Protein 3DUR (pdb70)

Nearest PDB structures (foldseek):
  3dur-assembly2_B  TM=1.008E+00  e=5.390E-24  Mus musculus
  3dv6-assembly1_B  TM=9.947E-01  e=8.669E-22  Mus musculus
  2uud-assembly2_J  TM=9.629E-01  e=4.405E-20  Mus musculus
  6flc-assembly2_H  TM=9.841E-01  e=4.902E-19  Mus musculus
  4hgw-assembly1_B  TM=9.466E-01  e=1.020E-18  Mus musculus

InterPro domains:
  IPR003599 Immunoglobulin domain subtype [SM00409] (8-113)
  IPR007110 Immunoglobulin-like domain [PS50835] (1-95)
  IPR013106 Immunoglobulin V-set domain [PF07686] (6-112)
  IPR013106 Immunoglobulin V-set domain [SM00406] (18-96)
  IPR013783 Immunoglobulin-like fold [G3DSA:2.60.40.10] (1-114)
  IPR036179 Immunoglobulin-like domain superfamily [SSF48726] (1-112)
  IPR050150 Immunoglobulin Variable Light Chain [PTHR23267] (2-96)

Sequence (466 aa):
DIVMTQSPSSLAVSAGEKVTMSCKSSQSLFKSRNQKNYLAWYQQKPGQSPKLLIYWASTRESGVPDRFTGSGSGTDFTLTINGVQAEDLAVYYCKQSYNLRTFGGGTKLELKEVQLVESGGGLVQPGGSLRLSCATSGFTFTDYYMSWVRQPPGKALEWLGFIRNKAKGYTTEYSASVKGRFSISRDNSQSILYLQMNTLRAEDSATYYCARDGYYADAMDYWGQGTSVTVSSDIVMTQSPSSLAVSAGEKVTMSCKSSQSLFKSRNQKNYLAWYQQKPGQSPKLLIYWASTRESGVPDRFTGSGSGTDFTLTINGVQAEDLAVYYCKQSYNLRTFGGGTKLELKEVQLVESGGGLVQPGGSLRLSCATSGFTFTDYYMSWVRQPPGKALEWLGFIRNKAKGYTTEYSASVKGRFSISRDNSQSILYLQMNTLRAEDSATYYCARDGYYADAMDYWGQGTSVTVSS

Foldseek 3Di:
DKAKAKPDQEDEEAFFAKDKIKIFIRWWQADPVVRFRQKWKWWAAPPGDIDTQAGSQAHGDPPHDPLWGKDDGTGMIMIMGRGHDPVRQTWMWMWGPSPPIDIYSTYGYHYD/DWAWAKDWADEAAAFDWTKMKIAIDDDQLQQWKKWKWWAAVPGDIGTAKIFGHVVVPRHIDGDPVPPPQWDWDADNVRSMIMIIRNGGHQVVFTWMKMFTAHPPVNDGDGIHPTDTHGHHD/DKAKAKPDQEDEEAAFAKDKIKIFIPWFQADPVVGFRQKFKWWAAPPDDIGTAGGSQAHGDPPHDPLWGKDDGTGIIMIMRRGDHPVRQTWMWMWGPSDPIDIYSTYGYHYD/DKAWAKDFADEAEAQAKTKIKIAIDDDQLQQWKKWKWWDAVPGDIGTAKIFGHVVVPRHIDGDPVCVVAWDKDADNVRSMIMIIGGNHDQVPFTWMKMFTAYDPPNDGDDIHPTHTHGHHD

Solvent-accessible surface area: 19954 Å² total; per-residue (Å²): 162,5,91,16,69,24,65,53,92,53,28,37,24,50,66,55,88,142,16,61,2,51,2,88,0,59,88,56,0,86,50,95,186,38,132,25,16,14,1,0,0,0,11,15,66,93,93,95,21,5,99,1,3,0,11,20,2,67,22,93,32,80,77,15,48,116,47,6,55,3,50,39,66,18,38,78,3,42,0,20,0,70,21,2,83,66,106,1,70,3,40,0,7,0,0,1,5,78,79,52,18,47,17,2,56,5,0,96,0,70,55,179,176,34,86,12,81,13,59,37,29,31,135,27,109,52,52,20,64,34,120,0,29,0,47,14,52,50,39,82,8,32,51,23,12,0,0,0,0,8,29,21,106,89,137,30,6,55,7,1,0,6,9,45,2,120,52,111,52,59,70,47,54,40,20,96,53,1,149,74,43,5,47,8,45,27,43,50,104,119,30,34,0,41,1,40,0,76,66,2,123,58,104,0,24,3,42,0,13,0,0,17,2,3,66,18,13,12,4,0,28,95,24,1,142,20,23,72,3,58,6,59,117,170,19,84,13,73,26,65,52,91,50,35,32,28,46,28,57,76,131,8,68,5,32,0,109,9,79,71,51,0,65,73,88,220,60,118,63,13,23,1,0,0,0,5,6,27,82,78,27,34,5,81,3,1,1,39,68,2,73,53,90,31,103,83,14,45,113,55,4,55,3,47,39,61,16,60,66,0,41,0,19,0,75,22,2,63,5,26,1,44,1,38,0,8,0,0,2,5,79,86,50,18,48,17,3,58,7,0,83,0,60,4,150,164,31,86,11,72,5,57,42,27,32,132,14,116,62,52,25,57,38,131,0,20,0,48,14,47,49,39,84,7,30,66,46,14,0,0,0,0,12,34,14,105,92,142,36,4,52,6,0,0,7,7,50,3,141,84,109,47,67,68,49,55,35,22,91,48,0,144,78,29,5,56,7,56,28,43,48,108,102,35,31,0,34,1,67,0,47,71,3,104,71,114,0,22,4,37,0,4,0,0,21,2,3,90,103,21,15,4,0,35,89,28,1,86,11,24,68,2,68,7,53,109

Structure (mmCIF, N/CA/C/O backbone):
data_3DUR
#
_entry.id   3DUR
#
_cell.length_a   70.760
_cell.length_b   72.190
_cell.length_c   85.130
_cell.angle_alpha   90.000
_cell.angle_beta   90.000
_cell.angle_gamma   90.000
#
_symmetry.space_group_name_H-M   'P 21 21 21'
#
loop_
_entity.id
_entity.type
_entity.pdbx_description
1 polymer 'antibody Fv fragment SAG173-04'
2 polymer 'Ig-like protein'
3 non-polymer '3-deoxy-alpha-D-manno-oct-2-ulopyranosonic acid'
4 non-polymer 'MAGNESIUM ION'
5 non-polymer 'TETRAETHYLENE GLYCOL'
6 water water
#
loop_
_atom_site.group_PDB
_atom_site.id
_atom_site.type_symbol
_atom_site.label_atom_id
_atom_site.label_alt_id
_atom_site.label_comp_id
_atom_site.label_asym_id
_atom_site.label_entity_id
_atom_site.label_seq_id
_atom_site.pdbx_PDB_ins_code
_atom_site.Cartn_x
_atom_site.Cartn_y
_atom_site.Cartn_z
_atom_site.occupancy
_atom_site.B_iso_or_equiv
_atom_site.auth_seq_id
_atom_site.auth_comp_id
_atom_site.auth_asym_id
_atom_site.auth_atom_id
_atom_site.pdbx_PDB_model_num
ATOM 1 N N . ASP A 1 1 ? 9.974 -22.495 7.106 1.00 32.87 1 ASP A N 1
ATOM 2 C CA . ASP A 1 1 ? 9.188 -23.459 7.877 1.00 32.82 1 ASP A CA 1
ATOM 3 C C . ASP A 1 1 ? 9.331 -23.216 9.393 1.00 33.05 1 ASP A C 1
ATOM 4 O O . ASP A 1 1 ? 10.168 -23.826 10.064 1.00 31.36 1 ASP A O 1
ATOM 9 N N . ILE A 1 2 ? 8.471 -22.327 9.891 1.00 23.45 2 ILE A N 1
ATOM 10 C CA . ILE A 1 2 ? 8.477 -21.792 11.253 1.00 20.74 2 ILE A CA 1
ATOM 11 C C . ILE A 1 2 ? 7.479 -22.591 12.087 1.00 23.15 2 ILE A C 1
ATOM 12 O O . ILE A 1 2 ? 6.301 -22.667 11.704 1.00 20.00 2 ILE A O 1
ATOM 17 N N . VAL A 1 3 ? 7.955 -23.224 13.171 1.00 21.56 3 VAL A N 1
ATOM 18 C CA . VAL A 1 3 ? 7.107 -23.960 14.131 1.00 19.03 3 VAL A CA 1
ATOM 19 C C . VAL A 1 3 ? 6.495 -23.011 15.141 1.00 20.11 3 VAL A C 1
ATOM 20 O O . VAL A 1 3 ? 7.215 -22.181 15.746 1.00 15.18 3 VAL A O 1
ATOM 24 N N . MET A 1 4 ? 5.178 -23.125 15.316 1.00 16.29 4 MET A N 1
ATOM 25 C CA . MET A 1 4 ? 4.431 -22.282 16.245 1.00 14.50 4 MET A CA 1
ATOM 26 C C . MET A 1 4 ? 3.892 -23.147 17.365 1.00 19.76 4 MET A C 1
ATOM 27 O O . MET A 1 4 ? 3.202 -24.143 17.091 1.00 21.53 4 MET A O 1
ATOM 32 N N . THR A 1 5 ? 4.214 -22.766 18.604 1.00 17.57 5 THR A N 1
ATOM 33 C CA . THR A 1 5 ? 3.777 -23.485 19.790 1.00 16.30 5 THR A CA 1
ATOM 34 C C . THR A 1 5 ? 2.989 -22.533 20.663 1.00 18.43 5 THR A C 1
ATOM 35 O O . THR A 1 5 ? 3.363 -21.350 20.819 1.00 19.77 5 THR A O 1
ATOM 39 N N . GLN A 1 6 ? 1.908 -23.055 21.221 1.00 14.53 6 GLN A N 1
ATOM 40 C CA . GLN A 1 6 ? 1.096 -22.295 22.168 1.00 12.85 6 GLN A CA 1
ATOM 41 C C . GLN A 1 6 ? 1.004 -23.007 23.535 1.00 17.86 6 GLN A C 1
ATOM 42 O O . GLN A 1 6 ? 0.982 -24.236 23.640 1.00 15.86 6 GLN A O 1
ATOM 48 N N . SER A 1 7 ? 0.912 -22.203 24.578 1.00 14.03 7 SER A N 1
ATOM 49 C CA . SER A 1 7 ? 0.747 -22.722 25.936 1.00 17.63 7 SER A CA 1
ATOM 50 C C . SER A 1 7 ? -0.190 -21.833 26.771 1.00 16.60 7 SER A C 1
ATOM 51 O O . SER A 1 7 ? -0.105 -20.597 26.699 1.00 16.58 7 SER A O 1
ATOM 54 N N . PRO A 1 8 ? -1.098 -22.439 27.567 1.00 16.10 8 PRO A N 1
ATOM 55 C CA . PRO A 1 8 ? -1.387 -23.885 27.649 1.00 18.15 8 PRO A CA 1
ATOM 56 C C . PRO A 1 8 ? -2.276 -24.338 26.509 1.00 16.05 8 PRO A C 1
ATOM 57 O O . PRO A 1 8 ? -2.762 -23.498 25.709 1.00 14.16 8 PRO A O 1
ATOM 61 N N . SER A 1 9 ? -2.474 -25.646 26.383 1.00 15.95 9 SER A N 1
ATOM 62 C CA . SER A 1 9 ? -3.326 -26.150 25.312 1.00 18.92 9 SER A CA 1
ATOM 63 C C . SER A 1 9 ? -4.787 -25.840 25.609 1.00 18.10 9 SER A C 1
ATOM 64 O O . SER A 1 9 ? -5.576 -25.621 24.692 1.00 14.51 9 SER A O 1
ATOM 67 N N . SER A 1 10 ? -5.127 -25.823 26.904 1.00 18.24 10 SER A N 1
ATOM 68 C CA . SER A 1 10 ? -6.464 -25.435 27.363 1.00 17.53 10 SER A CA 1
ATOM 69 C C . SER A 1 10 ? -6.386 -24.752 28.718 1.00 17.87 10 SER A C 1
ATOM 70 O O . SER A 1 10 ? -5.473 -25.014 29.500 1.00 17.32 10 SER A O 1
ATOM 73 N N . LEU A 1 11 ? -7.365 -23.924 29.051 1.00 16.25 11 LEU A N 1
ATOM 74 C CA . LEU A 1 11 ? -7.431 -23.377 30.429 1.00 17.56 11 LEU A CA 1
ATOM 75 C C . LEU A 1 11 ? -8.852 -22.999 30.722 1.00 18.35 11 LEU A C 1
ATOM 76 O O . LEU A 1 11 ? -9.643 -22.799 29.778 1.00 16.85 11 LEU A O 1
ATOM 81 N N . ALA A 1 12 ? -9.205 -22.922 31.999 1.00 14.27 12 ALA A N 1
ATOM 82 C CA . ALA A 1 12 ? -10.565 -22.539 32.362 1.00 17.57 12 ALA A CA 1
ATOM 83 C C . ALA A 1 12 ? -10.455 -21.423 33.369 1.00 20.25 12 ALA A C 1
ATOM 84 O O . ALA A 1 12 ? -9.576 -21.465 34.212 1.00 17.04 12 ALA A O 1
ATOM 86 N N . VAL A 1 13 ? -11.287 -20.391 33.247 1.00 17.40 13 VAL A N 1
ATOM 87 C CA . VAL A 1 13 ? -11.385 -19.338 34.275 1.00 22.73 13 VAL A CA 1
ATOM 88 C C . VAL A 1 13 ? -12.857 -19.031 34.501 1.00 22.05 13 VAL A C 1
ATOM 89 O O . VAL A 1 13 ? -13.676 -19.397 33.675 1.00 20.04 13 VAL A O 1
ATOM 93 N N . SER A 1 14 ? -13.172 -18.318 35.586 1.00 20.72 14 SER A N 1
ATOM 94 C CA . SER A 1 14 ? -14.483 -17.699 35.727 1.00 21.57 14 SER A CA 1
ATOM 95 C C . SER A 1 14 ? -14.543 -16.393 34.917 1.00 23.74 14 SER A C 1
ATOM 96 O O . SER A 1 14 ? -13.511 -15.764 34.636 1.00 22.04 14 SER A O 1
ATOM 99 N N . ALA A 1 15 ? -15.761 -15.986 34.566 1.00 18.88 15 ALA A N 1
ATOM 100 C CA . ALA A 1 15 ? -15.988 -14.677 34.011 1.00 15.26 15 ALA A CA 1
ATOM 101 C C . ALA A 1 15 ? -15.407 -13.628 34.924 1.00 18.78 15 ALA A C 1
ATOM 102 O O . ALA A 1 15 ? -15.494 -13.736 36.169 1.00 20.12 15 ALA A O 1
ATOM 104 N N . GLY A 1 16 ? -14.830 -12.603 34.315 1.00 16.20 16 GLY A N 1
ATOM 105 C CA . GLY A 1 16 ? -14.280 -11.471 35.062 1.00 21.40 16 GLY A CA 1
ATOM 106 C C . GLY A 1 16 ? -12.820 -11.582 35.476 1.00 17.93 16 GLY A C 1
ATOM 107 O O . GLY A 1 16 ? -12.204 -10.595 35.875 1.00 21.17 16 GLY A O 1
ATOM 108 N N . GLU A 1 17 ? -12.271 -12.783 35.413 1.00 19.91 17 GLU A N 1
ATOM 109 C CA . GLU A 1 17 ? -10.868 -12.969 35.776 1.00 15.22 17 GLU A CA 1
ATOM 110 C C . GLU A 1 17 ? -9.990 -12.463 34.619 1.00 21.20 17 GLU A C 1
ATOM 111 O O . GLU A 1 17 ? -10.457 -12.352 33.482 1.00 15.04 17 GLU A O 1
ATOM 117 N N . LYS A 1 18 ? -8.744 -12.130 34.939 1.00 12.26 18 LYS A N 1
ATOM 118 C CA . LYS A 1 18 ? -7.705 -11.883 33.961 1.00 16.73 18 LYS A CA 1
ATOM 119 C C . LYS A 1 18 ? -7.011 -13.207 33.637 1.00 20.69 18 LYS A C 1
ATOM 120 O O . LYS A 1 18 ? -6.681 -14.027 34.552 1.00 18.78 18 LYS A O 1
ATOM 126 N N . VAL A 1 19 ? -6.793 -13.438 32.351 1.00 15.58 19 VAL A N 1
ATOM 127 C CA . VAL A 1 19 ? -6.015 -14.609 31.931 1.00 16.22 19 VAL A CA 1
ATOM 128 C C . VAL A 1 19 ? -4.990 -14.273 30.855 1.00 15.81 19 VAL A C 1
ATOM 129 O O . VAL A 1 19 ? -5.178 -13.340 30.101 1.00 14.99 19 VAL A O 1
ATOM 133 N N . THR A 1 20 ? -3.893 -15.034 30.787 1.00 16.40 20 THR A N 1
ATOM 134 C CA . THR A 1 20 ? -2.916 -14.825 29.729 1.00 13.53 20 THR A CA 1
ATOM 135 C C . THR A 1 20 ? -2.620 -16.161 29.085 1.00 17.31 20 THR A C 1
ATOM 136 O O . THR A 1 20 ? -2.915 -17.190 29.703 1.00 12.68 20 THR A O 1
ATOM 140 N N . MET A 1 21 ? -2.143 -16.134 27.826 1.00 12.55 21 MET A N 1
ATOM 141 C CA . MET A 1 21 ? -1.763 -17.364 27.124 1.00 16.73 21 MET A CA 1
ATOM 142 C C . MET A 1 21 ? -0.548 -17.035 26.254 1.00 13.81 21 MET A C 1
ATOM 143 O O . MET A 1 21 ? -0.312 -15.859 25.948 1.00 13.80 21 MET A O 1
ATOM 148 N N . SER A 1 22 ? 0.250 -18.052 25.917 1.00 13.13 22 SER A N 1
ATOM 149 C CA . SER A 1 22 ? 1.591 -17.847 25.388 1.00 14.28 22 SER A CA 1
ATOM 150 C C . SER A 1 22 ? 1.692 -18.371 23.953 1.00 12.73 22 SER A C 1
ATOM 151 O O . SER A 1 22 ? 0.995 -19.333 23.594 1.00 14.14 22 SER A O 1
ATOM 154 N N . CYS A 1 23 ? 2.541 -17.733 23.142 1.00 12.45 23 CYS A N 1
ATOM 155 C CA . CYS A 1 23 ? 2.781 -18.178 21.764 1.00 11.97 23 CYS A CA 1
ATOM 156 C C . CYS A 1 23 ? 4.274 -18.108 21.453 1.00 14.75 23 CYS A C 1
ATOM 157 O O . CYS A 1 23 ? 4.876 -17.072 21.636 1.00 14.61 23 CYS A O 1
ATOM 160 N N . LYS A 1 24 ? 4.880 -19.199 20.993 1.00 15.48 24 LYS A N 1
ATOM 161 C CA . LYS A 1 24 ? 6.309 -19.181 20.666 1.00 16.81 24 LYS A CA 1
ATOM 162 C C . LYS A 1 24 ? 6.552 -19.505 19.202 1.00 16.81 24 LYS A C 1
ATOM 163 O O . LYS A 1 24 ? 5.894 -20.403 18.635 1.00 15.07 24 LYS A O 1
ATOM 169 N N . SER A 1 25 ? 7.442 -18.752 18.546 1.00 15.66 25 SER A N 1
ATOM 170 C CA . SER A 1 25 ? 7.808 -19.103 17.155 1.00 18.53 25 SER A CA 1
ATOM 171 C C . SER A 1 25 ? 9.241 -19.626 17.082 1.00 16.79 25 SER A C 1
ATOM 172 O O . SER A 1 25 ? 10.082 -19.199 17.865 1.00 13.68 25 SER A O 1
ATOM 175 N N . SER A 1 26 ? 9.515 -20.518 16.116 1.00 13.40 26 SER A N 1
ATOM 176 C CA . SER A 1 26 ? 10.830 -21.167 15.992 1.00 17.23 26 SER A CA 1
ATOM 177 C C . SER A 1 26 ? 11.897 -20.197 15.522 1.00 20.62 26 SER A C 1
ATOM 178 O O . SER A 1 26 ? 13.108 -20.452 15.663 1.00 19.43 26 SER A O 1
ATOM 181 N N . GLN A 1 27 ? 11.426 -19.106 14.925 1.00 16.72 27 GLN A N 1
ATOM 182 C CA . GLN A 1 27 ? 12.272 -18.107 14.278 1.00 18.45 27 GLN A CA 1
ATOM 183 C C . GLN A 1 27 ? 11.708 -16.740 14.614 1.00 12.68 27 GLN A C 1
ATOM 184 O O . GLN A 1 27 ? 10.509 -16.611 14.822 1.00 16.09 27 GLN A O 1
ATOM 190 N N . SER A 1 28 ? 12.538 -15.715 14.675 1.00 12.30 28 SER A N 1
ATOM 191 C CA . SER A 1 28 ? 12.007 -14.397 14.969 1.00 12.94 28 SER A CA 1
ATOM 192 C C . SER A 1 28 ? 11.032 -13.924 13.900 1.00 12.32 28 SER A C 1
ATOM 193 O O . SER A 1 28 ? 11.275 -14.098 12.711 1.00 11.82 28 SER A O 1
ATOM 196 N N . LEU A 1 29 ? 9.962 -13.262 14.321 1.00 13.65 29 LEU A N 1
ATOM 197 C CA . LEU A 1 29 ? 8.987 -12.715 13.372 1.00 12.03 29 LEU A CA 1
ATOM 198 C C . LEU A 1 29 ? 9.088 -11.206 13.183 1.00 12.79 29 LEU A C 1
ATOM 199 O O . LEU A 1 29 ? 8.185 -10.599 12.616 1.00 14.97 29 LEU A O 1
ATOM 204 N N . PHE A 1 30 ? 10.177 -10.611 13.669 1.00 13.57 30 PHE A N 1
ATOM 205 C CA . PHE A 1 30 ? 10.382 -9.166 13.567 1.00 15.08 30 PHE A CA 1
ATOM 206 C C . PHE A 1 30 ? 10.930 -8.794 12.191 1.00 17.68 30 PHE A C 1
ATOM 207 O O . PHE A 1 30 ? 11.966 -9.303 11.765 1.00 17.35 30 PHE A O 1
ATOM 215 N N . LYS A 1 31 A 10.280 -7.839 11.534 1.00 15.04 30 LYS A N 1
ATOM 216 C CA . LYS A 1 31 A 10.673 -7.452 10.193 1.00 17.46 30 LYS A CA 1
ATOM 217 C C . LYS A 1 31 A 11.396 -6.123 10.343 1.00 19.97 30 LYS A C 1
ATOM 218 O O . LYS A 1 31 A 10.779 -5.137 10.732 1.00 19.48 30 LYS A O 1
ATOM 224 N N . SER A 1 32 B 12.696 -6.101 10.054 1.00 24.37 30 SER A N 1
ATOM 225 C CA . SER A 1 32 B 13.522 -4.931 10.341 1.00 23.54 30 SER A CA 1
ATOM 226 C C . SER A 1 32 B 13.100 -3.763 9.449 1.00 19.02 30 SER A C 1
ATOM 227 O O . SER A 1 32 B 13.043 -2.597 9.858 1.00 22.94 30 SER A O 1
ATOM 230 N N . ARG A 1 33 C 12.792 -4.094 8.209 1.00 23.73 30 ARG A N 1
ATOM 231 C CA . ARG A 1 33 C 12.366 -3.108 7.214 1.00 22.18 30 ARG A CA 1
ATOM 232 C C . ARG A 1 33 C 11.324 -2.128 7.800 1.00 20.17 30 ARG A C 1
ATOM 233 O O . ARG A 1 33 C 11.511 -0.902 7.769 1.00 22.41 30 ARG A O 1
ATOM 241 N N . ASN A 1 34 D 10.280 -2.654 8.443 1.00 20.92 30 ASN A N 1
ATOM 242 C CA . ASN A 1 34 D 9.228 -1.806 8.980 1.00 20.25 30 ASN A CA 1
ATOM 243 C C . ASN A 1 34 D 8.984 -1.933 10.495 1.00 20.56 30 ASN A C 1
ATOM 244 O O . ASN A 1 34 D 7.986 -1.422 11.015 1.00 17.09 30 ASN A O 1
ATOM 249 N N . GLN A 1 35 E 9.901 -2.608 11.186 1.00 19.91 30 GLN A N 1
ATOM 250 C CA . GLN A 1 35 E 9.871 -2.723 12.642 1.00 16.78 30 GLN A CA 1
ATOM 251 C C . GLN A 1 35 E 8.550 -3.277 13.163 1.00 16.80 30 GLN A C 1
ATOM 252 O O . GLN A 1 35 E 8.100 -2.855 14.233 1.00 19.33 30 GLN A O 1
ATOM 258 N N . LYS A 1 36 F 7.938 -4.221 12.449 1.00 15.07 30 LYS A N 1
ATOM 259 C CA . LYS A 1 36 F 6.756 -4.923 12.940 1.00 14.92 30 LYS A CA 1
ATOM 260 C C . LYS A 1 36 F 7.043 -6.416 13.213 1.00 16.27 30 LYS A C 1
ATOM 261 O O . LYS A 1 36 F 7.871 -7.033 12.523 1.00 15.35 30 LYS A O 1
ATOM 267 N N . ASN A 1 37 ? 6.344 -6.979 14.203 1.00 15.51 31 ASN A N 1
ATOM 268 C CA . ASN A 1 37 ? 6.294 -8.440 14.409 1.00 13.91 31 ASN A CA 1
ATOM 269 C C . ASN A 1 37 ? 5.162 -9.040 13.586 1.00 14.78 31 ASN A C 1
ATOM 270 O O . ASN A 1 37 ? 4.047 -8.589 13.743 1.00 17.89 31 ASN A O 1
ATOM 275 N N . TYR A 1 38 ? 5.458 -9.987 12.676 1.00 12.28 32 TYR A N 1
ATOM 276 C CA . TYR A 1 38 ? 4.441 -10.535 11.795 1.00 13.22 32 TYR A CA 1
ATOM 277 C C . TYR A 1 38 ? 3.687 -11.672 12.522 1.00 12.22 32 TYR A C 1
ATOM 278 O O . TYR A 1 38 ? 3.845 -12.856 12.218 1.00 11.52 32 TYR A O 1
ATOM 287 N N . LEU A 1 39 ? 2.912 -11.276 13.515 1.00 14.62 33 LEU A N 1
ATOM 288 C CA . LEU A 1 39 ? 2.242 -12.243 14.397 1.00 12.55 33 LEU A CA 1
ATOM 289 C C . LEU A 1 39 ? 0.797 -11.763 14.592 1.00 13.34 33 LEU A C 1
ATOM 290 O O . LEU A 1 39 ? 0.567 -10.564 14.800 1.00 16.81 33 LEU A O 1
ATOM 295 N N . ALA A 1 40 ? -0.176 -12.666 14.474 1.00 11.41 34 ALA A N 1
ATOM 296 C CA . ALA A 1 40 ? -1.575 -12.309 14.639 1.00 10.99 34 ALA A CA 1
ATOM 297 C C . ALA A 1 40 ? -2.261 -13.310 15.569 1.00 12.98 34 ALA A C 1
ATOM 298 O O . ALA A 1 40 ? -1.759 -14.425 15.761 1.00 11.20 34 ALA A O 1
ATOM 300 N N . TRP A 1 41 ? -3.328 -12.854 16.221 1.00 12.08 35 TRP A N 1
ATOM 301 C CA . TRP A 1 41 ? -4.152 -13.734 17.048 1.00 12.71 35 TRP A CA 1
ATOM 302 C C . TRP A 1 41 ? -5.552 -13.795 16.463 1.00 13.38 35 TRP A C 1
ATOM 303 O O . TRP A 1 41 ? -6.117 -12.765 16.033 1.00 14.00 35 TRP A O 1
ATOM 314 N N . TYR A 1 42 ? -6.129 -14.992 16.499 1.00 14.05 36 TYR A N 1
ATOM 315 C CA . TYR A 1 42 ? -7.458 -15.246 15.945 1.00 12.41 36 TYR A CA 1
ATOM 316 C C . TYR A 1 42 ? -8.270 -15.925 17.022 1.00 13.49 36 TYR A C 1
ATOM 317 O O . TYR A 1 42 ? -7.705 -16.658 17.814 1.00 11.52 36 TYR A O 1
ATOM 326 N N . GLN A 1 43 ? -9.571 -15.626 17.050 1.00 14.56 37 GLN A N 1
ATOM 327 C CA . GLN A 1 43 ? -10.531 -16.229 18.004 1.00 15.03 37 GLN A CA 1
ATOM 328 C C . GLN A 1 43 ? -11.485 -17.133 17.228 1.00 13.06 37 GLN A C 1
ATOM 329 O O . GLN A 1 43 ? -12.044 -16.714 16.220 1.00 15.65 37 GLN A O 1
ATOM 335 N N . GLN A 1 44 ? -11.750 -18.341 17.709 1.00 12.42 38 GLN A N 1
ATOM 336 C CA . GLN A 1 44 ? -12.770 -19.123 16.999 1.00 13.04 38 GLN A CA 1
ATOM 337 C C . GLN A 1 44 ? -13.723 -19.712 17.982 1.00 13.84 38 GLN A C 1
ATOM 338 O O . GLN A 1 44 ? -13.365 -20.648 18.672 1.00 13.81 38 GLN A O 1
ATOM 344 N N . LYS A 1 45 ? -14.920 -19.140 18.058 1.00 14.08 39 LYS A N 1
ATOM 345 C CA . LYS A 1 45 ? -15.953 -19.640 18.966 1.00 19.72 39 LYS A CA 1
ATOM 346 C C . LYS A 1 45 ? -16.453 -20.975 18.425 1.00 19.90 39 LYS A C 1
ATOM 347 O O . LYS A 1 45 ? -16.306 -21.254 17.234 1.00 17.63 39 LYS A O 1
ATOM 353 N N . PRO A 1 46 ? -16.985 -21.829 19.312 1.00 20.49 40 PRO A N 1
ATOM 354 C CA . PRO A 1 46 ? -17.426 -23.154 18.871 1.00 24.44 40 PRO A CA 1
ATOM 355 C C . PRO A 1 46 ? -18.462 -23.074 17.741 1.00 21.15 40 PRO A C 1
ATOM 356 O O . PRO A 1 46 ? -19.400 -22.286 17.819 1.00 25.06 40 PRO A O 1
ATOM 360 N N . GLY A 1 47 ? -18.290 -23.861 16.693 1.00 22.07 41 GLY A N 1
ATOM 361 C CA . GLY A 1 47 ? -19.266 -23.872 15.608 1.00 18.17 41 GLY A CA 1
ATOM 362 C C . GLY A 1 47 ? -19.299 -22.614 14.746 1.00 22.05 41 GLY A C 1
ATOM 363 O O . GLY A 1 47 ? -20.246 -22.428 13.974 1.00 18.82 41 GLY A O 1
ATOM 364 N N . GLN A 1 48 ? -18.266 -21.767 14.861 1.00 17.36 42 GLN A N 1
ATOM 365 C CA . GLN A 1 48 ? -18.217 -20.475 14.167 1.00 16.55 42 GLN A CA 1
ATOM 366 C C . GLN A 1 48 ? -16.910 -20.362 13.389 1.00 21.24 42 GLN A C 1
ATOM 367 O O . GLN A 1 48 ? -15.949 -21.119 13.633 1.00 16.52 42 GLN A O 1
ATOM 373 N N . SER A 1 49 ? -16.875 -19.465 12.410 1.00 17.28 43 SER A N 1
ATOM 374 C CA . SER A 1 49 ? -15.635 -19.293 11.692 1.00 18.11 43 SER A CA 1
ATOM 375 C C . SER A 1 49 ? -14.629 -18.429 12.513 1.00 15.80 43 SER A C 1
ATOM 376 O O . SER A 1 49 ? -15.019 -17.721 13.430 1.00 14.99 43 SER A O 1
ATOM 379 N N . PRO A 1 50 ? -13.322 -18.584 12.264 1.00 16.20 44 PRO A N 1
ATOM 380 C CA . PRO A 1 50 ? -12.396 -17.678 12.955 1.00 12.09 44 PRO A CA 1
ATOM 381 C C . PRO A 1 50 ? -12.616 -16.161 12.686 1.00 15.79 44 PRO A C 1
ATOM 382 O O . PRO A 1 50 ? -13.217 -15.741 11.682 1.00 18.95 44 PRO A O 1
ATOM 386 N N . LYS A 1 51 ? -12.104 -15.350 13.608 1.00 15.98 45 LYS A N 1
ATOM 387 C CA . LYS A 1 51 ? -12.163 -13.908 13.512 1.00 15.39 45 LYS A CA 1
ATOM 388 C C . LYS A 1 51 ? -10.768 -13.359 13.894 1.00 15.05 45 LYS A C 1
ATOM 389 O O . LYS A 1 51 ? -10.161 -13.774 14.899 1.00 13.36 45 LYS A O 1
ATOM 395 N N . LEU A 1 52 ? -10.240 -12.450 13.088 1.00 10.93 46 LEU A N 1
ATOM 396 C CA . LEU A 1 52 ? -9.041 -11.738 13.485 1.00 9.00 46 LEU A CA 1
ATOM 397 C C . LEU A 1 52 ? -9.225 -10.827 14.743 1.00 13.00 46 LEU A C 1
ATOM 398 O O . LEU A 1 52 ? -10.095 -9.938 14.731 1.00 13.06 46 LEU A O 1
ATOM 403 N N . LEU A 1 53 ? -8.397 -11.004 15.796 1.00 9.25 47 LEU A N 1
ATOM 404 C CA . LEU A 1 53 ? -8.406 -10.116 16.991 1.00 11.98 47 LEU A CA 1
ATOM 405 C C . LEU A 1 53 ? -7.324 -9.036 16.879 1.00 11.93 47 LEU A C 1
ATOM 406 O O . LEU A 1 53 ? -7.595 -7.878 17.122 1.00 15.45 47 LEU A O 1
ATOM 411 N N . ILE A 1 54 ? -6.104 -9.459 16.583 1.00 10.21 48 ILE A N 1
ATOM 412 C CA . ILE A 1 54 ? -4.926 -8.601 16.718 1.00 12.42 48 ILE A CA 1
ATOM 413 C C . ILE A 1 54 ? -3.949 -8.935 15.624 1.00 12.63 48 ILE A C 1
ATOM 414 O O . ILE A 1 54 ? -3.830 -10.103 15.245 1.00 11.04 48 ILE A O 1
ATOM 419 N N . TYR A 1 55 ? -3.255 -7.923 15.096 1.00 11.70 49 TYR A N 1
ATOM 420 C CA . TYR A 1 55 ? -2.259 -8.153 14.051 1.00 13.42 49 TYR A CA 1
ATOM 421 C C . TYR A 1 55 ? -1.041 -7.298 14.417 1.00 13.74 49 TYR A C 1
ATOM 422 O O . TYR A 1 55 ? -1.135 -6.420 15.318 1.00 13.04 49 TYR A O 1
ATOM 431 N N . TRP A 1 56 ? 0.106 -7.639 13.830 1.00 12.19 50 TRP A N 1
ATOM 432 C CA . TRP A 1 56 ? 1.380 -6.971 14.153 1.00 15.03 50 TRP A CA 1
ATOM 433 C C . TRP A 1 56 ? 1.632 -7.012 15.680 1.00 14.85 50 TRP A C 1
ATOM 434 O O . TRP A 1 56 ? 2.099 -6.041 16.303 1.00 11.49 50 TRP A O 1
ATOM 445 N N . ALA A 1 57 ? 1.281 -8.147 16.272 1.00 11.27 51 ALA A N 1
ATOM 446 C CA . ALA A 1 57 ? 1.515 -8.430 17.697 1.00 13.37 51 ALA A CA 1
ATOM 447 C C . ALA A 1 57 ? 0.646 -7.692 18.699 1.00 13.40 51 ALA A C 1
ATOM 448 O O . ALA A 1 57 ? 0.221 -8.287 19.725 1.00 12.30 51 ALA A O 1
ATOM 450 N N . SER A 1 58 ? 0.348 -6.433 18.413 1.00 15.61 52 SER A N 1
ATOM 451 C CA . SER A 1 58 ? -0.353 -5.625 19.403 1.00 14.78 52 SER A CA 1
ATOM 452 C C . SER A 1 58 ? -1.418 -4.680 18.874 1.00 14.41 52 SER A C 1
ATOM 453 O O . SER A 1 58 ? -2.049 -3.954 19.648 1.00 19.09 52 SER A O 1
ATOM 456 N N . THR A 1 59 ? -1.633 -4.651 17.571 1.00 13.80 53 THR A N 1
ATOM 457 C CA . THR A 1 59 ? -2.662 -3.763 17.039 1.00 14.56 53 THR A CA 1
ATOM 458 C C . THR A 1 59 ? -3.991 -4.519 17.034 1.00 15.37 53 THR A C 1
ATOM 459 O O . THR A 1 59 ? -4.148 -5.555 16.359 1.00 13.91 53 THR A O 1
ATOM 463 N N . ARG A 1 60 ? -4.955 -4.005 17.789 1.00 14.33 54 ARG A N 1
ATOM 464 C CA . ARG A 1 60 ? -6.310 -4.564 17.777 1.00 17.31 54 ARG A CA 1
ATOM 465 C C . ARG A 1 60 ? -6.990 -4.281 16.448 1.00 14.00 54 ARG A C 1
ATOM 466 O O . ARG A 1 60 ? -7.000 -3.167 15.968 1.00 14.40 54 ARG A O 1
ATOM 474 N N . GLU A 1 61 ? -7.591 -5.312 15.876 1.00 13.95 55 GLU A N 1
ATOM 475 C CA . GLU A 1 61 ? -8.387 -5.176 14.666 1.00 14.57 55 GLU A CA 1
ATOM 476 C C . GLU A 1 61 ? -9.600 -4.265 14.918 1.00 16.36 55 GLU A C 1
ATOM 477 O O . GLU A 1 61 ? -10.085 -4.142 16.061 1.00 14.01 55 GLU A O 1
ATOM 483 N N . SER A 1 62 ? -10.053 -3.559 13.876 1.00 15.63 56 SER A N 1
ATOM 484 C CA . SER A 1 62 ? -11.214 -2.687 14.016 1.00 15.67 56 SER A CA 1
ATOM 485 C C . SER A 1 62 ? -12.402 -3.433 14.667 1.00 19.17 56 SER A C 1
ATOM 486 O O . SER A 1 62 ? -12.739 -4.558 14.274 1.00 21.15 56 SER A O 1
ATOM 489 N N . GLY A 1 63 ? -13.010 -2.830 15.678 1.00 19.93 57 GLY A N 1
ATOM 490 C CA . GLY A 1 63 ? -14.131 -3.461 16.357 1.00 23.91 57 GLY A CA 1
ATOM 491 C C . GLY A 1 63 ? -13.806 -4.372 17.541 1.00 22.63 57 GLY A C 1
ATOM 492 O O . GLY A 1 63 ? -14.700 -4.809 18.281 1.00 23.03 57 GLY A O 1
ATOM 493 N N . VAL A 1 64 ? -12.534 -4.672 17.746 1.00 17.38 58 VAL A N 1
ATOM 494 C CA . VAL A 1 64 ? -12.179 -5.634 18.785 1.00 18.14 58 VAL A CA 1
ATOM 495 C C . VAL A 1 64 ? -12.146 -4.928 20.145 1.00 15.83 58 VAL A C 1
ATOM 496 O O . VAL A 1 64 ? -11.507 -3.880 20.310 1.00 17.68 58 VAL A O 1
ATOM 500 N N . PRO A 1 65 ? -12.868 -5.482 21.122 1.00 19.02 59 PRO A N 1
ATOM 501 C CA . PRO A 1 65 ? -12.962 -4.892 22.469 1.00 18.92 59 PRO A CA 1
ATOM 502 C C . PRO A 1 65 ? -11.580 -4.630 23.104 1.00 21.29 59 PRO A C 1
ATOM 503 O O . PRO A 1 65 ? -10.676 -5.443 22.961 1.00 19.26 59 PRO A O 1
ATOM 507 N N . ASP A 1 66 ? -11.410 -3.550 23.852 1.00 18.18 60 ASP A N 1
ATOM 508 C CA . ASP A 1 66 ? -10.108 -3.344 24.472 1.00 23.46 60 ASP A CA 1
ATOM 509 C C . ASP A 1 66 ? -9.667 -4.341 25.572 1.00 21.80 60 ASP A C 1
ATOM 510 O O . ASP A 1 66 ? -8.519 -4.243 26.006 1.00 15.34 60 ASP A O 1
ATOM 515 N N . ARG A 1 67 ? -10.538 -5.292 25.969 1.00 18.03 61 ARG A N 1
ATOM 516 C CA . ARG A 1 67 ? -10.161 -6.369 26.908 1.00 21.74 61 ARG A CA 1
ATOM 517 C C . ARG A 1 67 ? -8.999 -7.145 26.340 1.00 18.27 61 ARG A C 1
ATOM 518 O O . ARG A 1 67 ? -8.241 -7.780 27.077 1.00 17.28 61 ARG A O 1
ATOM 526 N N . PHE A 1 68 ? -8.959 -7.220 25.020 1.00 17.51 62 PHE A N 1
ATOM 527 C CA . PHE A 1 68 ? -7.951 -8.045 24.357 1.00 16.64 62 PHE A CA 1
ATOM 528 C C . PHE A 1 68 ? -6.661 -7.250 24.136 1.00 16.96 62 PHE A C 1
ATOM 529 O O . PHE A 1 68 ? -6.684 -6.164 23.574 1.00 16.59 62 PHE A O 1
ATOM 537 N N . THR A 1 69 ? -5.534 -7.773 24.589 1.00 16.21 63 THR A N 1
ATOM 538 C CA . THR A 1 69 ? -4.279 -7.040 24.425 1.00 15.96 63 THR A CA 1
ATOM 539 C C . THR A 1 69 ? -3.206 -8.022 24.038 1.00 14.91 63 THR A C 1
ATOM 540 O O . THR A 1 69 ? -2.966 -8.999 24.752 1.00 15.78 63 THR A O 1
ATOM 544 N N . GLY A 1 70 ? -2.540 -7.757 22.913 1.00 17.62 64 GLY A N 1
ATOM 545 C CA . GLY A 1 70 ? -1.453 -8.625 22.461 1.00 13.38 64 GLY A CA 1
ATOM 546 C C . GLY A 1 70 ? -0.148 -7.938 22.823 1.00 14.29 64 GLY A C 1
ATOM 547 O O . GLY A 1 70 ? -0.065 -6.718 22.802 1.00 14.21 64 GLY A O 1
ATOM 548 N N . SER A 1 71 ? 0.845 -8.718 23.234 1.00 12.28 65 SER A N 1
ATOM 549 C CA . SER A 1 71 ? 2.153 -8.189 23.572 1.00 15.19 65 SER A CA 1
ATOM 550 C C . SER A 1 71 ? 3.198 -9.243 23.258 1.00 14.33 65 SER A C 1
ATOM 551 O O . SER A 1 71 ? 2.879 -10.360 22.852 1.00 15.04 65 SER A O 1
ATOM 554 N N . GLY A 1 72 ? 4.450 -8.849 23.374 1.00 15.50 66 GLY A N 1
ATOM 555 C CA . GLY A 1 72 ? 5.570 -9.703 23.029 1.00 14.47 66 GLY A CA 1
ATOM 556 C C . GLY A 1 72 ? 6.176 -9.206 21.720 1.00 14.70 66 GLY A C 1
ATOM 557 O O . GLY A 1 72 ? 5.700 -8.229 21.104 1.00 14.50 66 GLY A O 1
ATOM 558 N N . SER A 1 73 ? 7.234 -9.891 21.313 1.00 12.19 67 SER A N 1
ATOM 559 C CA . SER A 1 73 ? 8.000 -9.550 20.130 1.00 13.87 67 SER A CA 1
ATOM 560 C C . SER A 1 73 ? 8.932 -10.709 19.856 1.00 14.06 67 SER A C 1
ATOM 561 O O . SER A 1 73 ? 9.159 -11.545 20.715 1.00 13.60 67 SER A O 1
ATOM 564 N N . GLY A 1 74 ? 9.514 -10.697 18.672 1.00 14.53 68 GLY A N 1
ATOM 565 C CA . GLY A 1 74 ? 10.507 -11.677 18.292 1.00 13.36 68 GLY A CA 1
ATOM 566 C C . GLY A 1 74 ? 9.976 -13.075 18.132 1.00 15.37 68 GLY A C 1
ATOM 567 O O . GLY A 1 74 ? 9.346 -13.386 17.125 1.00 14.03 68 GLY A O 1
ATOM 568 N N . THR A 1 75 ? 10.292 -13.929 19.104 1.00 12.72 69 THR A N 1
ATOM 569 C CA . THR A 1 75 ? 9.865 -15.309 19.126 1.00 16.38 69 THR A CA 1
ATOM 570 C C . THR A 1 75 ? 8.819 -15.622 20.204 1.00 17.71 69 THR A C 1
ATOM 571 O O . THR A 1 75 ? 8.316 -16.759 20.244 1.00 21.51 69 THR A O 1
ATOM 575 N N . ASP A 1 76 ? 8.514 -14.654 21.087 1.00 15.32 70 ASP A N 1
ATOM 576 C CA . ASP A 1 76 ? 7.623 -14.923 22.235 1.00 14.16 70 ASP A CA 1
ATOM 577 C C . ASP A 1 76 ? 6.567 -13.848 22.454 1.00 14.21 70 ASP A C 1
ATOM 578 O O . ASP A 1 76 ? 6.867 -12.677 22.560 1.00 14.71 70 ASP A O 1
ATOM 583 N N . PHE A 1 77 ? 5.316 -14.284 22.433 1.00 14.44 71 PHE A N 1
ATOM 584 C CA . PHE A 1 77 ? 4.163 -13.398 22.444 1.00 10.74 71 PHE A CA 1
ATOM 585 C C . PHE A 1 77 ? 3.125 -13.865 23.467 1.00 14.00 71 PHE A C 1
ATOM 586 O O . PHE A 1 77 ? 3.101 -15.026 23.877 1.00 14.45 71 PHE A O 1
ATOM 594 N N . THR A 1 78 ? 2.271 -12.941 23.876 1.00 12.89 72 THR A N 1
ATOM 595 C CA . THR A 1 78 ? 1.212 -13.265 24.784 1.00 12.56 72 THR A CA 1
ATOM 596 C C . THR A 1 78 ? -0.054 -12.506 24.422 1.00 12.75 72 THR A C 1
ATOM 597 O O . THR A 1 78 ? -0.009 -11.388 23.910 1.00 15.10 72 THR A O 1
ATOM 601 N N . LEU A 1 79 ? -1.175 -13.169 24.657 1.00 11.94 73 LEU A N 1
ATOM 602 C CA . LEU A 1 79 ? -2.479 -12.602 24.525 1.00 12.75 73 LEU A CA 1
ATOM 603 C C . LEU A 1 79 ? -3.067 -12.564 25.937 1.00 13.07 73 LEU A C 1
ATOM 604 O O . LEU A 1 79 ? -3.089 -13.566 26.631 1.00 14.22 73 LEU A O 1
ATOM 609 N N . THR A 1 80 ? -3.507 -11.393 26.371 1.00 12.77 74 THR A N 1
ATOM 610 C CA . THR A 1 80 ? -4.120 -11.249 27.692 1.00 14.45 74 THR A CA 1
ATOM 611 C C . THR A 1 80 ? -5.554 -10.810 27.480 1.00 16.90 74 THR A C 1
ATOM 612 O O . THR A 1 80 ? -5.841 -9.985 26.605 1.00 14.72 74 THR A O 1
ATOM 616 N N . ILE A 1 81 ? -6.447 -11.377 28.268 1.00 13.82 75 ILE A N 1
ATOM 617 C CA . ILE A 1 81 ? -7.824 -10.940 28.265 1.00 14.67 75 ILE A CA 1
ATOM 618 C C . ILE A 1 81 ? -8.087 -10.321 29.629 1.00 16.97 75 ILE A C 1
ATOM 619 O O . ILE A 1 81 ? -8.060 -11.008 30.654 1.00 15.12 75 ILE A O 1
ATOM 624 N N . ASN A 1 82 ? -8.302 -9.020 29.648 1.00 16.02 76 ASN A N 1
ATOM 625 C CA . ASN A 1 82 ? -8.477 -8.349 30.939 1.00 18.36 76 ASN A CA 1
ATOM 626 C C . ASN A 1 82 ? -9.947 -8.339 31.384 1.00 19.23 76 ASN A C 1
ATOM 627 O O . ASN A 1 82 ? -10.695 -7.399 31.092 1.00 19.79 76 ASN A O 1
ATOM 632 N N . GLY A 1 83 ? -10.382 -9.407 32.044 1.00 16.27 77 GLY A N 1
ATOM 633 C CA . GLY A 1 83 ? -11.774 -9.485 32.474 1.00 14.62 77 GLY A CA 1
ATOM 634 C C . GLY A 1 83 ? -12.557 -10.331 31.483 1.00 15.38 77 GLY A C 1
ATOM 635 O O . GLY A 1 83 ? -13.347 -9.820 30.693 1.00 16.80 77 GLY A O 1
ATOM 636 N N . VAL A 1 84 ? -12.337 -11.635 31.529 1.00 15.64 78 VAL A N 1
ATOM 637 C CA . VAL A 1 84 ? -12.973 -12.569 30.578 1.00 14.70 78 VAL A CA 1
ATOM 638 C C . VAL A 1 84 ? -14.488 -12.419 30.560 1.00 14.24 78 VAL A C 1
ATOM 639 O O . VAL A 1 84 ? -15.097 -12.340 31.613 1.00 13.54 78 VAL A O 1
ATOM 643 N N . GLN A 1 85 ? -15.079 -12.340 29.372 1.00 15.53 79 GLN A N 1
ATOM 644 C CA . GLN A 1 85 ? -16.544 -12.275 29.218 1.00 14.66 79 GLN A CA 1
ATOM 645 C C . GLN A 1 85 ? -17.082 -13.631 28.749 1.00 13.78 79 GLN A C 1
ATOM 646 O O . GLN A 1 85 ? -16.366 -14.394 28.086 1.00 16.05 79 GLN A O 1
ATOM 652 N N . ALA A 1 86 ? -18.349 -13.922 29.040 1.00 13.12 80 ALA A N 1
ATOM 653 C CA . ALA A 1 86 ? -18.921 -15.195 28.617 1.00 12.59 80 ALA A CA 1
ATOM 654 C C . ALA A 1 86 ? -18.719 -15.381 27.121 1.00 13.05 80 ALA A C 1
ATOM 655 O O . ALA A 1 86 ? -18.457 -16.511 26.666 1.00 12.39 80 ALA A O 1
ATOM 657 N N . GLU A 1 87 ? -18.811 -14.252 26.398 1.00 11.64 81 GLU A N 1
ATOM 658 C CA . GLU A 1 87 ? -18.577 -14.133 24.939 1.00 14.34 81 GLU A CA 1
ATOM 659 C C . GLU A 1 87 ? -17.247 -14.763 24.494 1.00 16.31 81 GLU A C 1
ATOM 660 O O . GLU A 1 87 ? -17.099 -15.205 23.329 1.00 17.16 81 GLU A O 1
ATOM 666 N N . ASP A 1 88 ? -16.272 -14.805 25.401 1.00 15.02 82 ASP A N 1
ATOM 667 C CA . ASP A 1 88 ? -14.911 -15.141 24.984 1.00 14.14 82 ASP A CA 1
ATOM 668 C C . ASP A 1 88 ? -14.645 -16.656 24.941 1.00 16.72 82 ASP A C 1
ATOM 669 O O . ASP A 1 88 ? -13.559 -17.096 24.576 1.00 15.16 82 ASP A O 1
ATOM 674 N N . LEU A 1 89 ? -15.618 -17.461 25.354 1.00 16.13 83 LEU A N 1
ATOM 675 C CA . LEU A 1 89 ? -15.501 -18.890 25.166 1.00 17.76 83 LEU A CA 1
ATOM 676 C C . LEU A 1 89 ? -15.112 -19.177 23.693 1.00 17.53 83 LEU A C 1
ATOM 677 O O . LEU A 1 89 ? -15.863 -18.807 22.777 1.00 17.55 83 LEU A O 1
ATOM 682 N N . ALA A 1 90 ? -13.974 -19.864 23.480 1.00 14.28 84 ALA A N 1
ATOM 683 C CA . ALA A 1 90 ? -13.329 -19.955 22.170 1.00 12.50 84 ALA A CA 1
ATOM 684 C C . ALA A 1 90 ? -11.983 -20.681 22.188 1.00 13.80 84 ALA A C 1
ATOM 685 O O . ALA A 1 90 ? -11.348 -20.839 23.244 1.00 14.94 84 ALA A O 1
ATOM 687 N N . VAL A 1 91 ? -11.485 -21.039 21.004 1.00 12.92 85 VAL A N 1
ATOM 688 C CA . VAL A 1 91 ? -10.063 -21.381 20.881 1.00 10.91 85 VAL A CA 1
ATOM 689 C C . VAL A 1 91 ? -9.353 -20.149 20.327 1.00 12.05 85 VAL A C 1
ATOM 690 O O . VAL A 1 91 ? -9.891 -19.503 19.414 1.00 13.90 85 VAL A O 1
ATOM 694 N N . TYR A 1 92 ? -8.197 -19.820 20.890 1.00 10.04 86 TYR A N 1
ATOM 695 C CA . TYR A 1 92 ? -7.369 -18.690 20.453 1.00 11.11 86 TYR A CA 1
ATOM 696 C C . TYR A 1 92 ? -6.138 -19.222 19.739 1.00 10.30 86 TYR A C 1
ATOM 697 O O . TYR A 1 92 ? -5.375 -20.014 20.318 1.00 13.03 86 TYR A O 1
ATOM 706 N N . TYR A 1 93 ? -5.931 -18.803 18.483 1.00 10.13 87 TYR A N 1
ATOM 707 C CA . TYR A 1 93 ? -4.757 -19.269 17.711 1.00 11.87 87 TYR A CA 1
ATOM 708 C C . TYR A 1 93 ? -3.827 -18.090 17.526 1.00 13.42 87 TYR A C 1
ATOM 709 O O . TYR A 1 93 ? -4.266 -16.970 17.228 1.00 11.24 87 TYR A O 1
ATOM 718 N N . CYS A 1 94 ? -2.547 -18.319 17.672 1.00 8.50 88 CYS A N 1
ATOM 719 C CA . CYS A 1 94 ? -1.613 -17.286 17.213 1.00 13.74 88 CYS A CA 1
ATOM 720 C C . CYS A 1 94 ? -1.151 -17.798 15.837 1.00 11.97 88 CYS A C 1
ATOM 721 O O . CYS A 1 94 ? -1.360 -18.958 15.517 1.00 11.65 88 CYS A O 1
ATOM 724 N N . LYS A 1 95 ? -0.557 -16.929 15.027 1.00 13.20 89 LYS A N 1
ATOM 725 C CA . LYS A 1 95 ? -0.182 -17.284 13.655 1.00 13.74 89 LYS A CA 1
ATOM 726 C C . LYS A 1 95 ? 0.902 -16.334 13.136 1.00 12.42 89 LYS A C 1
ATOM 727 O O . LYS A 1 95 ? 0.750 -15.088 13.201 1.00 11.65 89 LYS A O 1
ATOM 733 N N . GLN A 1 96 ? 1.974 -16.915 12.615 1.00 14.45 90 GLN A N 1
ATOM 734 C CA . GLN A 1 96 ? 3.038 -16.111 11.977 1.00 10.28 90 GLN A CA 1
ATOM 735 C C . GLN A 1 96 ? 2.668 -15.874 10.510 1.00 10.92 90 GLN A C 1
ATOM 736 O O . GLN A 1 96 ? 2.008 -16.702 9.868 1.00 10.99 90 GLN A O 1
ATOM 742 N N . SER A 1 97 ? 3.094 -14.738 9.976 1.00 11.69 91 SER A N 1
ATOM 743 C CA . SER A 1 97 ? 2.843 -14.393 8.584 1.00 11.50 91 SER A CA 1
ATOM 744 C C . SER A 1 97 ? 4.137 -13.784 8.093 1.00 13.05 91 SER A C 1
ATOM 745 O O . SER A 1 97 ? 4.139 -13.008 7.172 1.00 14.30 91 SER A O 1
ATOM 748 N N . TYR A 1 98 ? 5.240 -14.095 8.801 1.00 10.85 92 TYR A N 1
ATOM 749 C CA . TYR A 1 98 ? 6.560 -13.655 8.398 1.00 12.76 92 TYR A CA 1
ATOM 750 C C . TYR A 1 98 ? 7.040 -14.356 7.117 1.00 12.65 92 TYR A C 1
ATOM 751 O O . TYR A 1 98 ? 7.647 -13.741 6.249 1.00 13.44 92 TYR A O 1
ATOM 760 N N . ASN A 1 99 ? 6.677 -15.628 6.966 1.00 11.45 93 ASN A N 1
ATOM 761 C CA . ASN A 1 99 ? 7.062 -16.407 5.803 1.00 16.75 93 ASN A CA 1
ATOM 762 C C . ASN A 1 99 ? 5.896 -17.363 5.539 1.00 16.97 93 ASN A C 1
ATOM 763 O O . ASN A 1 99 ? 5.688 -18.293 6.315 1.00 17.21 93 ASN A O 1
ATOM 768 N N . LEU A 1 100 ? 5.128 -17.083 4.477 1.00 14.06 94 LEU A N 1
ATOM 769 C CA . LEU A 1 100 ? 3.819 -17.718 4.269 1.00 11.95 94 LEU A CA 1
ATOM 770 C C . LEU A 1 100 ? 2.997 -17.514 5.575 1.00 12.77 94 LEU A C 1
ATOM 771 O O . LEU A 1 100 ? 3.092 -16.438 6.148 1.00 13.53 94 LEU A O 1
ATOM 776 N N . ARG A 1 101 ? 2.156 -18.457 5.971 1.00 10.81 95 ARG A N 1
ATOM 777 C CA . ARG A 1 101 ? 1.496 -18.389 7.291 1.00 13.29 95 ARG A CA 1
ATOM 778 C C . ARG A 1 101 ? 1.520 -19.747 7.978 1.00 10.92 95 ARG A C 1
ATOM 779 O O . ARG A 1 101 ? 1.435 -20.778 7.309 1.00 13.20 95 ARG A O 1
ATOM 787 N N . THR A 1 102 ? 1.598 -19.747 9.304 1.00 11.78 96 THR A N 1
ATOM 788 C CA . THR A 1 102 ? 1.555 -20.971 10.104 1.00 12.27 96 THR A CA 1
ATOM 789 C C . THR A 1 102 ? 0.819 -20.683 11.421 1.00 12.38 96 THR A C 1
ATOM 790 O O . THR A 1 102 ? 1.189 -19.760 12.143 1.00 12.26 96 THR A O 1
ATOM 794 N N . PHE A 1 103 ? -0.264 -21.437 11.665 1.00 11.09 97 PHE A N 1
ATOM 795 C CA . PHE A 1 103 ? -1.003 -21.382 12.919 1.00 13.74 97 PHE A CA 1
ATOM 796 C C . PHE A 1 103 ? -0.312 -22.176 14.016 1.00 12.96 97 PHE A C 1
ATOM 797 O O . PHE A 1 103 ? 0.361 -23.186 13.734 1.00 14.12 97 PHE A O 1
ATOM 805 N N . GLY A 1 104 ? -0.449 -21.692 15.248 1.00 13.15 98 GLY A N 1
ATOM 806 C CA . GLY A 1 104 ? -0.175 -22.481 16.442 1.00 10.41 98 GLY A CA 1
ATOM 807 C C . GLY A 1 104 ? -1.276 -23.539 16.658 1.00 13.43 98 GLY A C 1
ATOM 808 O O . GLY A 1 104 ? -2.246 -23.602 15.890 1.00 10.65 98 GLY A O 1
ATOM 809 N N . GLY A 1 105 ? -1.138 -24.357 17.704 1.00 12.18 99 GLY A N 1
ATOM 810 C CA . GLY A 1 105 ? -2.110 -25.423 17.942 1.00 10.34 99 GLY A CA 1
ATOM 811 C C . GLY A 1 105 ? -3.312 -24.946 18.713 1.00 15.50 99 GLY A C 1
ATOM 812 O O . GLY A 1 105 ? -4.269 -25.719 18.981 1.00 15.85 99 GLY A O 1
ATOM 813 N N . GLY A 1 106 ? -3.262 -23.678 19.134 1.00 13.46 100 GLY A N 1
ATOM 814 C CA . GLY A 1 106 ? -4.408 -23.103 19.789 1.00 14.93 100 GLY A CA 1
ATOM 815 C C . GLY A 1 106 ? -4.401 -23.254 21.304 1.00 13.74 100 GLY A C 1
ATOM 816 O O . GLY A 1 106 ? -3.793 -24.174 21.878 1.00 11.25 100 GLY A O 1
ATOM 817 N N . THR A 1 107 ? -5.102 -22.326 21.950 1.00 13.87 101 THR A N 1
ATOM 818 C CA . THR A 1 107 ? -5.381 -22.406 23.364 1.00 14.23 101 THR A CA 1
ATOM 819 C C . THR A 1 107 ? -6.891 -22.375 23.507 1.00 15.50 101 THR A C 1
ATOM 820 O O . THR A 1 107 ? -7.548 -21.358 23.206 1.00 13.50 101 THR A O 1
ATOM 824 N N . LYS A 1 108 ? -7.463 -23.490 23.948 1.00 16.40 102 LYS A N 1
ATOM 825 C CA . LYS A 1 108 ? -8.890 -23.543 24.246 1.00 16.06 102 LYS A CA 1
ATOM 826 C C . LYS A 1 108 ? -9.210 -22.849 25.564 1.00 16.04 102 LYS A C 1
ATOM 827 O O . LYS A 1 108 ? -8.692 -23.212 26.619 1.00 17.01 102 LYS A O 1
ATOM 833 N N . LEU A 1 109 ? -10.105 -21.871 25.516 1.00 13.39 103 LEU A N 1
ATOM 834 C CA . LEU A 1 109 ? -10.512 -21.178 26.731 1.00 12.59 103 LEU A CA 1
ATOM 835 C C . LEU A 1 109 ? -11.906 -21.618 27.114 1.00 15.91 103 LEU A C 1
ATOM 836 O O . LEU A 1 109 ? -12.844 -21.467 26.335 1.00 15.15 103 LEU A O 1
ATOM 841 N N . GLU A 1 110 ? -12.012 -22.188 28.293 1.00 15.45 104 GLU A N 1
ATOM 842 C CA . GLU A 1 110 ? -13.282 -22.626 28.871 1.00 17.48 104 GLU A CA 1
ATOM 843 C C . GLU A 1 110 ? -13.704 -21.725 30.022 1.00 17.31 104 GLU A C 1
ATOM 844 O O . GLU A 1 110 ? -12.876 -21.118 30.676 1.00 15.00 104 GLU A O 1
ATOM 850 N N . LEU A 1 111 ? -15.013 -21.662 30.267 1.00 20.97 105 LEU A N 1
ATOM 851 C CA . LEU A 1 111 ? -15.545 -20.848 31.352 1.00 15.72 105 LEU A CA 1
ATOM 852 C C . LEU A 1 111 ? -16.048 -21.746 32.478 1.00 20.02 105 LEU A C 1
ATOM 853 O O . LEU A 1 111 ? -16.755 -22.720 32.236 1.00 20.76 105 LEU A O 1
ATOM 858 N N . LYS A 1 112 ? -15.655 -21.437 33.706 1.00 20.78 106 LYS A N 1
ATOM 859 C CA . LYS A 1 112 ? -16.239 -22.106 34.856 1.00 20.46 106 LYS A CA 1
ATOM 860 C C . LYS A 1 112 ? -17.323 -21.227 35.401 1.00 24.92 106 LYS A C 1
ATOM 861 O O . LYS A 1 112 ? -17.113 -20.026 35.449 1.00 21.66 106 LYS A O 1
ATOM 867 N N . GLU B 2 1 ? -20.470 -4.073 2.847 1.00 30.17 1 GLU B N 1
ATOM 868 C CA . GLU B 2 1 ? -20.373 -5.280 3.667 1.00 29.26 1 GLU B CA 1
ATOM 869 C C . GLU B 2 1 ? -19.552 -6.417 3.035 1.00 24.91 1 GLU B C 1
ATOM 870 O O . GLU B 2 1 ? -19.951 -7.013 2.049 1.00 22.00 1 GLU B O 1
ATOM 876 N N . VAL B 2 2 ? -18.408 -6.715 3.629 1.00 23.70 2 VAL B N 1
ATOM 877 C CA . VAL B 2 2 ? -17.582 -7.813 3.151 1.00 24.34 2 VAL B CA 1
ATOM 878 C C . VAL B 2 2 ? -18.298 -9.152 3.301 1.00 22.76 2 VAL B C 1
ATOM 879 O O . VAL B 2 2 ? -18.757 -9.496 4.387 1.00 20.91 2 VAL B O 1
ATOM 883 N N . GLN B 2 3 ? -18.437 -9.888 2.190 1.00 22.55 3 GLN B N 1
ATOM 884 C CA . GLN B 2 3 ? -18.978 -11.250 2.256 1.00 23.80 3 GLN B CA 1
ATOM 885 C C . GLN B 2 3 ? -18.055 -12.223 1.573 1.00 20.40 3 GLN B C 1
ATOM 886 O O . GLN B 2 3 ? -17.541 -11.933 0.470 1.00 19.42 3 GLN B O 1
ATOM 892 N N . LEU B 2 4 ? -17.842 -13.369 2.215 1.00 14.44 4 LEU B N 1
ATOM 893 C CA . LEU B 2 4 ? -17.070 -14.470 1.625 1.00 17.48 4 LEU B CA 1
ATOM 894 C C . LEU B 2 4 ? -17.959 -15.702 1.793 1.00 15.58 4 LEU B C 1
ATOM 895 O O . LEU B 2 4 ? -18.378 -15.991 2.905 1.00 15.53 4 LEU B O 1
ATOM 900 N N . VAL B 2 5 ? -18.234 -16.423 0.710 1.00 12.34 5 VAL B N 1
ATOM 901 C CA . VAL B 2 5 ? -19.117 -17.597 0.782 1.00 17.59 5 VAL B CA 1
ATOM 902 C C . VAL B 2 5 ? -18.521 -18.811 0.053 1.00 15.84 5 VAL B C 1
ATOM 903 O O . VAL B 2 5 ? -18.429 -18.819 -1.183 1.00 13.42 5 VAL B O 1
ATOM 907 N N . GLU B 2 6 ? -18.141 -19.830 0.815 1.00 12.94 6 GLU B N 1
ATOM 908 C CA . GLU B 2 6 ? -17.513 -21.027 0.262 1.00 12.80 6 GLU B CA 1
ATOM 909 C C . GLU B 2 6 ? -18.604 -21.967 -0.235 1.00 15.84 6 GLU B C 1
ATOM 910 O O . GLU B 2 6 ? -19.691 -22.016 0.348 1.00 13.68 6 GLU B O 1
ATOM 916 N N . SER B 2 7 ? -18.312 -22.706 -1.295 1.00 15.08 7 SER B N 1
ATOM 917 C CA . SER B 2 7 ? -19.185 -23.809 -1.714 1.00 13.12 7 SER B CA 1
ATOM 918 C C . SER B 2 7 ? -18.317 -24.908 -2.376 1.00 16.97 7 SER B C 1
ATOM 919 O O . SER B 2 7 ? -17.161 -24.662 -2.751 1.00 12.79 7 SER B O 1
ATOM 922 N N . GLY B 2 8 ? -18.875 -26.122 -2.493 1.00 16.28 8 GLY B N 1
ATOM 923 C CA . GLY B 2 8 ? -18.208 -27.179 -3.238 1.00 16.35 8 GLY B CA 1
ATOM 924 C C . GLY B 2 8 ? -17.836 -28.411 -2.455 1.00 15.71 8 GLY B C 1
ATOM 925 O O . GLY B 2 8 ? -17.379 -29.398 -3.039 1.00 16.98 8 GLY B O 1
ATOM 926 N N . GLY B 2 9 ? -18.024 -28.360 -1.135 1.00 17.13 9 GLY B N 1
ATOM 927 C CA . GLY B 2 9 ? -17.635 -29.457 -0.259 1.00 17.00 9 GLY B CA 1
ATOM 928 C C . GLY B 2 9 ? -18.521 -30.669 -0.522 1.00 16.78 9 GLY B C 1
ATOM 929 O O . GLY B 2 9 ? -19.673 -30.543 -0.887 1.00 17.02 9 GLY B O 1
ATOM 930 N N . GLY B 2 10 ? -17.969 -31.844 -0.379 1.00 15.64 10 GLY B N 1
ATOM 931 C CA . GLY B 2 10 ? -18.760 -33.054 -0.551 1.00 19.99 10 GLY B CA 1
ATOM 932 C C . GLY B 2 10 ? -18.022 -34.214 0.099 1.00 21.41 10 GLY B C 1
ATOM 933 O O . GLY B 2 10 ? -17.033 -34.017 0.767 1.00 19.44 10 GLY B O 1
ATOM 934 N N . LEU B 2 11 ? -18.501 -35.427 -0.132 1.00 20.19 11 LEU B N 1
ATOM 935 C CA . LEU B 2 11 ? -17.856 -36.630 0.348 1.00 19.98 11 LEU B CA 1
ATOM 936 C C . LEU B 2 11 ? -17.148 -37.277 -0.840 1.00 18.66 11 LEU B C 1
ATOM 937 O O . LEU B 2 11 ? -17.778 -37.481 -1.876 1.00 21.90 11 LEU B O 1
ATOM 942 N N . VAL B 2 12 ? -15.862 -37.590 -0.709 1.00 14.56 12 VAL B N 1
ATOM 943 C CA . VAL B 2 12 ? -15.051 -38.112 -1.841 1.00 19.62 12 VAL B CA 1
ATOM 944 C C . VAL B 2 12 ? -14.154 -39.248 -1.322 1.00 18.52 12 VAL B C 1
ATOM 945 O O . VAL B 2 12 ? -13.910 -39.342 -0.125 1.00 18.19 12 VAL B O 1
ATOM 949 N N . GLN B 2 13 ? -13.669 -40.115 -2.193 1.00 16.67 13 GLN B N 1
ATOM 950 C CA . GLN B 2 13 ? -12.693 -41.121 -1.793 1.00 18.49 13 GLN B CA 1
ATOM 951 C C . GLN B 2 13 ? -11.268 -40.557 -1.815 1.00 18.78 13 GLN B C 1
ATOM 952 O O . GLN B 2 13 ? -10.942 -39.704 -2.619 1.00 16.32 13 GLN B O 1
ATOM 958 N N . PRO B 2 14 ? -10.407 -41.066 -0.946 1.00 17.48 14 PRO B N 1
ATOM 959 C CA . PRO B 2 14 ? -8.970 -40.753 -1.103 1.00 16.33 14 PRO B CA 1
ATOM 960 C C . PRO B 2 14 ? -8.454 -41.032 -2.502 1.00 16.43 14 PRO B C 1
ATOM 961 O O . PRO B 2 14 ? -8.752 -42.087 -3.046 1.00 13.28 14 PRO B O 1
ATOM 965 N N . GLY B 2 15 ? -7.641 -40.131 -3.042 1.00 14.16 15 GLY B N 1
ATOM 966 C CA . GLY B 2 15 ? -7.277 -40.170 -4.455 1.00 17.05 15 GLY B CA 1
ATOM 967 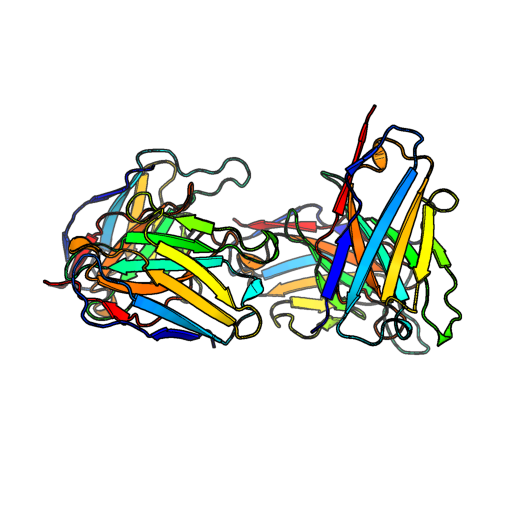C C . GLY B 2 15 ? -8.218 -39.349 -5.309 1.00 16.99 15 GLY B C 1
ATOM 968 O O . GLY B 2 15 ? -7.924 -39.081 -6.469 1.00 15.93 15 GLY B O 1
ATOM 969 N N . GLY B 2 16 ? -9.346 -38.928 -4.742 1.00 16.07 16 GLY B N 1
ATOM 970 C CA . GLY B 2 16 ? -10.349 -38.231 -5.567 1.00 16.63 16 GLY B CA 1
ATOM 971 C C . GLY B 2 16 ? -10.063 -36.762 -5.871 1.00 13.23 16 GLY B C 1
ATOM 972 O O . GLY B 2 16 ? -8.970 -36.261 -5.604 1.00 11.83 16 GLY B O 1
ATOM 973 N N . SER B 2 17 ? -11.065 -36.047 -6.390 1.00 14.32 17 SER B N 1
ATOM 974 C CA . SER B 2 17 ? -10.883 -34.620 -6.706 1.00 15.40 17 SER B CA 1
ATOM 975 C C . SER B 2 17 ? -12.135 -33.882 -6.338 1.00 15.52 17 SER B C 1
ATOM 976 O O . SER B 2 17 ? -13.229 -34.458 -6.322 1.00 13.01 17 SER B O 1
ATOM 979 N N . LEU B 2 18 ? -11.988 -32.583 -6.096 1.00 14.15 18 LEU B N 1
ATOM 980 C CA . LEU B 2 18 ? -13.110 -31.715 -5.829 1.00 14.62 18 LEU B CA 1
ATOM 981 C C . LEU B 2 18 ? -12.639 -30.323 -6.182 1.00 14.82 18 LEU B C 1
ATOM 982 O O . LEU B 2 18 ? -11.446 -30.061 -6.118 1.00 17.41 18 LEU B O 1
ATOM 987 N N . ARG B 2 19 ? -13.573 -29.424 -6.475 1.00 14.13 19 ARG B N 1
ATOM 988 C CA . ARG B 2 19 ? -13.218 -28.035 -6.709 1.00 14.22 19 ARG B CA 1
ATOM 989 C C . ARG B 2 19 ? -14.091 -27.182 -5.813 1.00 16.25 19 ARG B C 1
ATOM 990 O O . ARG B 2 19 ? -15.338 -27.257 -5.880 1.00 14.85 19 ARG B O 1
ATOM 998 N N . LEU B 2 20 ? -13.425 -26.405 -4.939 1.00 13.57 20 LEU B N 1
ATOM 999 C CA . LEU B 2 20 ? -14.115 -25.484 -4.055 1.00 12.87 20 LEU B CA 1
ATOM 1000 C C . LEU B 2 20 ? -14.164 -24.074 -4.629 1.00 15.08 20 LEU B C 1
ATOM 1001 O O . LEU B 2 20 ? -13.265 -23.640 -5.383 1.00 16.13 20 LEU B O 1
ATOM 1006 N N . SER B 2 21 ? -15.226 -23.371 -4.278 1.00 15.31 21 SER B N 1
ATOM 1007 C CA . SER B 2 21 ? -15.417 -21.981 -4.705 1.00 17.70 21 SER B CA 1
ATOM 1008 C C . SER B 2 21 ? -15.620 -21.076 -3.498 1.00 12.00 21 SER B C 1
ATOM 1009 O O . SER B 2 21 ? -16.060 -21.525 -2.468 1.00 12.92 21 SER B O 1
ATOM 1012 N N . CYS B 2 22 ? -15.274 -19.807 -3.660 1.00 12.27 22 CYS B N 1
ATOM 1013 C CA . CYS B 2 22 ? -15.396 -18.832 -2.573 1.00 17.82 22 CYS B CA 1
ATOM 1014 C C . CYS B 2 22 ? -15.798 -17.552 -3.258 1.00 13.97 22 CYS B C 1
ATOM 1015 O O . CYS B 2 22 ? -14.960 -16.889 -3.879 1.00 14.10 22 CYS B O 1
ATOM 1018 N N . ALA B 2 23 ? -17.086 -17.234 -3.158 1.00 12.83 23 ALA B N 1
ATOM 1019 C CA . ALA B 2 23 ? -17.675 -16.030 -3.758 1.00 19.41 23 ALA B CA 1
ATOM 1020 C C . ALA B 2 23 ? -17.477 -14.848 -2.850 1.00 16.06 23 ALA B C 1
ATOM 1021 O O . ALA B 2 23 ? -17.754 -14.956 -1.666 1.00 15.51 23 ALA B O 1
ATOM 1023 N N . THR B 2 24 ? -17.005 -13.712 -3.396 1.00 13.70 24 THR B N 1
ATOM 1024 C CA . THR B 2 24 ? -16.751 -12.537 -2.571 1.00 13.78 24 THR B CA 1
ATOM 1025 C C . THR B 2 24 ? -17.502 -11.313 -3.061 1.00 15.41 24 THR B C 1
ATOM 1026 O O . THR B 2 24 ? -17.732 -11.156 -4.268 1.00 16.56 24 THR B O 1
ATOM 1030 N N . SER B 2 25 ? -17.836 -10.430 -2.128 1.00 16.32 25 SER B N 1
ATOM 1031 C CA . SER B 2 25 ? -18.451 -9.155 -2.492 1.00 18.63 25 SER B CA 1
ATOM 1032 C C . SER B 2 25 ? -18.122 -8.129 -1.406 1.00 19.52 25 SER B C 1
ATOM 1033 O O . SER B 2 25 ? -17.683 -8.510 -0.324 1.00 17.37 25 SER B O 1
ATOM 1036 N N . GLY B 2 26 ? -18.281 -6.843 -1.704 1.00 15.94 26 GLY B N 1
ATOM 1037 C CA . GLY B 2 26 ? -18.194 -5.810 -0.698 1.00 17.35 26 GLY B CA 1
ATOM 1038 C C . GLY B 2 26 ? -16.817 -5.164 -0.514 1.00 18.92 26 GLY B C 1
ATOM 1039 O O . GLY B 2 26 ? -16.575 -4.428 0.455 1.00 16.39 26 GLY B O 1
ATOM 1040 N N . PHE B 2 27 ? -15.894 -5.473 -1.409 1.00 14.56 27 PHE B N 1
ATOM 1041 C CA . PHE B 2 27 ? -14.544 -4.883 -1.357 1.00 17.43 27 PHE B CA 1
ATOM 1042 C C . PHE B 2 27 ? -13.892 -5.106 -2.695 1.00 15.54 27 PHE B C 1
ATOM 1043 O O . PHE B 2 27 ? -14.356 -5.938 -3.453 1.00 16.91 27 PHE B O 1
ATOM 1051 N N . THR B 2 28 ? -12.833 -4.360 -2.987 1.00 16.40 28 THR B N 1
ATOM 1052 C CA . THR B 2 28 ? -12.148 -4.472 -4.287 1.00 14.37 28 THR B CA 1
ATOM 1053 C C . THR B 2 28 ? -11.288 -5.739 -4.333 1.00 15.67 28 THR B C 1
ATOM 1054 O O . THR B 2 28 ? -10.189 -5.757 -3.830 1.00 13.62 28 THR B O 1
ATOM 1058 N N . PHE B 2 29 ? -11.830 -6.798 -4.924 1.00 15.36 29 PHE B N 1
ATOM 1059 C CA . PHE B 2 29 ? -11.238 -8.132 -4.896 1.00 14.05 29 PHE B CA 1
ATOM 1060 C C . PHE B 2 29 ? -9.779 -8.178 -5.276 1.00 14.77 29 PHE B C 1
ATOM 1061 O O . PHE B 2 29 ? -8.947 -8.775 -4.570 1.00 11.28 29 PHE B O 1
ATOM 1069 N N . THR B 2 30 ? -9.442 -7.525 -6.388 1.00 14.50 30 THR B N 1
ATOM 1070 C CA . THR B 2 30 ? -8.059 -7.527 -6.888 1.00 15.27 30 THR B CA 1
ATOM 1071 C C . THR B 2 30 ? -7.037 -6.821 -5.979 1.00 15.12 30 THR B C 1
ATOM 1072 O O . THR B 2 30 ? -5.855 -7.089 -6.096 1.00 14.98 30 THR B O 1
ATOM 1076 N N . ASP B 2 31 ? -7.479 -5.937 -5.077 1.00 14.23 31 ASP B N 1
ATOM 1077 C CA . ASP B 2 31 ? -6.558 -5.363 -4.096 1.00 14.07 31 ASP B CA 1
ATOM 1078 C C . ASP B 2 31 ? -5.987 -6.388 -3.084 1.00 12.85 31 ASP B C 1
ATOM 1079 O O . ASP B 2 31 ? -4.959 -6.106 -2.476 1.00 13.24 31 ASP B O 1
ATOM 1084 N N . TYR B 2 32 ? -6.646 -7.539 -2.893 1.00 12.38 32 TYR B N 1
ATOM 1085 C CA . TYR B 2 32 ? -6.272 -8.458 -1.769 1.00 13.59 32 TYR B CA 1
ATOM 1086 C C . TYR B 2 32 ? -5.755 -9.817 -2.209 1.00 15.58 32 TYR B C 1
ATOM 1087 O O . TYR B 2 32 ? -6.121 -10.315 -3.262 1.00 14.12 32 TYR B O 1
ATOM 1096 N N . TYR B 2 33 ? -4.876 -10.409 -1.409 1.00 12.79 33 TYR B N 1
ATOM 1097 C CA . TYR B 2 33 ? -4.594 -11.831 -1.537 1.00 13.18 33 TYR B CA 1
ATOM 1098 C C . TYR B 2 33 ? -5.815 -12.591 -0.996 1.00 11.36 33 TYR B C 1
ATOM 1099 O O . TYR B 2 33 ? -6.628 -12.044 -0.285 1.00 12.50 33 TYR B O 1
ATOM 1108 N N . MET B 2 34 ? -5.952 -13.851 -1.364 1.00 12.88 34 MET B N 1
ATOM 1109 C CA . MET B 2 34 ? -6.984 -14.708 -0.775 1.00 12.58 34 MET B CA 1
ATOM 1110 C C . MET B 2 34 ? -6.280 -15.973 -0.318 1.00 11.32 34 MET B C 1
ATOM 1111 O O . MET B 2 34 ? -5.606 -16.629 -1.146 1.00 12.10 34 MET B O 1
ATOM 1116 N N . SER B 2 35 ? -6.495 -16.339 0.962 1.00 10.85 35 SER B N 1
ATOM 1117 C CA . SER B 2 35 ? -5.983 -17.589 1.534 1.00 11.38 35 SER B CA 1
ATOM 1118 C C . SER B 2 35 ? -7.052 -18.667 1.668 1.00 11.72 35 SER B C 1
ATOM 1119 O O . SER B 2 35 ? -8.209 -18.379 1.752 1.00 9.63 35 SER B O 1
ATOM 1122 N N . TRP B 2 36 ? -6.616 -19.929 1.669 1.00 13.04 36 TRP B N 1
ATOM 1123 C CA . TRP B 2 36 ? -7.488 -21.037 2.053 1.00 12.21 36 TRP B CA 1
ATOM 1124 C C . TRP B 2 36 ? -6.898 -21.579 3.336 1.00 13.78 36 TRP B C 1
ATOM 1125 O O . TRP B 2 36 ? -5.666 -21.810 3.417 1.00 10.37 36 TRP B O 1
ATOM 1136 N N . VAL B 2 37 ? -7.760 -21.848 4.315 1.00 10.57 37 VAL B N 1
ATOM 1137 C CA . VAL B 2 37 ? -7.320 -22.336 5.589 1.00 11.55 37 VAL B CA 1
ATOM 1138 C C . VAL B 2 37 ? -8.317 -23.459 5.915 1.00 10.74 37 VAL B C 1
ATOM 1139 O O . VAL B 2 37 ? -9.487 -23.317 5.684 1.00 12.97 37 VAL B O 1
ATOM 1143 N N . ARG B 2 38 ? -7.847 -24.587 6.421 1.00 14.56 38 ARG B N 1
ATOM 1144 C CA . ARG B 2 38 ? -8.793 -25.645 6.754 1.00 13.24 38 ARG B CA 1
ATOM 1145 C C . ARG B 2 38 ? -8.704 -26.053 8.221 1.00 13.89 38 ARG B C 1
ATOM 1146 O O . ARG B 2 38 ? -7.757 -25.735 8.939 1.00 13.65 38 ARG B O 1
ATOM 1154 N N . GLN B 2 39 ? -9.714 -26.792 8.653 1.00 13.60 39 GLN B N 1
ATOM 1155 C CA . GLN B 2 39 ? -9.791 -27.226 10.029 1.00 12.63 39 GLN B CA 1
ATOM 1156 C C . GLN B 2 39 ? -10.371 -28.629 10.110 1.00 15.49 39 GLN B C 1
ATOM 1157 O O . GLN B 2 39 ? -11.589 -28.821 9.950 1.00 12.06 39 GLN B O 1
ATOM 1163 N N . PRO B 2 40 ? -9.503 -29.622 10.365 1.00 15.94 40 PRO B N 1
ATOM 1164 C CA . PRO B 2 40 ? -10.033 -30.981 10.518 1.00 15.30 40 PRO B CA 1
ATOM 1165 C C . PRO B 2 40 ? -10.892 -31.007 11.764 1.00 16.66 40 PRO B C 1
ATOM 1166 O O . PRO B 2 40 ? -10.604 -30.250 12.655 1.00 14.68 40 PRO B O 1
ATOM 1170 N N . PRO B 2 41 ? -11.930 -31.852 11.805 1.00 19.51 41 PRO B N 1
ATOM 1171 C CA . PRO B 2 41 ? -12.847 -31.949 12.943 1.00 22.88 41 PRO B CA 1
ATOM 1172 C C . PRO B 2 41 ? -12.034 -32.100 14.210 1.00 18.42 41 PRO B C 1
ATOM 1173 O O . PRO B 2 41 ? -11.239 -33.027 14.317 1.00 22.70 41 PRO B O 1
ATOM 1177 N N . GLY B 2 42 ? -12.176 -31.150 15.120 1.00 21.55 42 GLY B N 1
ATOM 1178 C CA . GLY B 2 42 ? -11.500 -31.228 16.392 1.00 25.83 42 GLY B CA 1
ATOM 1179 C C . GLY B 2 42 ? -10.012 -30.947 16.423 1.00 22.04 42 GLY B C 1
ATOM 1180 O O . GLY B 2 42 ? -9.375 -31.267 17.410 1.00 26.42 42 GLY B O 1
ATOM 1181 N N . LYS B 2 43 ? -9.466 -30.334 15.371 1.00 19.02 43 LYS B N 1
ATOM 1182 C CA . LYS B 2 43 ? -8.024 -30.036 15.285 1.00 15.77 43 LYS B CA 1
ATOM 1183 C C . LYS B 2 43 ? -7.780 -28.558 14.959 1.00 16.64 43 LYS B C 1
ATOM 1184 O O . LYS B 2 43 ? -8.737 -27.818 14.665 1.00 16.63 43 LYS B O 1
ATOM 1190 N N . ALA B 2 44 ? -6.516 -28.131 14.989 1.00 13.30 44 ALA B N 1
ATOM 1191 C CA . ALA B 2 44 ? -6.189 -26.692 14.804 1.00 15.44 44 ALA B CA 1
ATOM 1192 C C . ALA B 2 44 ? -6.325 -26.232 13.329 1.00 15.23 44 ALA B C 1
ATOM 1193 O O . ALA B 2 44 ? -6.266 -27.050 12.364 1.00 14.52 44 ALA B O 1
ATOM 1195 N N . LEU B 2 45 ? -6.553 -24.934 13.159 1.00 11.51 45 LEU B N 1
ATOM 1196 C CA . LEU B 2 45 ? -6.507 -24.334 11.831 1.00 15.75 45 LEU B CA 1
ATOM 1197 C C . LEU B 2 45 ? -5.170 -24.675 11.197 1.00 14.82 45 LEU B C 1
ATOM 1198 O O . LEU B 2 45 ? -4.146 -24.771 11.902 1.00 12.34 45 LEU B O 1
ATOM 1203 N N . GLU B 2 46 ? -5.194 -24.899 9.879 1.00 13.91 46 GLU B N 1
ATOM 1204 C CA . GLU B 2 46 ? -3.982 -25.114 9.078 1.00 9.31 46 GLU B CA 1
ATOM 1205 C C . GLU B 2 46 ? -4.064 -24.247 7.827 1.00 14.39 46 GLU B C 1
ATOM 1206 O O . GLU B 2 46 ? -5.006 -24.347 7.051 1.00 10.09 46 GLU B O 1
ATOM 1212 N N . TRP B 2 47 ? -3.109 -23.346 7.653 1.00 9.94 47 TRP B N 1
ATOM 1213 C CA . TRP B 2 47 ? -3.098 -22.537 6.442 1.00 12.32 47 TRP B CA 1
ATOM 1214 C C . TRP B 2 47 ? -2.563 -23.397 5.273 1.00 12.74 47 TRP B C 1
ATOM 1215 O O . TRP B 2 47 ? -1.583 -24.101 5.439 1.00 14.72 47 TRP B O 1
ATOM 1226 N N . LEU B 2 48 ? -3.219 -23.326 4.120 1.00 11.07 48 LEU B N 1
ATOM 1227 C CA . LEU B 2 48 ? -2.914 -24.186 2.967 1.00 11.64 48 LEU B CA 1
ATOM 1228 C C . LEU B 2 48 ? -2.240 -23.446 1.824 1.00 14.37 48 LEU B C 1
ATOM 1229 O O . LEU B 2 48 ? -1.458 -24.030 1.076 1.00 11.35 48 LEU B O 1
ATOM 1234 N N . GLY B 2 49 ? -2.537 -22.157 1.666 1.00 9.94 49 GLY B N 1
ATOM 1235 C CA . GLY B 2 49 ? -1.981 -21.490 0.509 1.00 12.61 49 GLY B CA 1
ATOM 1236 C C . GLY B 2 49 ? -2.685 -20.174 0.257 1.00 11.74 49 GLY B C 1
ATOM 1237 O O . GLY B 2 49 ? -3.693 -19.873 0.883 1.00 9.95 49 GLY B O 1
ATOM 1238 N N . PHE B 2 50 ? -2.102 -19.364 -0.598 1.00 11.73 50 PHE B N 1
ATOM 1239 C CA . PHE B 2 50 ? -2.779 -18.147 -1.006 1.00 13.93 50 PHE B CA 1
ATOM 1240 C C . PHE B 2 50 ? -2.489 -17.814 -2.461 1.00 11.38 50 PHE B C 1
ATOM 1241 O O . PHE B 2 50 ? -1.595 -18.413 -3.086 1.00 14.57 50 PHE B O 1
ATOM 1249 N N . ILE B 2 51 ? -3.299 -16.909 -3.008 1.00 9.07 51 ILE B N 1
ATOM 1250 C CA . ILE B 2 51 ? -3.037 -16.292 -4.297 1.00 10.27 51 ILE B CA 1
ATOM 1251 C C . ILE B 2 51 ? -2.947 -14.757 -4.054 1.00 11.40 51 ILE B C 1
ATOM 1252 O O . ILE B 2 51 ? -3.754 -14.161 -3.320 1.00 12.53 51 ILE B O 1
ATOM 1257 N N . ARG B 2 52 ? -1.896 -14.159 -4.601 1.00 13.51 52 ARG B N 1
ATOM 1258 C CA . ARG B 2 52 ? -1.569 -12.750 -4.362 1.00 13.91 52 ARG B CA 1
ATOM 1259 C C . ARG B 2 52 ? -2.481 -11.806 -5.140 1.00 12.29 52 ARG B C 1
ATOM 1260 O O . ARG B 2 52 ? -3.326 -12.254 -5.881 1.00 12.40 52 ARG B O 1
ATOM 1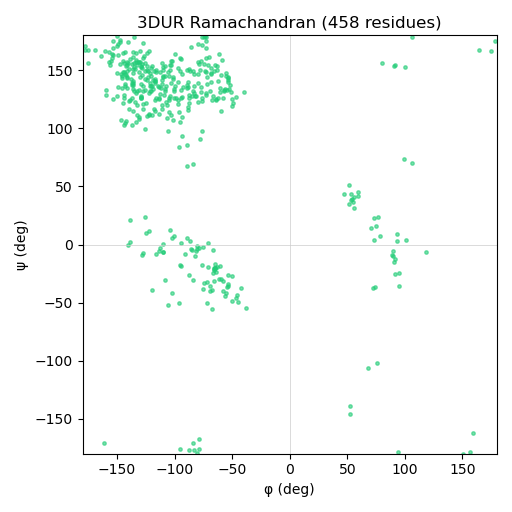268 N N . ASN B 2 53 A -2.279 -10.498 -4.962 1.00 11.75 52 ASN B N 1
ATOM 1269 C CA . ASN B 2 53 A -3.173 -9.512 -5.516 1.00 13.19 52 ASN B CA 1
ATOM 1270 C C . ASN B 2 53 A -2.633 -9.013 -6.850 1.00 14.40 52 ASN B C 1
ATOM 1271 O O . ASN B 2 53 A -1.585 -9.502 -7.339 1.00 13.43 52 ASN B O 1
ATOM 1276 N N . LYS B 2 54 B -3.319 -8.023 -7.433 1.00 13.96 52 LYS B N 1
ATOM 1277 C CA . LYS B 2 54 B -2.911 -7.481 -8.728 1.00 13.17 52 LYS B CA 1
ATOM 1278 C C . LYS B 2 54 B -1.500 -6.937 -8.715 1.00 12.78 52 LYS B C 1
ATOM 1279 O O . LYS B 2 54 B -0.732 -7.109 -9.681 1.00 15.14 52 LYS B O 1
ATOM 1285 N N . ALA B 2 55 C -1.124 -6.261 -7.643 1.00 13.18 52 ALA B N 1
ATOM 1286 C CA . ALA B 2 55 C 0.187 -5.632 -7.630 1.00 15.88 52 ALA B CA 1
ATOM 1287 C C . ALA B 2 55 C 1.274 -6.681 -7.707 1.00 18.82 52 ALA B C 1
ATOM 1288 O O . ALA B 2 55 C 2.394 -6.399 -8.155 1.00 14.62 52 ALA B O 1
ATOM 1290 N N . LYS B 2 56 D 0.935 -7.904 -7.282 1.00 13.95 52 LYS B N 1
ATOM 1291 C CA . LYS B 2 56 D 1.949 -8.956 -7.260 1.00 13.73 52 LYS B CA 1
ATOM 1292 C C . LYS B 2 56 D 1.797 -9.901 -8.425 1.00 15.53 52 LYS B C 1
ATOM 1293 O O . LYS B 2 56 D 2.502 -10.903 -8.512 1.00 17.56 52 LYS B O 1
ATOM 1299 N N . GLY B 2 57 E 0.883 -9.576 -9.323 1.00 11.04 52 GLY B N 1
ATOM 1300 C CA . GLY B 2 57 E 0.648 -10.401 -10.498 1.00 18.04 52 GLY B CA 1
ATOM 1301 C C . GLY B 2 57 E -0.070 -11.716 -10.213 1.00 17.33 52 GLY B C 1
ATOM 1302 O O . GLY B 2 57 E 0.083 -12.689 -10.983 1.00 14.04 52 GLY B O 1
ATOM 1303 N N . TYR B 2 58 ? -0.798 -11.773 -9.095 1.00 13.05 53 TYR B N 1
ATOM 1304 C CA . TYR B 2 58 ? -1.603 -12.970 -8.774 1.00 13.74 53 TYR B CA 1
ATOM 1305 C C . TYR B 2 58 ? -0.844 -14.321 -8.784 1.00 15.17 53 TYR B C 1
ATOM 1306 O O . TYR B 2 58 ? -1.395 -15.359 -9.216 1.00 13.94 53 TYR B O 1
ATOM 1315 N N . THR B 2 59 ? 0.387 -14.311 -8.312 1.00 12.35 54 THR B N 1
ATOM 1316 C CA . THR B 2 59 ? 1.168 -15.555 -8.077 1.00 12.86 54 THR B CA 1
ATOM 1317 C C . THR B 2 59 ? 0.637 -16.315 -6.857 1.00 13.78 54 THR B C 1
ATOM 1318 O O . THR B 2 59 ? -0.240 -15.800 -6.158 1.00 12.90 54 THR B O 1
ATOM 1322 N N . THR B 2 60 ? 1.186 -17.509 -6.595 1.00 11.86 55 THR B N 1
ATOM 1323 C CA . THR B 2 60 ? 0.635 -18.401 -5.565 1.00 15.47 55 THR B CA 1
ATOM 1324 C C . THR B 2 60 ? 1.701 -19.062 -4.670 1.00 14.30 55 THR B C 1
ATOM 1325 O O . THR B 2 60 ? 2.869 -19.205 -5.064 1.00 12.61 55 THR B O 1
ATOM 1329 N N . GLU B 2 61 ? 1.293 -19.443 -3.460 1.00 11.14 56 GLU B N 1
ATOM 1330 C CA . GLU B 2 61 ? 2.138 -20.178 -2.550 1.00 13.49 56 GLU B CA 1
ATOM 1331 C C . GLU B 2 61 ? 1.234 -21.190 -1.857 1.00 13.67 56 GLU B C 1
ATOM 1332 O O . GLU B 2 61 ? -0.004 -21.004 -1.763 1.00 11.69 56 GLU B O 1
ATOM 1338 N N . TYR B 2 62 ? 1.868 -22.250 -1.365 1.00 12.24 57 TYR B N 1
ATOM 1339 C CA . TYR B 2 62 ? 1.157 -23.364 -0.747 1.00 16.32 57 TYR B CA 1
ATOM 1340 C C . TYR B 2 62 ? 1.968 -23.941 0.400 1.00 15.20 57 TYR B C 1
ATOM 1341 O O . TYR B 2 62 ? 3.204 -23.957 0.345 1.00 14.75 57 TYR B O 1
ATOM 1350 N N . SER B 2 63 ? 1.286 -24.455 1.433 1.00 14.77 58 SER B N 1
ATOM 1351 C CA . SER B 2 63 ? 1.982 -25.286 2.416 1.00 13.43 58 SER B CA 1
ATOM 1352 C C . SER B 2 63 ? 2.560 -26.580 1.817 1.00 15.32 58 SER B C 1
ATOM 1353 O O . SER B 2 63 ? 2.057 -27.133 0.819 1.00 16.72 58 SER B O 1
ATOM 1356 N N . ALA B 2 64 ? 3.612 -27.076 2.449 1.00 16.87 59 ALA B N 1
ATOM 1357 C CA . ALA B 2 64 ? 4.251 -28.277 1.979 1.00 17.00 59 ALA B CA 1
ATOM 1358 C C . ALA B 2 64 ? 3.236 -29.415 1.994 1.00 18.61 59 ALA B C 1
ATOM 1359 O O . ALA B 2 64 ? 3.305 -30.292 1.119 1.00 19.26 59 ALA B O 1
ATOM 1361 N N . SER B 2 65 ? 2.262 -29.357 2.919 1.00 15.23 60 SER B N 1
ATOM 1362 C CA . SER B 2 65 ? 1.259 -30.445 3.048 1.00 16.12 60 SER B CA 1
ATOM 1363 C C . SER B 2 65 ? 0.323 -30.621 1.840 1.00 18.89 60 SER B C 1
ATOM 1364 O O . SER B 2 65 ? -0.267 -31.711 1.663 1.00 19.47 60 SER B O 1
ATOM 1367 N N . VAL B 2 66 ? 0.193 -29.584 1.010 1.00 14.22 61 VAL B N 1
ATOM 1368 C CA . VAL B 2 66 ? -0.736 -29.644 -0.122 1.00 13.20 61 VAL B CA 1
ATOM 1369 C C . VAL B 2 66 ? -0.111 -29.266 -1.446 1.00 19.21 61 VAL B C 1
ATOM 1370 O O . VAL B 2 66 ? -0.755 -29.414 -2.493 1.00 12.60 61 VAL B O 1
ATOM 1374 N N . LYS B 2 67 ? 1.123 -28.757 -1.411 1.00 18.06 62 LYS B N 1
ATOM 1375 C CA . LYS B 2 67 ? 1.742 -28.257 -2.645 1.00 16.28 62 LYS B CA 1
ATOM 1376 C C . LYS B 2 67 ? 1.774 -29.367 -3.699 1.00 18.21 62 LYS B C 1
ATOM 1377 O O . LYS B 2 67 ? 2.080 -30.550 -3.409 1.00 14.64 62 LYS B O 1
ATOM 1383 N N . GLY B 2 68 ? 1.337 -29.009 -4.896 1.00 14.12 63 GLY B N 1
ATOM 1384 C CA . GLY B 2 68 ? 1.387 -29.923 -6.034 1.00 15.37 63 GLY B CA 1
ATOM 1385 C C . GLY B 2 68 ? 0.060 -30.670 -6.203 1.00 16.18 63 GLY B C 1
ATOM 1386 O O . GLY B 2 68 ? -0.347 -30.930 -7.337 1.00 16.75 63 GLY B O 1
ATOM 1387 N N . ARG B 2 69 ? -0.598 -31.015 -5.090 1.00 13.28 64 ARG B N 1
ATOM 1388 C CA . ARG B 2 69 ? -1.857 -31.760 -5.131 1.00 13.73 64 ARG B CA 1
ATOM 1389 C C . ARG B 2 69 ? -3.045 -30.807 -5.251 1.00 13.72 64 ARG B C 1
ATOM 1390 O O . ARG B 2 69 ? -4.131 -31.227 -5.692 1.00 14.36 64 ARG B O 1
ATOM 1398 N N . PHE B 2 70 ? -2.868 -29.570 -4.772 1.00 12.71 65 PHE B N 1
ATOM 1399 C CA . PHE B 2 70 ? -3.950 -28.557 -4.756 1.00 12.27 65 PHE B CA 1
ATOM 1400 C C . PHE B 2 70 ? -3.484 -27.346 -5.572 1.00 15.83 65 PHE B C 1
ATOM 1401 O O . PHE B 2 70 ? -2.305 -27.036 -5.531 1.00 14.44 65 PHE B O 1
ATOM 1409 N N . SER B 2 71 ? -4.400 -26.667 -6.297 1.00 13.95 66 SER B N 1
ATOM 1410 C CA . SER B 2 71 ? -4.026 -25.486 -7.060 1.00 16.14 66 SER B CA 1
ATOM 1411 C C . SER B 2 71 ? -5.040 -24.376 -6.777 1.00 15.95 66 SER B C 1
ATOM 1412 O O . SER B 2 71 ? -6.235 -24.626 -6.794 1.00 14.95 66 SER B O 1
ATOM 1415 N N . ILE B 2 72 ? -4.552 -23.173 -6.482 1.00 14.87 67 ILE B N 1
ATOM 1416 C CA . ILE B 2 72 ? -5.422 -22.010 -6.271 1.00 13.58 67 ILE B CA 1
ATOM 1417 C C . ILE B 2 72 ? -5.490 -21.075 -7.470 1.00 17.27 67 ILE B C 1
ATOM 1418 O O . ILE B 2 72 ? -4.480 -20.873 -8.144 1.00 15.50 67 ILE B O 1
ATOM 1423 N N . SER B 2 73 ? -6.659 -20.485 -7.731 1.00 11.83 68 SER B N 1
ATOM 1424 C CA . SER B 2 73 ? -6.766 -19.490 -8.792 1.00 15.13 68 SER B CA 1
ATOM 1425 C C . SER B 2 73 ? -7.924 -18.561 -8.449 1.00 13.27 68 SER B C 1
ATOM 1426 O O . SER B 2 73 ? -8.653 -18.784 -7.477 1.00 14.54 68 SER B O 1
ATOM 1429 N N . ARG B 2 74 ? -8.098 -17.537 -9.254 1.00 13.61 69 ARG B N 1
ATOM 1430 C CA . ARG B 2 74 ? -9.130 -16.546 -9.009 1.00 12.22 69 ARG B CA 1
ATOM 1431 C C . ARG B 2 74 ? -9.635 -16.045 -10.324 1.00 13.72 69 ARG B C 1
ATOM 1432 O O . ARG B 2 74 ? -8.888 -15.966 -11.327 1.00 16.22 69 ARG B O 1
ATOM 1440 N N . ASP B 2 75 ? -10.916 -15.727 -10.326 1.00 17.04 70 ASP B N 1
ATOM 1441 C CA . ASP B 2 75 ? -11.559 -15.103 -11.456 1.00 18.42 70 ASP B CA 1
ATOM 1442 C C . ASP B 2 75 ? -11.774 -13.664 -11.032 1.00 19.00 70 ASP B C 1
ATOM 1443 O O . ASP B 2 75 ? -12.578 -13.404 -10.152 1.00 17.06 70 ASP B O 1
ATOM 1448 N N . ASN B 2 76 ? -11.018 -12.741 -11.623 1.00 16.94 71 ASN B N 1
ATOM 1449 C CA . ASN B 2 76 ? -11.077 -11.322 -11.232 1.00 20.13 71 ASN B CA 1
ATOM 1450 C C . ASN B 2 76 ? -12.234 -10.587 -11.891 1.00 21.46 71 ASN B C 1
ATOM 1451 O O . ASN B 2 76 ? -12.569 -9.469 -11.528 1.00 23.69 71 ASN B O 1
ATOM 1456 N N . SER B 2 77 ? -12.887 -11.227 -12.839 1.00 19.70 72 SER B N 1
ATOM 1457 C CA . SER B 2 77 ? -14.074 -10.595 -13.375 1.00 20.39 72 SER B CA 1
ATOM 1458 C C . SER B 2 77 ? -15.299 -10.887 -12.519 1.00 22.99 72 SER B C 1
ATOM 1459 O O . SER B 2 77 ? -16.208 -10.060 -12.420 1.00 23.93 72 SER B O 1
ATOM 1462 N N . GLN B 2 78 ? -15.327 -12.041 -11.867 1.00 19.01 73 GLN B N 1
ATOM 1463 C CA . GLN B 2 78 ? -16.475 -12.392 -11.070 1.00 18.22 73 GLN B CA 1
ATOM 1464 C C . GLN B 2 78 ? -16.154 -12.363 -9.563 1.00 19.80 73 GLN B C 1
ATOM 1465 O O . GLN B 2 78 ? -17.012 -12.640 -8.726 1.00 19.76 73 GLN B O 1
ATOM 1471 N N . SER B 2 79 ? -14.920 -12.019 -9.242 1.00 17.46 74 SER B N 1
ATOM 1472 C CA . SER B 2 79 ? -14.514 -11.931 -7.845 1.00 14.13 74 SER B CA 1
ATOM 1473 C C . SER B 2 79 ? -14.689 -13.261 -7.095 1.00 16.66 74 SER B C 1
ATOM 1474 O O . SER B 2 79 ? -15.187 -13.291 -5.961 1.00 15.29 74 SER B O 1
ATOM 1477 N N . ILE B 2 80 ? -14.262 -14.358 -7.720 1.00 14.79 75 ILE B N 1
ATOM 1478 C CA . ILE B 2 80 ? -14.391 -15.675 -7.097 1.00 15.13 75 ILE B CA 1
ATOM 1479 C C . ILE B 2 80 ? -13.038 -16.325 -6.961 1.00 16.01 75 ILE B C 1
ATOM 1480 O O . ILE B 2 80 ? -12.232 -16.280 -7.884 1.00 12.43 75 ILE B O 1
ATOM 1485 N N . LEU B 2 81 ? -12.814 -16.926 -5.790 1.00 15.93 76 LEU B N 1
ATOM 1486 C CA . LEU B 2 81 ? -11.580 -17.652 -5.510 1.00 15.82 76 LEU B CA 1
ATOM 1487 C C . LEU B 2 81 ? -11.869 -19.147 -5.610 1.00 13.50 76 LEU B C 1
ATOM 1488 O O . LEU B 2 81 ? -12.939 -19.588 -5.147 1.00 13.93 76 LEU B O 1
ATOM 1493 N N . TYR B 2 82 ? -10.939 -19.914 -6.216 1.00 15.27 77 TYR B N 1
ATOM 1494 C CA . TYR B 2 82 ? -11.067 -21.387 -6.348 1.00 13.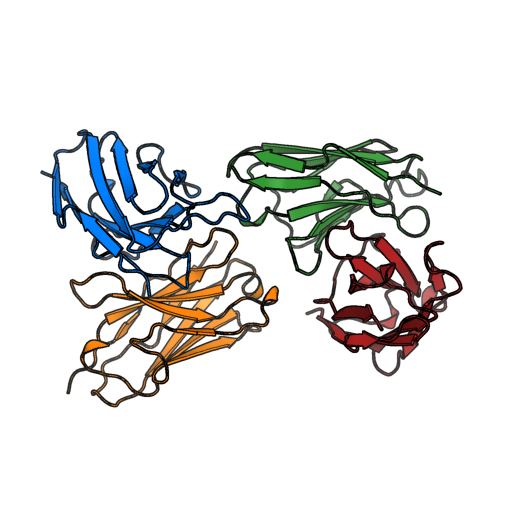83 77 TYR B CA 1
ATOM 1495 C C . TYR B 2 82 ? -9.961 -22.171 -5.628 1.00 13.41 77 TYR B C 1
ATOM 1496 O O . TYR B 2 82 ? -8.861 -21.664 -5.475 1.00 12.53 77 TYR B O 1
ATOM 1505 N N . LEU B 2 83 ? -10.282 -23.379 -5.158 1.00 11.19 78 LEU B N 1
ATOM 1506 C CA . LEU B 2 83 ? -9.299 -24.397 -4.742 1.00 13.72 78 LEU B CA 1
ATOM 1507 C C . LEU B 2 83 ? -9.575 -25.659 -5.549 1.00 15.06 78 LEU B C 1
ATOM 1508 O O . LEU B 2 83 ? -10.608 -26.316 -5.369 1.00 16.24 78 LEU B O 1
ATOM 1513 N N . GLN B 2 84 ? -8.655 -25.974 -6.450 1.00 12.22 79 GLN B N 1
ATOM 1514 C CA . GLN B 2 84 ? -8.768 -27.161 -7.270 1.00 15.78 79 GLN B CA 1
ATOM 1515 C C . GLN B 2 84 ? -7.980 -28.250 -6.514 1.00 16.19 79 GLN B C 1
ATOM 1516 O O . GLN B 2 84 ? -6.758 -28.177 -6.423 1.00 12.29 79 GLN B O 1
ATOM 1522 N N . MET B 2 85 ? -8.708 -29.224 -5.972 1.00 12.28 80 MET B N 1
ATOM 1523 C CA . MET B 2 85 ? -8.093 -30.331 -5.261 1.00 13.45 80 MET B CA 1
ATOM 1524 C C . MET B 2 85 ? -7.890 -31.480 -6.258 1.00 14.56 80 MET B C 1
ATOM 1525 O O . MET B 2 85 ? -8.795 -32.291 -6.518 1.00 14.71 80 MET B O 1
ATOM 1530 N N . ASN B 2 86 ? -6.705 -31.519 -6.849 1.00 14.16 81 ASN B N 1
ATOM 1531 C CA . ASN B 2 86 ? -6.433 -32.477 -7.908 1.00 14.48 81 ASN B CA 1
ATOM 1532 C C . ASN B 2 86 ? -6.217 -33.878 -7.416 1.00 13.18 81 ASN B C 1
ATOM 1533 O O . ASN B 2 86 ? -6.657 -34.856 -8.061 1.00 14.95 81 ASN B O 1
ATOM 1538 N N . THR B 2 87 A -5.546 -33.999 -6.283 1.00 12.48 81 THR B N 1
ATOM 1539 C CA . THR B 2 87 A -5.436 -35.315 -5.639 1.00 13.77 81 THR B CA 1
ATOM 1540 C C . THR B 2 87 A -5.669 -35.200 -4.135 1.00 14.12 81 THR B C 1
ATOM 1541 O O . THR B 2 87 A -4.876 -34.543 -3.454 1.00 11.82 81 THR B O 1
ATOM 1545 N N . LEU B 2 88 A -6.752 -35.806 -3.609 1.00 12.56 82 LEU B N 1
ATOM 1546 C CA . LEU B 2 88 A -7.056 -35.675 -2.176 1.00 11.50 82 LEU B CA 1
ATOM 1547 C C . LEU B 2 88 A -6.511 -36.864 -1.361 1.00 14.77 82 LEU B C 1
ATOM 1548 O O . LEU B 2 88 A -6.212 -37.942 -1.938 1.00 14.90 82 LEU B O 1
ATOM 1553 N N . ARG B 2 89 ? -6.371 -36.653 -0.051 1.00 15.85 83 ARG B N 1
ATOM 1554 C CA . ARG B 2 89 ? -5.930 -37.688 0.895 1.00 16.75 83 ARG B CA 1
ATOM 1555 C C . ARG B 2 89 ? -6.906 -37.794 2.073 1.00 16.82 83 ARG B C 1
ATOM 1556 O O . ARG B 2 89 ? -7.599 -36.812 2.428 1.00 14.22 83 ARG B O 1
ATOM 1564 N N . ALA B 2 90 ? -6.952 -38.965 2.718 1.00 16.98 84 ALA B N 1
ATOM 1565 C CA . ALA B 2 90 ? -7.795 -39.088 3.922 1.00 18.60 84 ALA B CA 1
ATOM 1566 C C . ALA B 2 90 ? -7.629 -37.916 4.913 1.00 18.50 84 ALA B C 1
ATOM 1567 O O . ALA B 2 90 ? -8.618 -37.349 5.430 1.00 17.73 84 ALA B O 1
ATOM 1569 N N . GLU B 2 91 ? -6.381 -37.534 5.190 1.00 19.66 85 GLU B N 1
ATOM 1570 C CA . GLU B 2 91 ? -6.155 -36.443 6.155 1.00 20.29 85 GLU B CA 1
ATOM 1571 C C . GLU B 2 91 ? -6.561 -35.043 5.651 1.00 21.36 85 GLU B C 1
ATOM 1572 O O . GLU B 2 91 ? -6.375 -34.051 6.360 1.00 17.67 85 GLU B O 1
ATOM 1578 N N . ASP B 2 92 ? -7.094 -34.954 4.433 1.00 18.35 86 ASP B N 1
ATOM 1579 C CA . ASP B 2 92 ? -7.593 -33.672 3.945 1.00 15.60 86 ASP B CA 1
ATOM 1580 C C . ASP B 2 92 ? -8.993 -33.399 4.479 1.00 13.69 86 ASP B C 1
ATOM 1581 O O . ASP B 2 92 ? -9.529 -32.336 4.226 1.00 16.22 86 ASP B O 1
ATOM 1586 N N . SER B 2 93 ? -9.622 -34.346 5.190 1.00 17.91 87 SER B N 1
ATOM 1587 C CA . SER B 2 93 ? -11.013 -34.104 5.619 1.00 13.68 87 SER B CA 1
ATOM 1588 C C . SER B 2 93 ? -11.018 -32.906 6.545 1.00 15.49 87 SER B C 1
ATOM 1589 O O . SER B 2 93 ? -10.312 -32.901 7.547 1.00 14.96 87 SER B O 1
ATOM 1592 N N . ALA B 2 94 ? -11.825 -31.907 6.245 1.00 14.52 88 ALA B N 1
ATOM 1593 C CA . ALA B 2 94 ? -11.779 -30.719 7.079 1.00 14.73 88 ALA B CA 1
ATOM 1594 C C . ALA B 2 94 ? -12.853 -29.781 6.622 1.00 13.08 88 ALA B C 1
ATOM 1595 O O . ALA B 2 94 ? -13.445 -30.013 5.584 1.00 15.86 88 ALA B O 1
ATOM 1597 N N . THR B 2 95 ? -13.134 -28.748 7.421 1.00 15.86 89 THR B N 1
ATOM 1598 C CA . THR B 2 95 ? -13.917 -27.609 6.941 1.00 13.41 89 THR B CA 1
ATOM 1599 C C . THR B 2 95 ? -12.900 -26.704 6.282 1.00 15.98 89 THR B C 1
ATOM 1600 O O . THR B 2 95 ? -11.853 -26.443 6.892 1.00 14.62 89 THR B O 1
ATOM 1604 N N . TYR B 2 96 ? -13.166 -26.305 5.033 1.00 14.16 90 TYR B N 1
ATOM 1605 C CA . TYR B 2 96 ? -12.302 -25.374 4.319 1.00 12.16 90 TYR B CA 1
ATOM 1606 C C . TYR B 2 96 ? -12.845 -23.958 4.327 1.00 13.72 90 TYR B C 1
ATOM 1607 O O . TYR B 2 96 ? -13.987 -23.750 3.913 1.00 13.99 90 TYR B O 1
ATOM 1616 N N . TYR B 2 97 ? -12.020 -23.004 4.778 1.00 13.76 91 TYR B N 1
ATOM 1617 C CA . TYR B 2 97 ? -12.369 -21.565 4.778 1.00 14.20 91 TYR B CA 1
ATOM 1618 C C . TYR B 2 97 ? -11.568 -20.778 3.767 1.00 14.79 91 TYR B C 1
ATOM 1619 O O . TYR B 2 97 ? -10.360 -21.074 3.552 1.00 12.98 91 TYR B O 1
ATOM 1628 N N . CYS B 2 98 ? -12.194 -19.766 3.133 1.00 11.85 92 CYS B N 1
ATOM 1629 C CA . CYS B 2 98 ? -11.405 -18.820 2.403 1.00 11.54 92 CYS B CA 1
ATOM 1630 C C . CYS B 2 98 ? -11.366 -17.585 3.284 1.00 11.47 92 CYS B C 1
ATOM 1631 O O . CYS B 2 98 ? -12.327 -17.330 4.033 1.00 11.82 92 CYS B O 1
ATOM 1634 N N . ALA B 2 99 ? -10.279 -16.823 3.185 1.00 10.32 93 ALA B N 1
ATOM 1635 C CA . ALA B 2 99 ? -10.108 -15.651 4.001 1.00 12.90 93 ALA B CA 1
ATOM 1636 C C . ALA B 2 99 ? -9.355 -14.560 3.243 1.00 14.99 93 ALA B C 1
ATOM 1637 O O . ALA B 2 99 ? -8.372 -14.830 2.596 1.00 14.98 93 ALA B O 1
ATOM 1639 N N . ARG B 2 100 ? -9.831 -13.326 3.325 1.00 11.12 94 ARG B N 1
ATOM 1640 C CA . ARG B 2 100 ? -9.141 -12.206 2.690 1.00 12.99 94 ARG B CA 1
ATOM 1641 C C . ARG B 2 100 ? -7.812 -11.943 3.410 1.00 13.87 94 ARG B C 1
ATOM 1642 O O . ARG B 2 100 ? -7.745 -11.987 4.641 1.00 14.62 94 ARG B O 1
ATOM 1650 N N . ASP B 2 101 ? -6.767 -11.644 2.643 1.00 15.64 95 ASP B N 1
ATOM 1651 C CA . ASP B 2 101 ? -5.414 -11.683 3.191 1.00 12.79 95 ASP B CA 1
ATOM 1652 C C . ASP B 2 101 ? -4.610 -10.629 2.496 1.00 15.53 95 ASP B C 1
ATOM 1653 O O . ASP B 2 101 ? -5.087 -9.943 1.554 1.00 13.28 95 ASP B O 1
ATOM 1658 N N . GLY B 2 102 ? -3.371 -10.485 2.943 1.00 14.88 96 GLY B N 1
ATOM 1659 C CA . GLY B 2 102 ? -2.504 -9.571 2.233 1.00 16.89 96 GLY B CA 1
ATOM 1660 C C . GLY B 2 102 ? -1.361 -9.016 3.030 1.00 14.53 96 GLY B C 1
ATOM 1661 O O . GLY B 2 102 ? -1.194 -9.373 4.197 1.00 15.09 96 GLY B O 1
ATOM 1662 N N . TYR B 2 103 ? -0.571 -8.150 2.382 1.00 16.52 97 TYR B N 1
ATOM 1663 C CA . TYR B 2 103 ? 0.558 -7.514 3.064 1.00 13.98 97 TYR B CA 1
ATOM 1664 C C . TYR B 2 103 ? 0.124 -6.215 3.741 1.00 15.37 97 TYR B C 1
ATOM 1665 O O . TYR B 2 103 ? 0.971 -5.509 4.294 1.00 15.92 97 TYR B O 1
ATOM 1674 N N . TYR B 2 104 A -1.166 -5.893 3.729 1.00 12.77 97 TYR B N 1
ATOM 1675 C CA . TYR B 2 104 A -1.579 -4.630 4.343 1.00 15.31 97 TYR B CA 1
ATOM 1676 C C . TYR B 2 104 A -1.456 -4.773 5.858 1.00 14.96 97 TYR B C 1
ATOM 1677 O O . TYR B 2 104 A -0.845 -3.937 6.522 1.00 16.66 97 TYR B O 1
ATOM 1686 N N . ALA B 2 105 ? -2.030 -5.857 6.382 1.00 15.22 98 ALA B N 1
ATOM 1687 C CA . ALA B 2 105 ? -1.989 -6.175 7.808 1.00 16.55 98 ALA B CA 1
ATOM 1688 C C . ALA B 2 105 ? -1.182 -7.443 8.102 1.00 15.22 98 ALA B C 1
ATOM 1689 O O . ALA B 2 105 ? -0.960 -7.766 9.282 1.00 12.80 98 ALA B O 1
ATOM 1691 N N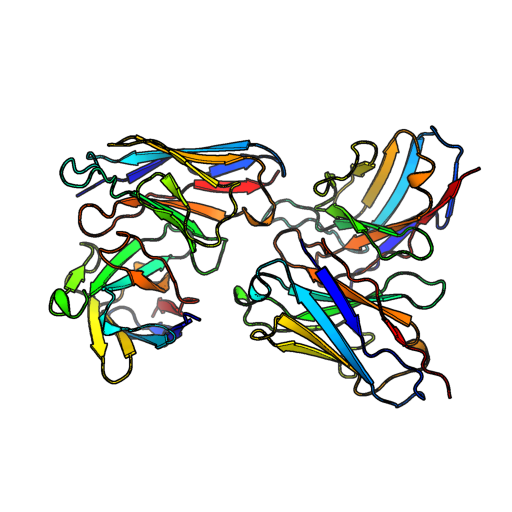 . ASP B 2 106 ? -0.746 -8.112 7.031 1.00 14.21 99 ASP B N 1
ATOM 1692 C CA . ASP B 2 106 ? -0.126 -9.421 7.129 1.00 14.12 99 ASP B CA 1
ATOM 1693 C C . ASP B 2 106 ? -0.982 -10.308 8.029 1.00 15.68 99 ASP B C 1
ATOM 1694 O O . ASP B 2 106 ? -0.465 -11.038 8.897 1.00 12.38 99 ASP B O 1
ATOM 1699 N N . ALA B 2 107 ? -2.291 -10.225 7.807 1.00 16.42 100 ALA B N 1
ATOM 1700 C CA . ALA B 2 107 ? -3.277 -11.029 8.536 1.00 12.32 100 ALA B CA 1
ATOM 1701 C C . ALA B 2 107 ? -4.555 -11.214 7.697 1.00 16.03 100 ALA B C 1
ATOM 1702 O O . ALA B 2 107 ? -4.790 -10.527 6.679 1.00 13.19 100 ALA B O 1
ATOM 1704 N N . MET B 2 108 C -5.369 -12.178 8.111 1.00 14.36 100 MET B N 1
ATOM 1705 C CA . MET B 2 108 C -6.563 -12.531 7.384 1.00 10.92 100 MET B CA 1
ATOM 1706 C C . MET B 2 108 C -7.693 -11.889 8.139 1.00 13.72 100 MET B C 1
ATOM 1707 O O . MET B 2 108 C -8.018 -12.335 9.247 1.00 13.18 100 MET B O 1
ATOM 1712 N N . ASP B 2 109 D -8.270 -10.823 7.580 1.00 10.75 100 ASP B N 1
ATOM 1713 C CA . ASP B 2 109 D -9.173 -9.973 8.365 1.00 14.66 100 ASP B CA 1
ATOM 1714 C C . ASP B 2 109 D -10.675 -10.304 8.216 1.00 11.40 100 ASP B C 1
ATOM 1715 O O . ASP B 2 10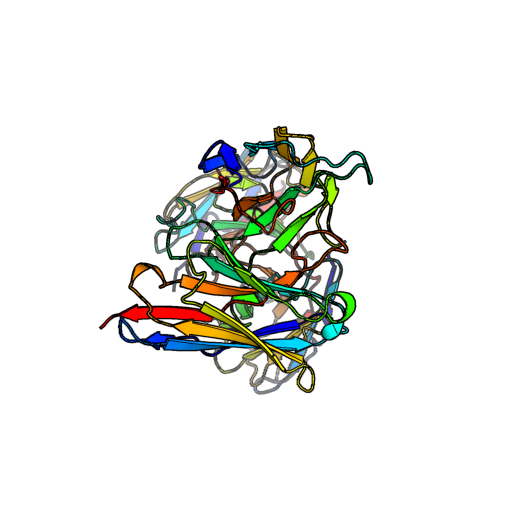9 D -11.490 -9.890 9.058 1.00 15.65 100 ASP B O 1
ATOM 1720 N N . TYR B 2 110 E -11.012 -11.044 7.152 1.00 14.60 100 TYR B N 1
ATOM 1721 C CA . TYR B 2 110 E -12.382 -11.511 6.859 1.00 15.44 100 TYR B CA 1
ATOM 1722 C C . TYR B 2 110 E -12.394 -12.954 6.405 1.00 13.92 100 TYR B C 1
ATOM 1723 O O . TYR B 2 110 E -11.574 -13.336 5.600 1.00 13.56 100 TYR B O 1
ATOM 1732 N N . TRP B 2 111 ? -13.347 -13.730 6.911 1.00 13.45 101 TRP B N 1
ATOM 1733 C CA . TRP B 2 111 ? -13.377 -15.194 6.713 1.00 16.59 101 TRP B CA 1
ATOM 1734 C C . TRP B 2 111 ? -14.777 -15.620 6.257 1.00 12.65 101 TRP B C 1
ATOM 1735 O O . TRP B 2 111 ? -15.753 -15.018 6.637 1.00 13.60 101 TRP B O 1
ATOM 1746 N N . GLY B 2 112 ? -14.886 -16.662 5.458 1.00 16.08 102 GLY B N 1
ATOM 1747 C CA . GLY B 2 112 ? -16.193 -17.140 5.067 1.00 15.27 102 GLY B CA 1
ATOM 1748 C C . GLY B 2 112 ? -16.770 -18.067 6.120 1.00 15.67 102 GLY B C 1
ATOM 1749 O O . GLY B 2 112 ? -16.203 -18.245 7.191 1.00 15.51 102 GLY B O 1
ATOM 1750 N N . GLN B 2 113 ? -17.881 -18.716 5.800 1.00 16.56 103 GLN B N 1
ATOM 1751 C CA . GLN B 2 113 ? -18.530 -19.594 6.774 1.00 19.47 103 GLN B CA 1
ATOM 1752 C C . GLN B 2 113 ? -18.046 -21.023 6.678 1.00 18.36 103 GLN B C 1
ATOM 1753 O O . GLN B 2 113 ? -18.361 -21.826 7.554 1.00 17.88 103 GLN B O 1
ATOM 1759 N N . GLY B 2 114 ? -17.249 -21.327 5.638 1.00 14.94 104 GLY B N 1
ATOM 1760 C CA . GLY B 2 114 ? -16.648 -22.643 5.463 1.00 13.68 104 GLY B CA 1
ATOM 1761 C C . GLY B 2 114 ? -17.502 -23.618 4.636 1.00 14.71 104 GLY B C 1
ATOM 1762 O O . GLY B 2 114 ? -18.708 -23.450 4.577 1.00 14.12 104 GLY B O 1
ATOM 1763 N N . THR B 2 115 ? -16.860 -24.603 3.983 1.00 15.68 105 THR B N 1
ATOM 1764 C CA . THR B 2 115 ? -17.557 -25.747 3.415 1.00 13.61 105 THR B CA 1
ATOM 1765 C C . THR B 2 115 ? -16.867 -26.977 3.925 1.00 18.13 105 THR B C 1
ATOM 1766 O O . THR B 2 115 ? -15.640 -26.979 4.090 1.00 13.85 105 THR B O 1
ATOM 1770 N N . SER B 2 116 ? -17.635 -28.060 4.021 1.00 16.01 106 SER B N 1
ATOM 1771 C CA . SER B 2 116 ? -17.138 -29.280 4.643 1.00 16.71 106 SER B CA 1
ATOM 1772 C C . SER B 2 116 ? -16.705 -30.322 3.598 1.00 18.66 106 SER B C 1
ATOM 1773 O O . SER B 2 116 ? -17.409 -30.565 2.607 1.00 18.42 106 SER B O 1
ATOM 1776 N N . VAL B 2 117 ? -15.518 -30.895 3.790 1.00 16.37 107 VAL B N 1
ATOM 1777 C CA . VAL B 2 117 ? -15.017 -31.883 2.856 1.00 15.08 107 VAL B CA 1
ATOM 1778 C C . VAL B 2 117 ? -14.702 -33.137 3.673 1.00 14.12 107 VAL B C 1
ATOM 1779 O O . VAL B 2 117 ? -13.914 -33.076 4.567 1.00 16.21 107 VAL B O 1
ATOM 1783 N N . THR B 2 118 ? -15.308 -34.266 3.341 1.00 16.99 108 THR B N 1
ATOM 1784 C CA . THR B 2 118 ? -14.937 -35.528 3.974 1.00 15.36 108 THR B CA 1
ATOM 1785 C C . THR B 2 118 ? -14.289 -36.429 2.949 1.00 16.74 108 THR B C 1
ATOM 1786 O O . THR B 2 118 ? -14.834 -36.622 1.869 1.00 15.89 108 THR B O 1
ATOM 1790 N N . VAL B 2 119 ? -13.129 -36.981 3.276 1.00 16.51 109 VAL B N 1
ATOM 1791 C CA . VAL B 2 119 ? -12.462 -37.843 2.310 1.00 14.19 109 VAL B CA 1
ATOM 1792 C C . VAL B 2 119 ? -12.377 -39.195 3.022 1.00 21.23 109 VAL B C 1
ATOM 1793 O O . VAL B 2 119 ? -11.639 -39.343 4.000 1.00 19.19 109 VAL B O 1
ATOM 1797 N N . SER B 2 120 ? -13.120 -40.177 2.533 1.00 18.75 110 SER B N 1
ATOM 1798 C CA . SER B 2 120 ? -13.346 -41.408 3.315 1.00 22.29 110 SER B CA 1
ATOM 1799 C C . SER B 2 120 ? -13.525 -42.522 2.279 1.00 17.57 110 SER B C 1
ATOM 1800 O O . SER B 2 120 ? -14.312 -42.345 1.347 1.00 19.66 110 SER B O 1
ATOM 1803 N N . SER B 2 121 ? -12.777 -43.621 2.379 1.00 21.69 111 SER B N 1
ATOM 1804 C CA . SER B 2 121 ? -12.990 -44.692 1.380 1.00 24.51 111 SER B CA 1
ATOM 1805 C C . SER B 2 121 ? -14.351 -45.351 1.646 1.00 27.25 111 SER B C 1
ATOM 1806 O O . SER B 2 121 ? -15.185 -45.448 0.733 1.00 44.82 111 SER B O 1
ATOM 1809 N N . ASP C 1 1 ? 8.040 28.418 -12.442 1.00 34.19 1 ASP C N 1
ATOM 1810 C CA . ASP C 1 1 ? 7.583 27.036 -12.319 1.00 28.73 1 ASP C CA 1
ATOM 1811 C C . ASP C 1 1 ? 6.994 26.873 -10.897 1.00 28.33 1 ASP C C 1
ATOM 1812 O O . ASP C 1 1 ? 7.561 27.375 -9.932 1.00 29.87 1 ASP C O 1
ATOM 1817 N N . ILE C 1 2 ? 5.891 26.147 -10.773 1.00 19.91 2 ILE C N 1
ATOM 1818 C CA . ILE C 1 2 ? 5.211 25.996 -9.475 1.00 22.60 2 ILE C CA 1
ATOM 1819 C C . ILE C 1 2 ? 5.916 25.016 -8.495 1.00 17.92 2 ILE C C 1
ATOM 1820 O O . ILE C 1 2 ? 6.223 23.871 -8.830 1.00 21.85 2 ILE C O 1
ATOM 1825 N N . VAL C 1 3 ? 6.198 25.494 -7.292 1.00 18.30 3 VAL C N 1
ATOM 1826 C CA . VAL C 1 3 ? 6.786 24.676 -6.244 1.00 18.53 3 VAL C CA 1
ATOM 1827 C C . VAL C 1 3 ? 5.735 24.173 -5.261 1.00 18.03 3 VAL C C 1
ATOM 1828 O O . VAL C 1 3 ? 4.980 24.959 -4.680 1.00 18.90 3 VAL C O 1
ATOM 1832 N N . MET C 1 4 ? 5.723 22.857 -5.082 1.00 16.82 4 MET C N 1
ATOM 1833 C CA . MET C 1 4 ? 4.749 22.160 -4.272 1.00 15.32 4 MET C CA 1
ATOM 1834 C C . MET C 1 4 ? 5.474 21.623 -3.045 1.00 16.03 4 MET C C 1
ATOM 1835 O O . MET C 1 4 ? 6.364 20.769 -3.181 1.00 16.22 4 MET C O 1
ATOM 1840 N N . THR C 1 5 ? 5.109 22.095 -1.855 1.00 16.95 5 THR C N 1
ATOM 1841 C CA . THR C 1 5 ? 5.854 21.670 -0.672 1.00 16.65 5 THR C CA 1
ATOM 1842 C C . THR C 1 5 ? 4.965 20.891 0.273 1.00 16.74 5 THR C C 1
ATOM 1843 O O . THR C 1 5 ? 3.906 21.378 0.632 1.00 15.46 5 THR C O 1
ATOM 1847 N N . GLN C 1 6 ? 5.397 19.693 0.646 1.00 12.58 6 GLN C N 1
ATOM 1848 C CA . GLN C 1 6 ? 4.637 18.876 1.579 1.00 13.53 6 GLN C CA 1
ATOM 1849 C C . GLN C 1 6 ? 5.367 18.762 2.910 1.00 15.63 6 GLN C C 1
ATOM 1850 O O . GLN C 1 6 ? 6.597 18.606 2.943 1.00 16.51 6 GLN C O 1
ATOM 1856 N N . SER C 1 7 ? 4.586 18.797 3.977 1.00 13.72 7 SER C N 1
ATOM 1857 C CA . SER C 1 7 ? 5.070 18.625 5.361 1.00 17.23 7 SER C CA 1
ATOM 1858 C C . SER C 1 7 ? 4.139 17.707 6.138 1.00 12.60 7 SER C C 1
ATOM 1859 O O . SER C 1 7 ? 2.927 17.766 5.949 1.00 14.15 7 SER C O 1
ATOM 1862 N N . PRO C 1 8 ? 4.701 16.829 6.991 1.00 17.04 8 PRO C N 1
ATOM 1863 C CA . PRO C 1 8 ? 6.151 16.577 7.109 1.00 14.27 8 PRO C CA 1
ATOM 1864 C C . PRO C 1 8 ? 6.597 15.570 6.043 1.00 19.08 8 PRO C C 1
ATOM 1865 O O . PRO C 1 8 ? 5.752 15.182 5.233 1.00 17.00 8 PRO C O 1
ATOM 1869 N N . SER C 1 9 ? 7.871 15.154 6.023 1.00 18.67 9 SER C N 1
ATOM 1870 C CA . SER C 1 9 ? 8.339 14.214 4.997 1.00 16.64 9 SER C CA 1
ATOM 1871 C C . SER C 1 9 ? 7.807 12.876 5.327 1.00 17.52 9 SER C C 1
ATOM 1872 O O . SER C 1 9 ? 7.535 12.082 4.455 1.00 13.38 9 SER C O 1
ATOM 1875 N N . SER C 1 10 ? 7.677 12.614 6.629 1.00 17.48 10 SER C N 1
ATOM 1876 C CA . SER C 1 10 ? 7.304 11.289 7.049 1.00 14.54 10 SER C CA 1
ATOM 1877 C C . SER C 1 10 ? 6.542 11.446 8.335 1.00 18.42 10 SER C C 1
ATOM 1878 O O . SER C 1 10 ? 6.859 12.335 9.111 1.00 13.66 10 SER C O 1
ATOM 1881 N N . LEU C 1 11 ? 5.576 10.575 8.596 1.00 14.31 11 LEU C N 1
ATOM 1882 C CA . LEU C 1 11 ? 4.958 10.569 9.904 1.00 15.10 11 LEU C CA 1
ATOM 1883 C C . LEU C 1 11 ? 4.386 9.199 10.213 1.00 17.86 11 LEU C C 1
ATOM 1884 O O . LEU C 1 11 ? 4.168 8.374 9.304 1.00 18.70 11 LEU C O 1
ATOM 1889 N N . ALA C 1 12 ? 4.165 8.938 11.491 1.00 17.78 12 ALA C N 1
ATOM 1890 C CA . ALA C 1 12 ? 3.639 7.637 11.933 1.00 19.01 12 ALA C CA 1
ATOM 1891 C C . ALA C 1 12 ? 2.554 7.856 12.977 1.00 17.43 12 ALA C C 1
ATOM 1892 O O . ALA C 1 12 ? 2.675 8.724 13.842 1.00 16.40 12 ALA C O 1
ATOM 1894 N N . VAL C 1 13 ? 1.480 7.080 12.882 1.00 18.89 13 VAL C N 1
ATOM 1895 C CA . VAL C 1 13 ? 0.433 7.011 13.897 1.00 21.41 13 VAL C CA 1
ATOM 1896 C C . VAL C 1 13 ? -0.006 5.569 14.028 1.00 26.99 13 VAL C C 1
ATOM 1897 O O . VAL C 1 13 ? 0.376 4.714 13.234 1.00 20.76 13 VAL C O 1
ATOM 1901 N N . SER C 1 14 ? -0.869 5.308 14.989 1.00 22.54 14 SER C N 1
ATOM 1902 C CA . SER C 1 14 ? -1.371 3.953 15.136 1.00 27.76 14 SER C CA 1
ATOM 1903 C C . SER C 1 14 ? -2.638 3.703 14.300 1.00 26.16 14 SER C C 1
ATOM 1904 O O . SER C 1 14 ? -3.429 4.628 14.060 1.00 23.63 14 SER C O 1
ATOM 1907 N N . ALA C 1 15 ? -2.824 2.452 13.859 1.00 22.75 15 ALA C N 1
ATOM 1908 C CA . ALA C 1 15 ? -4.100 2.046 13.262 1.00 20.67 15 ALA C CA 1
ATOM 1909 C C . ALA C 1 15 ? -5.259 2.670 14.031 1.00 20.02 15 ALA C C 1
ATOM 1910 O O . ALA C 1 15 ? -5.284 2.644 15.255 1.00 23.52 15 ALA C O 1
ATOM 1912 N N . GLY C 1 16 ? -6.203 3.274 13.310 1.00 21.30 16 GLY C N 1
ATOM 1913 C CA . GLY C 1 16 ? -7.379 3.854 13.908 1.00 20.02 16 GLY C CA 1
ATOM 1914 C C . GLY C 1 16 ? -7.277 5.316 14.326 1.00 26.74 16 GLY C C 1
ATOM 1915 O O . GLY C 1 16 ? -8.268 5.902 14.714 1.00 25.26 16 GLY C O 1
ATOM 1916 N N . GLU C 1 17 ? -6.101 5.928 14.216 1.00 25.44 17 GLU C N 1
ATOM 1917 C CA . GLU C 1 17 ? -5.977 7.337 14.559 1.00 28.21 17 GLU C CA 1
ATOM 1918 C C . GLU C 1 17 ? -6.341 8.259 13.404 1.00 24.24 17 GLU C C 1
ATOM 1919 O O . GLU C 1 17 ? -6.445 7.844 12.255 1.00 24.35 17 GLU C O 1
ATOM 1925 N N . LYS C 1 18 ? -6.447 9.538 13.720 1.00 22.81 18 LYS C N 1
ATOM 1926 C CA . LYS C 1 18 ? -6.582 10.551 12.686 1.00 22.28 18 LYS C CA 1
ATOM 1927 C C . LYS C 1 18 ? -5.209 11.140 12.409 1.00 22.39 18 LYS C C 1
ATOM 1928 O O . LYS C 1 18 ? -4.442 11.357 13.333 1.00 23.98 18 LYS C O 1
ATOM 1934 N N . VAL C 1 19 ? -4.902 11.385 11.140 1.00 17.98 19 VAL C N 1
ATOM 1935 C CA . VAL C 1 19 ? -3.726 12.151 10.752 1.00 20.05 19 VAL C CA 1
ATOM 1936 C C . VAL C 1 19 ? -4.101 13.226 9.740 1.00 14.61 19 VAL C C 1
ATOM 1937 O O . VAL C 1 19 ? -5.071 13.092 8.983 1.00 18.71 19 VAL C O 1
ATOM 1941 N N . THR C 1 20 ? -3.255 14.244 9.677 1.00 12.21 20 THR C N 1
ATOM 1942 C CA . THR C 1 20 ? -3.392 15.281 8.684 1.00 17.44 20 THR C CA 1
ATOM 1943 C C . THR C 1 20 ? -1.993 15.547 8.141 1.00 16.80 20 THR C C 1
ATOM 1944 O O . THR C 1 20 ? -1.002 15.326 8.839 1.00 15.68 20 THR C O 1
ATOM 1948 N N . MET C 1 21 ? -1.903 15.979 6.893 1.00 12.94 21 MET C N 1
ATOM 1949 C CA . MET C 1 21 ? -0.609 16.371 6.339 1.00 15.28 21 MET C CA 1
ATOM 1950 C C . MET C 1 21 ? -0.860 17.592 5.464 1.00 16.05 21 MET C C 1
ATOM 1951 O O . MET C 1 21 ? -1.964 17.786 4.969 1.00 13.74 21 MET C O 1
ATOM 1956 N N . SER C 1 22 ? 0.177 18.397 5.298 1.00 13.25 22 SER C N 1
ATOM 1957 C CA . SER C 1 22 ? 0.077 19.669 4.604 1.00 12.56 22 SER C CA 1
ATOM 1958 C C . SER C 1 22 ? 0.689 19.735 3.164 1.00 12.65 22 SER C C 1
ATOM 1959 O O . SER C 1 22 ? 1.684 19.098 2.842 1.00 10.86 22 SER C O 1
ATOM 1962 N N . CYS C 1 23 ? 0.086 20.550 2.319 1.00 12.44 23 CYS C N 1
ATOM 1963 C CA . CYS C 1 23 ? 0.614 20.753 0.975 1.00 14.29 23 CYS C CA 1
ATOM 1964 C C . CYS C 1 23 ? 0.494 22.226 0.643 1.00 13.55 23 CYS C C 1
ATOM 1965 O O . CYS C 1 23 ? -0.608 22.788 0.672 1.00 12.12 23 CYS C O 1
ATOM 1968 N N . LYS C 1 24 ? 1.609 22.858 0.300 1.00 14.94 24 LYS C N 1
ATOM 1969 C CA . LYS C 1 24 ? 1.540 24.251 -0.024 1.00 14.53 24 LYS C CA 1
ATOM 1970 C C . LYS C 1 24 ? 2.090 24.474 -1.400 1.00 16.41 24 LYS C C 1
ATOM 1971 O O . LYS C 1 24 ? 3.014 23.810 -1.834 1.00 15.44 24 LYS C O 1
ATOM 1977 N N . SER C 1 25 ? 1.478 25.416 -2.089 1.00 13.23 25 SER C N 1
ATOM 1978 C CA . SER C 1 25 ? 1.877 25.713 -3.438 1.00 15.28 25 SER C CA 1
ATOM 1979 C C . SER C 1 25 ? 2.399 27.131 -3.552 1.00 16.43 25 SER C C 1
ATOM 1980 O O . SER C 1 25 ? 1.878 28.051 -2.924 1.00 15.23 25 SER C O 1
ATOM 1983 N N . SER C 1 26 ? 3.420 27.291 -4.373 1.00 14.55 26 SER C N 1
ATOM 1984 C CA . SER C 1 26 ? 4.053 28.572 -4.593 1.00 18.31 26 SER C CA 1
ATOM 1985 C C . SER C 1 26 ? 3.146 29.617 -5.227 1.00 18.62 26 SER C C 1
ATOM 1986 O O . SER C 1 26 ? 3.458 30.801 -5.239 1.00 14.81 26 SER C O 1
ATOM 1989 N N . GLN C 1 27 ? 2.077 29.151 -5.843 1.00 13.05 27 GLN C N 1
ATOM 1990 C CA . GLN C 1 27 ? 1.159 30.015 -6.585 1.00 15.88 27 GLN C CA 1
ATOM 1991 C C . GLN C 1 27 ? -0.257 29.523 -6.331 1.00 14.46 27 GLN C C 1
ATOM 1992 O O . GLN C 1 27 ? -0.487 28.317 -6.196 1.00 15.08 27 GLN C O 1
ATOM 1998 N N . SER C 1 28 ? -1.206 30.444 -6.239 1.00 10.47 28 SER C N 1
ATOM 1999 C CA . SER C 1 28 ? -2.586 30.037 -6.072 1.00 15.08 28 SER C CA 1
ATOM 2000 C C . SER C 1 28 ? -3.019 29.083 -7.217 1.00 13.57 28 SER C C 1
ATOM 2001 O O . SER C 1 28 ? -2.761 29.359 -8.388 1.00 15.44 28 SER C O 1
ATOM 2004 N N . LEU C 1 29 ? -3.692 27.985 -6.863 1.00 12.23 29 LEU C N 1
ATOM 2005 C CA . LEU C 1 29 ? -4.150 27.012 -7.842 1.00 12.98 29 LEU C CA 1
ATOM 2006 C C . LEU C 1 29 ? -5.641 27.151 -8.183 1.00 15.31 29 LEU C C 1
ATOM 2007 O O . LEU C 1 29 ? -6.214 26.305 -8.914 1.00 12.98 29 LEU C O 1
ATOM 2012 N N . PHE C 1 30 ? -6.262 28.218 -7.675 1.00 13.65 30 PHE C N 1
ATOM 2013 C CA . PHE C 1 30 ? -7.699 28.452 -7.875 1.00 12.53 30 PHE C CA 1
ATOM 2014 C C . PHE C 1 30 ? -7.953 29.325 -9.101 1.00 17.38 30 PHE C C 1
ATOM 2015 O O . PHE C 1 30 ? -7.224 30.308 -9.320 1.00 17.01 30 PHE C O 1
ATOM 2023 N N . LYS C 1 31 A -8.931 28.943 -9.929 1.00 15.05 30 LYS C N 1
ATOM 2024 C CA . LYS C 1 31 A -9.450 29.849 -10.959 1.00 18.25 30 LYS C CA 1
ATOM 2025 C C . LYS C 1 31 A -10.835 30.331 -10.636 1.00 18.81 30 LYS C C 1
ATOM 2026 O O . LYS C 1 31 A -11.721 29.509 -10.418 1.00 14.69 30 LYS C O 1
ATOM 2032 N N . SER C 1 32 B -11.044 31.649 -10.671 1.00 19.90 30 SER C N 1
ATOM 2033 C CA . SER C 1 32 B -12.374 32.177 -10.375 1.00 22.05 30 SER C CA 1
ATOM 2034 C C . SER C 1 32 B -13.367 31.751 -11.443 1.00 19.05 30 SER C C 1
ATOM 2035 O O . SER C 1 32 B -14.547 31.526 -11.153 1.00 24.04 30 SER C O 1
ATOM 2038 N N . ARG C 1 33 C -12.882 31.594 -12.674 1.00 23.60 30 ARG C N 1
ATOM 2039 C CA . ARG C 1 33 C -13.751 31.286 -13.794 1.00 21.31 30 ARG C CA 1
ATOM 2040 C C . ARG C 1 33 C -14.615 30.035 -13.575 1.00 23.12 30 ARG C C 1
ATOM 2041 O O . ARG C 1 33 C -15.787 30.006 -13.936 1.00 20.39 30 ARG C O 1
ATOM 2049 N N . ASN C 1 34 D -14.050 28.980 -13.009 1.00 18.23 30 ASN C N 1
ATOM 2050 C CA . ASN C 1 34 D -14.870 27.804 -12.831 1.00 20.37 30 ASN C CA 1
ATOM 2051 C C . ASN C 1 34 D -14.887 27.354 -11.375 1.00 16.59 30 ASN C C 1
ATOM 2052 O O . ASN C 1 34 D -15.403 26.286 -11.058 1.00 17.72 30 ASN C O 1
ATOM 2057 N N . GLN C 1 35 E -14.347 28.211 -10.506 1.00 15.08 30 GLN C N 1
ATOM 2058 C CA . GLN C 1 35 E -14.352 27.985 -9.050 1.00 16.75 30 GLN C CA 1
ATOM 2059 C C . GLN C 1 35 E -13.708 26.641 -8.709 1.00 13.54 30 GLN C C 1
ATOM 2060 O O . GLN C 1 35 E -14.187 25.942 -7.855 1.00 14.63 30 GLN C O 1
ATOM 2066 N N . LYS C 1 36 F -12.616 26.283 -9.387 1.00 14.24 30 LYS C N 1
ATOM 2067 C CA . LYS C 1 36 F -11.914 25.054 -9.051 1.00 14.49 30 LYS C CA 1
ATOM 2068 C C . LYS C 1 36 F -10.462 25.300 -8.606 1.00 13.54 30 LYS C C 1
ATOM 2069 O O . LYS C 1 36 F -9.733 26.111 -9.202 1.00 12.79 30 LYS C O 1
ATOM 2075 N N . ASN C 1 37 ? -10.021 24.540 -7.606 1.00 14.09 31 ASN C N 1
ATOM 2076 C CA . ASN C 1 37 ? -8.592 24.420 -7.326 1.00 13.71 31 ASN C CA 1
ATOM 2077 C C . ASN C 1 37 ? -7.991 23.295 -8.165 1.00 13.48 31 ASN C C 1
ATOM 2078 O O . ASN C 1 37 ? -8.520 22.183 -8.207 1.00 13.29 31 ASN C O 1
ATOM 2083 N N . TYR C 1 38 ? -6.907 23.602 -8.859 1.00 10.64 32 TYR C N 1
ATOM 2084 C CA . TYR C 1 38 ? -6.295 22.617 -9.726 1.00 13.19 32 TYR C CA 1
ATOM 2085 C C . TYR C 1 38 ? -5.269 21.838 -8.906 1.00 11.58 32 TYR C C 1
ATOM 2086 O O . TYR C 1 38 ? -4.045 21.948 -9.136 1.00 13.92 32 TYR C O 1
ATOM 2095 N N . LEU C 1 39 ? -5.785 21.065 -7.953 1.00 11.85 33 LEU C N 1
ATOM 2096 C CA . LEU C 1 39 ? -4.928 20.406 -6.940 1.00 9.91 33 LEU C CA 1
ATOM 2097 C C . LEU C 1 39 ? -5.516 19.050 -6.623 1.00 11.93 33 LEU C C 1
ATOM 2098 O O . LEU C 1 39 ? -6.734 18.923 -6.394 1.00 12.47 33 LEU C O 1
ATOM 2103 N N . ALA C 1 40 ? -4.681 18.000 -6.692 1.00 14.67 34 ALA C N 1
ATOM 2104 C CA . ALA C 1 40 ? -5.187 16.648 -6.464 1.00 9.64 34 ALA C CA 1
ATOM 2105 C C . ALA C 1 40 ? -4.263 15.893 -5.528 1.00 12.01 34 ALA C C 1
ATOM 2106 O O . ALA C 1 40 ? -3.109 16.276 -5.392 1.00 8.84 34 ALA C O 1
ATOM 2108 N N . TRP C 1 41 ? -4.802 14.862 -4.862 1.00 9.74 35 TRP C N 1
ATOM 2109 C CA . TRP C 1 41 ? -3.995 14.067 -3.922 1.00 11.27 35 TRP C CA 1
ATOM 2110 C C . TRP C 1 41 ? -3.935 12.633 -4.447 1.00 12.96 35 TRP C C 1
ATOM 2111 O O . TRP C 1 41 ? -4.958 12.131 -4.923 1.00 14.81 35 TRP C O 1
ATOM 2122 N N . TYR C 1 42 ? -2.770 11.982 -4.322 1.00 11.21 36 TYR C N 1
ATOM 2123 C CA . TYR C 1 42 ? -2.559 10.628 -4.841 1.00 13.80 36 TYR C CA 1
ATOM 2124 C C . TYR C 1 42 ? -1.978 9.808 -3.741 1.00 14.69 36 TYR C C 1
ATOM 2125 O O . TYR C 1 42 ? -1.300 10.342 -2.831 1.00 14.13 36 TYR C O 1
ATOM 2134 N N . GLN C 1 43 ? -2.231 8.506 -3.823 1.00 13.90 37 GLN C N 1
ATOM 2135 C CA . GLN C 1 43 ? -1.640 7.572 -2.866 1.00 11.86 37 GLN C CA 1
ATOM 2136 C C . GLN C 1 43 ? -0.821 6.528 -3.598 1.00 12.36 37 GLN C C 1
ATOM 2137 O O . GLN C 1 43 ? -1.329 5.906 -4.536 1.00 13.99 37 GLN C O 1
ATOM 2143 N N . GLN C 1 44 ? 0.416 6.318 -3.156 1.00 14.20 38 GLN C N 1
ATOM 2144 C CA . GLN C 1 44 ? 1.280 5.321 -3.736 1.00 13.05 38 GLN C CA 1
ATOM 2145 C C . GLN C 1 44 ? 1.779 4.403 -2.657 1.00 14.17 38 GLN C C 1
ATOM 2146 O O . GLN C 1 44 ? 2.674 4.738 -1.850 1.00 14.35 38 GLN C O 1
ATOM 2152 N N . LYS C 1 45 ? 1.137 3.255 -2.568 1.00 12.97 39 LYS C N 1
ATOM 2153 C CA . LYS C 1 45 ? 1.613 2.288 -1.607 1.00 13.29 39 LYS C CA 1
ATOM 2154 C C . LYS C 1 45 ? 2.952 1.840 -2.152 1.00 18.90 39 LYS C C 1
ATOM 2155 O O . LYS C 1 45 ? 3.166 1.831 -3.370 1.00 15.84 39 LYS C O 1
ATOM 2161 N N . PRO C 1 46 ? 3.877 1.504 -1.256 1.00 18.83 40 PRO C N 1
ATOM 2162 C CA . PRO C 1 46 ? 5.265 1.169 -1.615 1.00 19.86 40 PRO C CA 1
ATOM 2163 C C . PRO C 1 46 ? 5.397 0.128 -2.729 1.00 18.17 40 PRO C C 1
ATOM 2164 O O . PRO C 1 46 ? 4.830 -0.972 -2.637 1.00 15.03 40 PRO C O 1
ATOM 2168 N N . GLY C 1 47 ? 6.131 0.478 -3.780 1.00 19.02 41 GLY C N 1
ATOM 2169 C CA . GLY C 1 47 ? 6.452 -0.481 -4.833 1.00 20.61 41 GLY C CA 1
ATOM 2170 C C . GLY C 1 47 ? 5.362 -0.781 -5.849 1.00 22.78 41 GLY C C 1
ATOM 2171 O O . GLY C 1 47 ? 5.507 -1.687 -6.695 1.00 21.68 41 GLY C O 1
ATOM 2172 N N . GLN C 1 48 ? 4.265 -0.029 -5.783 1.00 18.87 42 GLN C N 1
ATOM 2173 C CA . GLN C 1 48 ? 3.177 -0.221 -6.731 1.00 16.83 42 GLN C CA 1
ATOM 2174 C C . GLN C 1 48 ? 2.569 1.039 -7.337 1.00 15.79 42 GLN C C 1
ATOM 2175 O O . GLN C 1 48 ? 2.963 2.150 -7.064 1.00 14.86 42 GLN C O 1
ATOM 2181 N N . SER C 1 49 ? 1.605 0.788 -8.202 1.00 15.63 43 SER C N 1
ATOM 2182 C CA . SER C 1 49 ? 0.903 1.782 -8.999 1.00 21.29 43 SER C CA 1
ATOM 2183 C C . SER C 1 49 ? 0.231 2.841 -8.092 1.00 18.19 43 SER C C 1
ATOM 2184 O O . SER C 1 49 ? -0.486 2.486 -7.160 1.00 16.68 43 SER C O 1
ATOM 2187 N N . PRO C 1 50 ? 0.509 4.147 -8.325 1.00 15.29 44 PRO C N 1
ATOM 2188 C CA . PRO C 1 50 ? -0.226 5.200 -7.580 1.00 15.25 44 PRO C CA 1
ATOM 2189 C C . PRO C 1 50 ? -1.729 5.149 -7.875 1.00 15.24 44 PRO C C 1
ATOM 2190 O O . PRO C 1 50 ? -2.165 4.520 -8.864 1.00 14.84 44 PRO C O 1
ATOM 2194 N N . LYS C 1 51 ? -2.510 5.801 -7.030 1.00 11.56 45 LYS C N 1
ATOM 2195 C CA . LYS C 1 51 ? -3.946 5.822 -7.157 1.00 13.84 45 LYS C CA 1
ATOM 2196 C C . LYS C 1 51 ? -4.462 7.239 -6.913 1.00 12.73 45 LYS C C 1
ATOM 2197 O O . LYS C 1 51 ? -4.004 7.903 -6.026 1.00 14.02 45 LYS C O 1
ATOM 2203 N N . LEU C 1 52 ? -5.424 7.691 -7.695 1.00 11.81 46 LEU C N 1
ATOM 2204 C CA . LEU C 1 52 ? -6.046 8.986 -7.417 1.00 11.29 46 LEU C CA 1
ATOM 2205 C C . LEU C 1 52 ? -6.985 8.936 -6.180 1.00 16.54 46 LEU C C 1
ATOM 2206 O O . LEU C 1 52 ? -7.880 8.050 -6.055 1.00 14.69 46 LEU C O 1
ATOM 2211 N N . LEU C 1 53 ? -6.801 9.894 -5.271 1.00 11.17 47 LEU C N 1
ATOM 2212 C CA . LEU C 1 53 ? -7.654 9.979 -4.087 1.00 11.07 47 LEU C CA 1
ATOM 2213 C C . LEU C 1 53 ? -8.665 11.109 -4.142 1.00 13.74 47 LEU C C 1
ATOM 2214 O O . LEU C 1 53 ? -9.844 10.898 -3.894 1.00 13.62 47 LEU C O 1
ATOM 2219 N N . ILE C 1 54 ? -8.157 12.301 -4.410 1.00 13.67 48 ILE C N 1
ATOM 2220 C CA . ILE C 1 54 ? -8.928 13.541 -4.384 1.00 12.64 48 ILE C CA 1
ATOM 2221 C C . ILE C 1 54 ? -8.534 14.428 -5.594 1.00 12.32 48 ILE C C 1
ATOM 2222 O O . ILE C 1 54 ? -7.349 14.517 -5.963 1.00 12.24 48 ILE C O 1
ATOM 2227 N N . TYR C 1 55 ? -9.502 15.121 -6.192 1.00 11.69 49 TYR C N 1
ATOM 2228 C CA . TYR C 1 55 ? -9.185 16.088 -7.227 1.00 13.60 49 TYR C CA 1
ATOM 2229 C C . TYR C 1 55 ? -9.986 17.362 -6.923 1.00 12.23 49 TYR C C 1
ATOM 2230 O O . TYR C 1 55 ? -10.896 17.336 -6.093 1.00 11.21 49 TYR C O 1
ATOM 2239 N N . TRP C 1 56 ? -9.626 18.468 -7.545 1.00 11.58 50 TRP C N 1
ATOM 2240 C CA . TRP C 1 56 ? -10.251 19.754 -7.203 1.00 11.88 50 TRP C CA 1
ATOM 2241 C C . TRP C 1 56 ? -10.252 20.093 -5.698 1.00 12.85 50 TRP C C 1
ATOM 2242 O O . TRP C 1 56 ? -11.215 20.686 -5.162 1.00 13.16 50 TRP C O 1
ATOM 2253 N N . ALA C 1 57 ? -9.174 19.664 -5.044 1.00 11.69 51 ALA C N 1
ATOM 2254 C CA . ALA C 1 57 ? -8.852 19.914 -3.643 1.00 11.45 51 ALA C CA 1
ATOM 2255 C C . ALA C 1 57 ? -9.705 19.096 -2.681 1.00 12.32 51 ALA C C 1
ATOM 2256 O O . ALA C 1 57 ? -9.197 18.599 -1.677 1.00 11.03 51 ALA C O 1
ATOM 2258 N N . SER C 1 58 ? -10.978 18.895 -3.028 1.00 13.30 52 SER C N 1
ATOM 2259 C CA . SER C 1 58 ? -11.901 18.322 -2.079 1.00 15.11 52 SER C CA 1
ATOM 2260 C C . SER C 1 58 ? -12.881 17.273 -2.607 1.00 14.23 52 SER C C 1
ATOM 2261 O O . SER C 1 58 ? -13.707 16.741 -1.845 1.00 16.16 52 SER C O 1
ATOM 2264 N N . THR C 1 59 ? -12.790 16.933 -3.882 1.00 13.75 53 THR C N 1
ATOM 2265 C CA . THR C 1 59 ? -13.731 15.959 -4.415 1.00 12.92 53 THR C CA 1
ATOM 2266 C C . THR C 1 59 ? -13.050 14.602 -4.392 1.00 12.72 53 THR C C 1
ATOM 2267 O O . THR C 1 59 ? -11.967 14.423 -4.943 1.00 11.78 53 THR C O 1
ATOM 2271 N N . ARG C 1 60 ? -13.691 13.655 -3.735 1.00 14.27 54 ARG C N 1
ATOM 2272 C CA . ARG C 1 60 ? -13.103 12.341 -3.535 1.00 17.88 54 ARG C CA 1
ATOM 2273 C C . ARG C 1 60 ? -13.395 11.583 -4.804 1.00 14.03 54 ARG C C 1
ATOM 2274 O O . ARG C 1 60 ? -14.509 11.683 -5.319 1.00 11.83 54 ARG C O 1
ATOM 2282 N N . GLU C 1 61 ? -12.398 10.851 -5.307 1.00 13.67 55 GLU C N 1
ATOM 2283 C CA . GLU C 1 61 ? -12.536 10.088 -6.557 1.00 17.70 55 GLU C CA 1
ATOM 2284 C C . GLU C 1 61 ? -13.511 8.936 -6.306 1.00 18.23 55 GLU C C 1
ATOM 2285 O O . GLU C 1 61 ? -13.620 8.456 -5.162 1.00 15.31 55 GLU C O 1
ATOM 2291 N N . SER C 1 62 ? -14.215 8.499 -7.355 1.00 15.89 56 SER C N 1
ATOM 2292 C CA . SER C 1 62 ? -15.124 7.324 -7.262 1.00 17.48 56 SER C CA 1
ATOM 2293 C C . SER C 1 62 ? -14.387 6.131 -6.699 1.00 19.67 56 SER C C 1
ATOM 2294 O O . SER C 1 62 ? -13.273 5.851 -7.147 1.00 18.23 56 SER C O 1
ATOM 2297 N N . GLY C 1 63 ? -14.990 5.423 -5.733 1.00 16.52 57 GLY C N 1
ATOM 2298 C CA . GLY C 1 63 ? -14.347 4.248 -5.171 1.00 17.26 57 GLY C CA 1
ATOM 2299 C C . GLY C 1 63 ? -13.557 4.524 -3.890 1.00 17.97 57 GLY C C 1
ATOM 2300 O O . GLY C 1 63 ? -13.357 3.635 -3.088 1.00 19.93 57 GLY C O 1
ATOM 2301 N N . VAL C 1 64 ? -13.101 5.761 -3.684 1.00 18.44 58 VAL C N 1
ATOM 2302 C CA . VAL C 1 64 ? -12.244 6.061 -2.525 1.00 16.92 58 VAL C CA 1
ATOM 2303 C C . VAL C 1 64 ? -13.055 6.157 -1.258 1.00 15.14 58 VAL C C 1
ATOM 2304 O O . VAL C 1 64 ? -14.070 6.853 -1.245 1.00 19.29 58 VAL C O 1
ATOM 2308 N N . PRO C 1 65 ? -12.609 5.467 -0.179 1.00 21.02 59 PRO C N 1
ATOM 2309 C CA . PRO C 1 65 ? -13.249 5.477 1.147 1.00 21.65 59 PRO C CA 1
ATOM 2310 C C . PRO C 1 65 ? -13.436 6.863 1.758 1.00 22.20 59 PRO C C 1
ATOM 2311 O O . PRO C 1 65 ? -12.600 7.768 1.616 1.00 18.50 59 PRO C O 1
ATOM 2315 N N . ASP C 1 66 ? -14.527 7.051 2.490 1.00 18.46 60 ASP C N 1
ATOM 2316 C CA . ASP C 1 66 ? -14.804 8.415 2.905 1.00 25.59 60 ASP C CA 1
ATOM 2317 C C . ASP C 1 66 ? -13.942 8.872 4.110 1.00 24.60 60 ASP C C 1
ATOM 2318 O O . ASP C 1 66 ? -14.018 10.034 4.509 1.00 20.50 60 ASP C O 1
ATOM 2323 N N . ARG C 1 67 ? -13.125 7.933 4.625 1.00 20.38 61 ARG C N 1
ATOM 2324 C CA . ARG C 1 67 ? -11.972 8.164 5.510 1.00 22.03 61 ARG C CA 1
ATOM 2325 C C . ARG C 1 67 ? -11.151 9.347 5.059 1.00 17.86 61 ARG C C 1
ATOM 2326 O O . ARG C 1 67 ? -10.561 10.041 5.874 1.00 15.60 61 ARG C O 1
ATOM 2334 N N . PHE C 1 68 ? -11.026 9.495 3.749 1.00 16.70 62 PHE C N 1
ATOM 2335 C CA . PHE C 1 68 ? -10.081 10.453 3.159 1.00 17.55 62 PHE C CA 1
ATOM 2336 C C . PHE C 1 6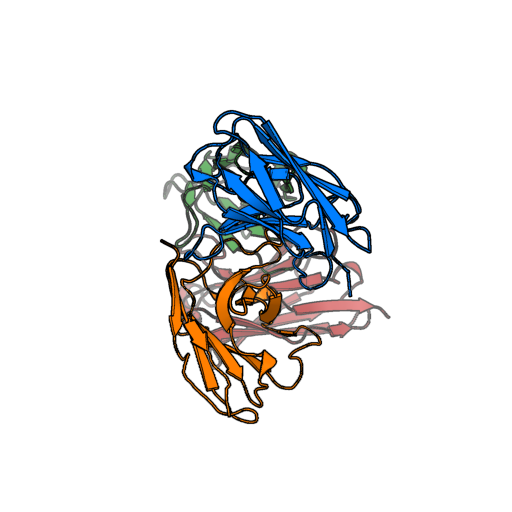8 ? -10.793 11.779 2.873 1.00 18.53 62 PHE C C 1
ATOM 2337 O O . PHE C 1 68 ? -11.825 11.785 2.222 1.00 21.96 62 PHE C O 1
ATOM 2345 N N . THR C 1 69 ? -10.266 12.900 3.378 1.00 17.96 63 THR C N 1
ATOM 2346 C CA . THR C 1 69 ? -10.836 14.197 3.056 1.00 14.71 63 THR C CA 1
ATOM 2347 C C . THR C 1 69 ? -9.739 15.186 2.672 1.00 14.87 63 THR C C 1
ATOM 2348 O O . THR C 1 69 ? -8.759 15.378 3.422 1.00 14.60 63 THR C O 1
ATOM 2352 N N . GLY C 1 70 ? -9.930 15.866 1.543 1.00 14.23 64 GLY C N 1
ATOM 2353 C CA . GLY C 1 70 ? -9.025 16.936 1.181 1.00 12.84 64 GLY C CA 1
ATOM 2354 C C . GLY C 1 70 ? -9.724 18.252 1.431 1.00 13.25 64 GLY C C 1
ATOM 2355 O O . GLY C 1 70 ? -10.929 18.382 1.217 1.00 11.35 64 GLY C O 1
ATOM 2356 N N . SER C 1 71 ? -8.949 19.246 1.858 1.00 14.37 65 SER C N 1
ATOM 2357 C CA . SER C 1 71 ? -9.510 20.550 2.208 1.00 12.16 65 SER C CA 1
ATOM 2358 C C . SER C 1 71 ? -8.489 21.645 1.876 1.00 13.59 65 SER C C 1
ATOM 2359 O O . SER C 1 71 ? -7.343 21.349 1.490 1.00 12.73 65 SER C O 1
ATOM 2362 N N . GLY C 1 72 ? -8.907 22.893 2.030 1.00 12.42 66 GLY C N 1
ATOM 2363 C CA . GLY C 1 72 ? -8.093 24.021 1.607 1.00 15.35 66 GLY C CA 1
ATOM 2364 C C . GLY C 1 72 ? -8.355 24.555 0.215 1.00 13.95 66 GLY C C 1
ATOM 2365 O O . GLY C 1 72 ? -9.240 24.059 -0.528 1.00 13.23 66 GLY C O 1
ATOM 2366 N N . SER C 1 73 ? -7.580 25.571 -0.163 1.00 12.74 67 SER C N 1
ATOM 2367 C CA . SER C 1 73 ? -7.866 26.307 -1.363 1.00 12.85 67 SER C CA 1
ATOM 2368 C C . SER C 1 73 ? -6.735 27.301 -1.567 1.00 14.29 67 SER C C 1
ATOM 2369 O O . SER C 1 73 ? -6.058 27.682 -0.615 1.00 13.12 67 SER C O 1
ATOM 2372 N N . GLY C 1 74 ? -6.539 27.715 -2.806 1.00 11.52 68 GLY C N 1
ATOM 2373 C CA . GLY C 1 74 ? -5.511 28.702 -3.146 1.00 13.19 68 GLY C CA 1
ATOM 2374 C C . GLY C 1 74 ? -4.108 28.120 -3.151 1.00 12.54 68 GLY C C 1
ATOM 2375 O O . GLY C 1 74 ? -3.717 27.461 -4.084 1.00 12.46 68 GLY C O 1
ATOM 2376 N N . THR C 1 75 ? -3.362 28.382 -2.087 1.00 15.61 69 THR C N 1
ATOM 2377 C CA . THR C 1 75 ? -2.006 27.890 -1.950 1.00 15.07 69 THR C CA 1
ATOM 2378 C C . THR C 1 75 ? -1.915 26.934 -0.770 1.00 14.80 69 THR C C 1
ATOM 2379 O O . THR C 1 75 ? -0.858 26.341 -0.516 1.00 16.59 69 THR C O 1
ATOM 2383 N N . ASP C 1 76 ? -2.991 26.833 0.013 1.00 13.53 70 ASP C N 1
ATOM 2384 C CA . ASP C 1 76 ? -2.904 26.015 1.213 1.00 15.17 70 ASP C CA 1
ATOM 2385 C C . ASP C 1 76 ? -3.854 24.795 1.275 1.00 13.83 70 ASP C C 1
ATOM 2386 O O . ASP C 1 76 ? -5.055 24.950 1.296 1.00 13.15 70 ASP C O 1
ATOM 2391 N N . PHE C 1 77 ? -3.291 23.595 1.321 1.00 12.80 71 PHE C N 1
ATOM 2392 C CA . PHE C 1 77 ? -4.101 22.380 1.264 1.00 15.19 71 PHE C CA 1
ATOM 2393 C C . PHE C 1 77 ? -3.761 21.421 2.398 1.00 12.85 71 PHE C C 1
ATOM 2394 O O . PHE C 1 77 ? -2.622 21.384 2.870 1.00 14.59 71 PHE C O 1
ATOM 2402 N N . THR C 1 78 ? -4.725 20.596 2.796 1.00 11.52 72 THR C N 1
ATOM 2403 C CA . THR C 1 78 ? -4.388 19.464 3.652 1.00 13.31 72 THR C CA 1
ATOM 2404 C C . THR C 1 78 ? -5.182 18.195 3.304 1.00 13.85 72 THR C C 1
ATOM 2405 O O . THR C 1 78 ? -6.281 18.276 2.763 1.00 10.32 72 THR C O 1
ATOM 2409 N N . LEU C 1 79 ? -4.565 17.033 3.534 1.00 14.07 73 LEU C N 1
ATOM 2410 C CA . LEU C 1 79 ? -5.239 15.726 3.448 1.00 13.93 73 LEU C CA 1
ATOM 2411 C C . LEU C 1 79 ? -5.408 15.209 4.892 1.00 15.41 73 LEU C C 1
ATOM 2412 O O . LEU C 1 79 ? -4.489 15.304 5.664 1.00 14.01 73 LEU C O 1
ATOM 2417 N N . THR C 1 80 ? -6.577 14.675 5.217 1.00 14.92 74 THR C N 1
ATOM 2418 C CA . THR C 1 80 ? -6.903 14.185 6.557 1.00 13.43 74 THR C CA 1
ATOM 2419 C C . THR C 1 80 ? -7.358 12.754 6.365 1.00 17.48 74 THR C C 1
ATOM 2420 O O . THR C 1 80 ? -8.165 12.485 5.451 1.00 13.84 74 THR C O 1
ATOM 2424 N N . ILE C 1 81 ? -6.836 11.827 7.181 1.00 16.28 75 ILE C N 1
ATOM 2425 C CA . ILE C 1 81 ? -7.355 10.467 7.140 1.00 16.00 75 ILE C CA 1
ATOM 2426 C C . ILE C 1 81 ? -7.945 10.214 8.508 1.00 17.84 75 ILE C C 1
ATOM 2427 O O . ILE C 1 81 ? -7.217 10.215 9.497 1.00 18.29 75 ILE C O 1
ATOM 2432 N N . ASN C 1 82 ? -9.258 10.035 8.561 1.00 17.72 76 ASN C N 1
ATOM 2433 C CA . ASN C 1 82 ? -9.969 9.967 9.824 1.00 20.92 76 ASN C CA 1
ATOM 2434 C C . ASN C 1 82 ? -10.137 8.509 10.184 1.00 22.04 76 ASN C C 1
ATOM 2435 O O . ASN C 1 82 ? -11.171 7.927 9.864 1.00 19.79 76 ASN C O 1
ATOM 2440 N N . GLY C 1 83 ? -9.125 7.895 10.796 1.00 22.31 77 GLY C N 1
ATOM 2441 C CA . GLY C 1 83 ? -9.226 6.481 11.145 1.00 18.89 77 GLY C CA 1
ATOM 2442 C C . GLY C 1 83 ? -8.369 5.655 10.208 1.00 19.51 77 GLY C C 1
ATOM 2443 O O . GLY C 1 83 ? -8.868 4.911 9.341 1.00 16.71 77 GLY C O 1
ATOM 2444 N N . VAL C 1 84 ? -7.064 5.801 10.382 1.00 19.80 78 VAL C N 1
ATOM 2445 C CA . VAL C 1 84 ? -6.088 5.173 9.506 1.00 23.21 78 VAL C CA 1
ATOM 2446 C C . VAL C 1 84 ? -6.196 3.625 9.519 1.00 20.50 78 VAL C C 1
ATOM 2447 O O . VAL C 1 84 ? -6.214 2.990 10.588 1.00 22.08 78 VAL C O 1
ATOM 2451 N N . GLN C 1 85 ? -6.237 3.036 8.330 1.00 18.56 79 GLN C N 1
ATOM 2452 C CA . GLN C 1 85 ? -6.206 1.591 8.185 1.00 18.28 79 GLN C CA 1
ATOM 2453 C C . GLN C 1 85 ? -4.824 1.115 7.752 1.00 18.48 79 GLN C C 1
ATOM 2454 O O . GLN C 1 85 ? -4.045 1.870 7.169 1.00 17.03 79 GLN C O 1
ATOM 2460 N N . ALA C 1 86 ? -4.525 -0.154 8.014 1.00 15.40 80 ALA C N 1
ATOM 2461 C CA . ALA C 1 86 ? -3.265 -0.738 7.591 1.00 18.19 80 ALA C CA 1
ATOM 2462 C C . ALA C 1 86 ? -3.034 -0.561 6.069 1.00 17.54 80 ALA C C 1
ATOM 2463 O O . ALA C 1 86 ? -1.900 -0.299 5.643 1.00 14.59 80 ALA C O 1
ATOM 2465 N N . GLU C 1 87 ? -4.119 -0.657 5.293 1.00 17.13 81 GLU C N 1
ATOM 2466 C CA . GLU C 1 87 ? -4.111 -0.401 3.848 1.00 17.65 81 GLU C CA 1
ATOM 2467 C C . GLU C 1 87 ? -3.525 0.957 3.471 1.00 14.85 81 GLU C C 1
ATOM 2468 O O . GLU C 1 87 ? -3.041 1.132 2.351 1.00 18.42 81 GLU C O 1
ATOM 2474 N N . ASP C 1 88 ? -3.605 1.915 4.392 1.00 18.66 82 ASP C N 1
ATOM 2475 C CA . ASP C 1 88 ? -3.233 3.311 4.068 1.00 17.12 82 ASP C CA 1
ATOM 2476 C C . ASP C 1 88 ? -1.729 3.605 4.085 1.00 21.53 82 ASP C C 1
ATOM 2477 O O . ASP C 1 88 ? -1.309 4.707 3.745 1.00 17.97 82 ASP C O 1
ATOM 2482 N N . LEU C 1 89 ? -0.919 2.610 4.455 1.00 18.56 83 LEU C N 1
ATOM 2483 C CA . LEU C 1 89 ? 0.538 2.755 4.482 1.00 18.37 83 LEU C CA 1
ATOM 2484 C C . LEU C 1 89 ? 0.999 3.092 3.075 1.00 20.68 83 LEU C C 1
ATOM 2485 O O . LEU C 1 89 ? 0.861 2.269 2.161 1.00 18.31 83 LEU C O 1
ATOM 2490 N N . ALA C 1 90 ? 1.549 4.296 2.888 1.00 15.85 84 ALA C N 1
ATOM 2491 C CA . ALA C 1 90 ? 1.814 4.751 1.531 1.00 16.96 84 ALA C CA 1
ATOM 2492 C C . ALA C 1 90 ? 2.468 6.105 1.620 1.00 14.97 84 ALA C C 1
ATOM 2493 O O . ALA C 1 90 ? 2.448 6.719 2.704 1.00 13.98 84 ALA C O 1
ATOM 2495 N N . VAL C 1 91 ? 3.026 6.576 0.501 1.00 12.70 85 VAL C N 1
ATOM 2496 C CA . VAL C 1 91 ? 3.389 7.981 0.398 1.00 14.95 85 VAL C CA 1
ATOM 2497 C C . VAL C 1 91 ? 2.223 8.731 -0.264 1.00 14.21 85 VAL C C 1
ATOM 2498 O O . VAL C 1 91 ? 1.638 8.251 -1.267 1.00 14.77 85 VAL C O 1
ATOM 2502 N N . TYR C 1 92 ? 1.844 9.862 0.330 1.00 13.32 86 TYR C N 1
ATOM 2503 C CA . TYR C 1 92 ? 0.718 10.662 -0.176 1.00 10.33 86 TYR C CA 1
ATOM 2504 C C . TYR C 1 92 ? 1.310 11.847 -0.862 1.00 12.38 86 TYR C C 1
ATOM 2505 O O . TYR C 1 92 ? 2.144 12.505 -0.276 1.00 13.17 86 TYR C O 1
ATOM 2514 N N . TYR C 1 93 ? 0.931 12.070 -2.138 1.00 9.90 87 TYR C N 1
ATOM 2515 C CA . TYR C 1 93 ? 1.417 13.205 -2.881 1.00 11.16 87 TYR C CA 1
ATOM 2516 C C . TYR C 1 93 ? 0.288 14.162 -3.215 1.00 11.85 87 TYR C C 1
ATOM 2517 O O . TYR C 1 93 ? -0.785 13.732 -3.611 1.00 13.76 87 TYR C O 1
ATOM 2526 N N . CYS C 1 94 ? 0.534 15.459 -3.056 1.00 11.79 88 CYS C N 1
ATOM 2527 C CA . CYS C 1 94 ? -0.328 16.442 -3.651 1.00 14.24 88 CYS C CA 1
ATOM 2528 C C . CYS C 1 94 ? 0.329 16.791 -4.994 1.00 12.93 88 CYS C C 1
ATOM 2529 O O . CYS C 1 94 ? 1.529 16.490 -5.243 1.00 11.46 88 CYS C O 1
ATOM 2532 N N . LYS C 1 95 ? -0.473 17.349 -5.890 1.00 11.50 89 LYS C N 1
ATOM 2533 C CA . LYS C 1 95 ? -0.023 17.613 -7.220 1.00 11.91 89 LYS C CA 1
ATOM 2534 C C . LYS C 1 95 ? -0.817 18.776 -7.809 1.00 13.67 89 LYS C C 1
ATOM 2535 O O . LYS C 1 95 ? -2.053 18.743 -7.772 1.00 15.08 89 LYS C O 1
ATOM 2541 N N . GLN C 1 96 ? -0.125 19.812 -8.288 1.00 9.97 90 GLN C N 1
ATOM 2542 C CA . GLN C 1 96 ? -0.799 20.882 -9.032 1.00 12.44 90 GLN C CA 1
ATOM 2543 C C . GLN C 1 96 ? -1.050 20.459 -10.491 1.00 11.93 90 GLN C C 1
ATOM 2544 O O . GLN C 1 96 ? -0.201 19.811 -11.113 1.00 12.02 90 GLN C O 1
ATOM 2550 N N . SER C 1 97 ? -2.224 20.789 -11.008 1.00 10.84 91 SER C N 1
ATOM 2551 C CA . SER C 1 97 ? -2.543 20.553 -12.441 1.00 13.26 91 SER C CA 1
ATOM 2552 C C . SER C 1 97 ? -3.005 21.861 -13.084 1.00 12.90 91 SER C C 1
ATOM 2553 O O . SER C 1 97 ? -3.712 21.889 -14.095 1.00 12.55 91 SER C O 1
ATOM 2556 N N . TYR C 1 98 ? -2.587 22.960 -12.467 1.00 13.26 92 TYR C N 1
ATOM 2557 C CA . TYR C 1 98 ? -2.881 24.300 -12.982 1.00 13.45 92 TYR C CA 1
ATOM 2558 C C . TYR C 1 98 ? -2.139 24.617 -14.267 1.00 14.22 92 TYR C C 1
ATOM 2559 O O . TYR C 1 98 ? -2.706 25.251 -15.187 1.00 17.22 92 TYR C O 1
ATOM 2568 N N . ASN C 1 99 ? -0.874 24.208 -14.349 1.00 12.84 93 ASN C N 1
ATOM 2569 C CA . ASN C 1 99 ? -0.039 24.476 -15.519 1.00 12.45 93 ASN C CA 1
ATOM 2570 C C . ASN C 1 99 ? 0.809 23.227 -15.726 1.00 14.86 93 ASN C C 1
ATOM 2571 O O . ASN C 1 99 ? 1.723 22.982 -14.958 1.00 15.54 93 ASN C O 1
ATOM 2576 N N . LEU C 1 100 ? 0.488 22.440 -16.745 1.00 13.73 94 LEU C N 1
ATOM 2577 C CA . LEU C 1 100 ? 1.012 21.071 -16.841 1.00 11.70 94 LEU C CA 1
ATOM 2578 C C . LEU C 1 100 ? 0.693 20.378 -15.516 1.00 13.07 94 LEU C C 1
ATOM 2579 O O . LEU C 1 100 ? -0.411 20.539 -15.011 1.00 12.80 94 LEU C O 1
ATOM 2584 N N . ARG C 1 101 ? 1.636 19.589 -14.992 1.00 12.41 95 ARG C N 1
ATOM 2585 C CA . ARG C 1 101 ? 1.512 18.967 -13.655 1.00 13.19 95 ARG C CA 1
ATOM 2586 C C . ARG C 1 101 ? 2.884 18.864 -12.947 1.00 16.64 95 ARG C C 1
ATOM 2587 O O . ARG C 1 101 ? 3.954 18.619 -13.571 1.00 14.88 95 ARG C O 1
ATOM 2595 N N . THR C 1 102 ? 2.833 19.040 -11.631 1.00 11.69 96 THR C N 1
ATOM 2596 C CA . THR C 1 102 ? 3.985 18.934 -10.763 1.00 14.77 96 THR C CA 1
ATOM 2597 C C . THR C 1 102 ? 3.541 18.314 -9.439 1.00 10.85 96 THR C C 1
ATOM 2598 O O . THR C 1 102 ? 2.626 18.817 -8.763 1.00 14.79 96 THR C O 1
ATOM 2602 N N . PHE C 1 103 ? 4.214 17.245 -9.043 1.00 12.18 97 PHE C N 1
ATOM 2603 C CA . PHE C 1 103 ? 3.944 16.591 -7.760 1.00 11.86 97 PHE C CA 1
ATOM 2604 C C . PHE C 1 103 ? 4.768 17.241 -6.652 1.00 13.70 97 PHE C C 1
ATOM 2605 O O . PHE C 1 103 ? 5.879 17.674 -6.926 1.00 12.80 97 PHE C O 1
ATOM 2613 N N . GLY C 1 104 ? 4.279 17.235 -5.407 1.00 14.62 98 GLY C N 1
ATOM 2614 C CA . GLY C 1 104 ? 5.107 17.556 -4.243 1.00 11.00 98 GLY C CA 1
ATOM 2615 C C . GLY C 1 104 ? 6.068 16.421 -3.903 1.00 12.95 98 GLY C C 1
ATOM 2616 O O . GLY C 1 104 ? 6.082 15.374 -4.562 1.00 13.66 98 GLY C O 1
ATOM 2617 N N . GLY C 1 105 ? 6.881 16.613 -2.876 1.00 14.38 99 GLY C N 1
ATOM 2618 C CA . GLY C 1 105 ? 7.857 15.604 -2.457 1.00 15.23 99 GLY C CA 1
ATOM 2619 C C . GLY C 1 105 ? 7.298 14.405 -1.705 1.00 14.67 99 GLY C C 1
ATOM 2620 O O . GLY C 1 105 ? 8.060 13.476 -1.365 1.00 16.25 99 GLY C O 1
ATOM 2621 N N . GLY C 1 106 ? 5.992 14.404 -1.466 1.00 11.56 100 GLY C N 1
ATOM 2622 C CA . GLY C 1 106 ? 5.345 13.329 -0.720 1.00 13.35 100 GLY C CA 1
ATOM 2623 C C . GLY C 1 106 ? 5.453 13.369 0.808 1.00 13.21 100 GLY C C 1
ATOM 2624 O O . GLY C 1 106 ? 6.376 13.981 1.384 1.00 13.00 100 GLY C O 1
ATOM 2625 N N . THR C 1 107 ? 4.494 12.725 1.469 1.00 14.12 101 THR C N 1
ATOM 2626 C CA . THR C 1 107 ? 4.553 12.493 2.942 1.00 15.37 101 THR C CA 1
ATOM 2627 C C . THR C 1 107 ? 4.338 11.000 3.094 1.00 11.96 101 THR C C 1
ATOM 2628 O O . THR C 1 107 ? 3.289 10.482 2.671 1.00 12.11 101 THR C O 1
ATOM 2632 N N . LYS C 1 108 ? 5.344 10.308 3.607 1.00 12.11 102 LYS C N 1
ATOM 2633 C CA . LYS C 1 108 ? 5.236 8.885 3.918 1.00 16.53 102 LYS C CA 1
ATOM 2634 C C . LYS C 1 108 ? 4.528 8.654 5.238 1.00 20.78 102 LYS C C 1
ATOM 2635 O O . LYS C 1 108 ? 4.976 9.124 6.306 1.00 17.28 102 LYS C O 1
ATOM 2641 N N . LEU C 1 109 ? 3.448 7.888 5.147 1.00 16.65 103 LEU C N 1
ATOM 2642 C CA . LEU C 1 109 ? 2.651 7.540 6.291 1.00 19.68 103 LEU C CA 1
ATOM 2643 C C . LEU C 1 109 ? 3.127 6.169 6.754 1.00 23.05 103 LEU C C 1
ATOM 2644 O O . LEU C 1 109 ? 2.960 5.187 6.024 1.00 18.76 103 LEU C O 1
ATOM 2649 N N . GLU C 1 110 ? 3.727 6.110 7.945 1.00 22.60 104 GLU C N 1
ATOM 2650 C CA . GLU C 1 110 ? 4.122 4.835 8.552 1.00 24.93 104 GLU C CA 1
ATOM 2651 C C . GLU C 1 110 ? 3.117 4.459 9.626 1.00 20.93 104 GLU C C 1
ATOM 2652 O O . GLU C 1 110 ? 2.405 5.310 10.170 1.00 21.12 104 GLU C O 1
ATOM 2658 N N . LEU C 1 111 ? 3.042 3.176 9.969 1.00 23.99 105 LEU C N 1
ATOM 2659 C CA . LEU C 1 111 ? 2.147 2.798 11.073 1.00 20.66 105 LEU C CA 1
ATOM 2660 C C . LEU C 1 111 ? 2.851 2.372 12.384 1.00 26.68 105 LEU C C 1
ATOM 2661 O O . LEU C 1 111 ? 3.793 1.602 12.367 1.00 29.90 105 LEU C O 1
ATOM 2666 N N . LYS C 1 112 ? 2.388 2.881 13.523 1.00 28.75 106 LYS C N 1
ATOM 2667 C CA . LYS C 1 112 ? 2.870 2.397 14.815 1.00 35.31 106 LYS C CA 1
ATOM 2668 C C . LYS C 1 112 ? 1.793 1.515 15.398 1.00 31.04 106 LYS C C 1
ATOM 2669 O O . LYS C 1 112 ? 1.170 0.780 14.659 1.00 29.72 106 LYS C O 1
ATOM 2675 N N . GLU D 2 1 ? -14.484 -1.740 -17.706 1.00 31.57 1 GLU D N 1
ATOM 2676 C CA . GLU D 2 1 ? -13.290 -1.797 -16.853 1.00 32.57 1 GLU D CA 1
ATOM 2677 C C . GLU D 2 1 ? -12.008 -1.260 -17.487 1.00 26.72 1 GLU D C 1
ATOM 2678 O O . GLU D 2 1 ? -11.431 -1.838 -18.409 1.00 24.50 1 GLU D O 1
ATOM 2684 N N . VAL D 2 2 ? -11.538 -0.160 -16.949 1.00 19.93 2 VAL D N 1
ATOM 2685 C CA . VAL D 2 2 ? -10.358 0.485 -17.515 1.00 24.41 2 VAL D CA 1
ATOM 2686 C C . VAL D 2 2 ? -9.082 -0.311 -17.205 1.00 23.54 2 VAL D C 1
ATOM 2687 O O . VAL D 2 2 ? -8.838 -0.675 -16.032 1.00 23.85 2 VAL D O 1
ATOM 2691 N N . GLN D 2 3 ? -8.298 -0.589 -18.262 1.00 19.41 3 GLN D N 1
ATOM 2692 C CA . GLN D 2 3 ? -6.978 -1.232 -18.172 1.00 21.42 3 GLN D CA 1
ATOM 2693 C C . GLN D 2 3 ? -5.911 -0.406 -18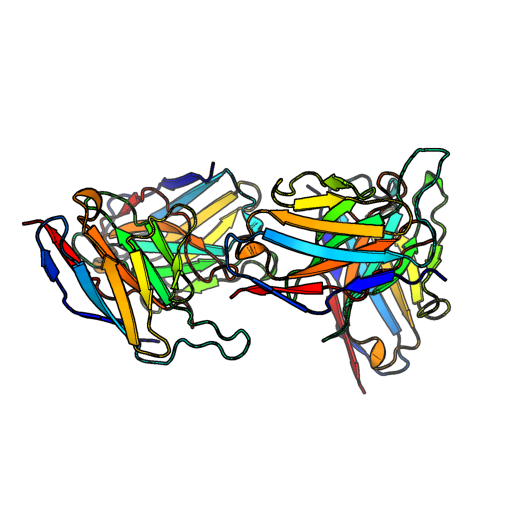.900 1.00 19.56 3 GLN D C 1
ATOM 2694 O O . GLN D 2 3 ? -6.112 -0.005 -20.054 1.00 15.25 3 GLN D O 1
ATOM 2700 N N . LEU D 2 4 ? -4.786 -0.186 -18.229 1.00 16.11 4 LEU D N 1
ATOM 2701 C CA . LEU D 2 4 ? -3.576 0.402 -18.839 1.00 13.28 4 LEU D CA 1
ATOM 2702 C C . LEU D 2 4 ? -2.411 -0.531 -18.482 1.00 16.09 4 LEU D C 1
ATOM 2703 O O . LEU D 2 4 ? -2.219 -0.879 -17.282 1.00 15.91 4 LEU D O 1
ATOM 2708 N N . VAL D 2 5 ? -1.662 -0.967 -19.496 1.00 14.87 5 VAL D N 1
ATOM 2709 C CA . VAL D 2 5 ? -0.546 -1.892 -19.264 1.00 15.97 5 VAL D CA 1
ATOM 2710 C C . VAL D 2 5 ? 0.727 -1.436 -19.935 1.00 15.54 5 VAL D C 1
ATOM 2711 O O . VAL D 2 5 ? 0.809 -1.481 -21.170 1.00 14.01 5 VAL D O 1
ATOM 2715 N N . GLU D 2 6 ? 1.714 -1.013 -19.124 1.00 15.07 6 GLU D N 1
ATOM 2716 C CA . GLU D 2 6 ? 3.000 -0.542 -19.643 1.00 16.23 6 GLU D CA 1
ATOM 2717 C C . GLU D 2 6 ? 3.812 -1.768 -20.021 1.00 17.31 6 GLU D C 1
ATOM 2718 O O . GLU D 2 6 ? 3.637 -2.824 -19.418 1.00 19.22 6 GLU D O 1
ATOM 2724 N N . SER D 2 7 ? 4.694 -1.641 -21.013 1.00 17.18 7 SER D N 1
ATOM 2725 C CA . SER D 2 7 ? 5.660 -2.704 -21.334 1.00 15.64 7 SER D CA 1
ATOM 2726 C C . SER D 2 7 ? 6.885 -2.060 -21.979 1.00 17.80 7 SER D C 1
ATOM 2727 O O . SER D 2 7 ? 6.849 -0.863 -22.321 1.00 14.35 7 SER D O 1
ATOM 2730 N N . GLY D 2 8 ? 7.956 -2.847 -22.127 1.00 15.70 8 GLY D N 1
ATOM 2731 C CA . GLY D 2 8 ? 9.125 -2.429 -22.893 1.00 17.51 8 GLY D CA 1
ATOM 2732 C C . GLY D 2 8 ? 10.266 -1.948 -22.020 1.00 17.42 8 GLY D C 1
ATOM 2733 O O . GLY D 2 8 ? 11.266 -1.462 -22.530 1.00 17.68 8 GLY D O 1
ATOM 2734 N N . GLY D 2 9 ? 10.113 -2.030 -20.692 1.00 16.37 9 GLY D N 1
ATOM 2735 C CA . GLY D 2 9 ? 11.174 -1.542 -19.839 1.00 15.35 9 GLY D CA 1
ATOM 2736 C C . GLY D 2 9 ? 12.275 -2.588 -19.859 1.00 22.41 9 GLY D C 1
ATOM 2737 O O . GLY D 2 9 ? 12.097 -3.688 -20.371 1.00 22.76 9 GLY D O 1
ATOM 2738 N N . GLY D 2 10 ? 13.409 -2.276 -19.279 1.00 22.03 10 GLY D N 1
ATOM 2739 C CA . GLY D 2 10 ? 14.490 -3.236 -19.259 1.00 23.73 10 GLY D CA 1
ATOM 2740 C C . GLY D 2 10 ? 15.773 -2.490 -19.015 1.00 21.53 10 GLY D C 1
ATOM 2741 O O . GLY D 2 10 ? 15.746 -1.345 -18.548 1.00 18.73 10 GLY D O 1
ATOM 2742 N N . LEU D 2 11 ? 16.885 -3.148 -19.323 1.00 20.45 11 LEU D N 1
ATOM 2743 C CA . LEU D 2 11 ? 18.214 -2.591 -19.153 1.00 21.67 11 LEU D CA 1
ATOM 2744 C C . LEU D 2 11 ? 18.618 -1.814 -20.422 1.00 24.74 11 LEU D C 1
ATOM 2745 O O . LEU D 2 11 ? 18.318 -2.253 -21.517 1.00 29.07 11 LEU D O 1
ATOM 2750 N N . VAL D 2 12 ? 19.265 -0.657 -20.270 1.00 18.29 12 VAL D N 1
ATOM 2751 C CA . VAL D 2 12 ? 19.666 0.166 -21.401 1.00 20.99 12 VAL D CA 1
ATOM 2752 C C . VAL D 2 12 ? 21.031 0.769 -21.132 1.00 19.56 12 VAL D C 1
ATOM 2753 O O . VAL D 2 12 ? 21.317 1.161 -20.003 1.00 18.47 12 VAL D O 1
ATOM 2757 N N . GLN D 2 13 ? 21.865 0.892 -22.164 1.00 20.69 13 GLN D N 1
ATOM 2758 C CA . GLN D 2 13 ? 23.173 1.512 -21.966 1.00 20.53 13 GLN D CA 1
ATOM 2759 C C . GLN D 2 13 ? 23.003 3.028 -21.753 1.00 20.10 13 GLN D C 1
ATOM 2760 O O . GLN D 2 13 ? 22.089 3.596 -22.292 1.00 17.10 13 GLN D O 1
ATOM 2766 N N . PRO D 2 14 ? 23.830 3.664 -20.887 1.00 20.93 14 PRO D N 1
ATOM 2767 C CA . PRO D 2 14 ? 23.780 5.142 -20.796 1.00 20.00 14 PRO D CA 1
ATOM 2768 C C . PRO D 2 14 ? 23.945 5.796 -22.178 1.00 21.03 14 PRO D C 1
ATOM 2769 O O . PRO D 2 14 ? 24.736 5.325 -23.011 1.00 16.25 14 PRO D O 1
ATOM 2773 N N . GLY D 2 15 ? 23.184 6.857 -22.432 1.00 16.10 15 GLY D N 1
ATOM 2774 C CA . GLY D 2 15 ? 23.220 7.460 -23.737 1.00 15.61 15 GLY D CA 1
ATOM 2775 C C . GLY D 2 15 ? 22.177 6.899 -24.696 1.00 17.74 15 GLY D C 1
ATOM 2776 O O . GLY D 2 15 ? 21.768 7.587 -25.633 1.00 13.74 15 GLY D O 1
ATOM 2777 N N . GLY D 2 16 ? 21.748 5.665 -24.457 1.00 15.08 16 GLY D N 1
ATOM 2778 C CA . GLY D 2 16 ? 20.866 4.964 -25.377 1.00 17.84 16 GLY D CA 1
ATOM 2779 C C . GLY D 2 16 ? 19.416 5.411 -25.256 1.00 19.56 16 GLY D C 1
ATOM 2780 O O . GLY D 2 16 ? 19.072 6.325 -24.484 1.00 13.20 16 GLY D O 1
ATOM 2781 N N . SER D 2 17 ? 18.555 4.739 -26.011 1.00 19.25 17 SER D N 1
ATOM 2782 C CA . SER D 2 17 ? 17.133 5.083 -26.038 1.00 20.68 17 SER D CA 1
ATOM 2783 C C . SER D 2 17 ? 16.338 3.824 -25.861 1.00 21.46 17 SER D C 1
ATOM 2784 O O . SER D 2 17 ? 16.806 2.734 -26.183 1.00 14.75 17 SER D O 1
ATOM 2787 N N . LEU D 2 18 ? 15.110 3.980 -25.401 1.00 17.88 18 LEU D N 1
ATOM 2788 C CA . LEU D 2 18 ? 14.201 2.864 -25.244 1.00 15.40 18 LEU D CA 1
ATOM 2789 C C . LEU D 2 18 ? 12.794 3.369 -25.592 1.00 17.64 18 LEU D C 1
ATOM 2790 O O . LEU D 2 18 ? 12.513 4.533 -25.326 1.00 15.96 18 LEU D O 1
ATOM 2795 N N . ARG D 2 19 ? 11.928 2.507 -26.145 1.00 13.81 19 ARG D N 1
ATOM 2796 C CA . ARG D 2 19 ? 10.561 2.903 -26.352 1.00 16.71 19 ARG D CA 1
ATOM 2797 C C . ARG D 2 19 ? 9.643 2.129 -25.424 1.00 14.16 19 ARG D C 1
ATOM 2798 O O . ARG D 2 19 ? 9.604 0.915 -25.460 1.00 12.76 19 ARG D O 1
ATOM 2806 N N . LEU D 2 20 ? 8.916 2.861 -24.572 1.00 14.62 20 LEU D N 1
ATOM 2807 C CA . LEU D 2 20 ? 7.929 2.248 -23.674 1.00 14.96 20 LEU D CA 1
ATOM 2808 C C . LEU D 2 20 ? 6.575 2.291 -24.339 1.00 17.96 20 LEU D C 1
ATOM 2809 O O . LEU D 2 20 ? 6.258 3.249 -25.077 1.00 13.48 20 LEU D O 1
ATOM 2814 N N . SER D 2 21 ? 5.759 1.268 -24.061 1.00 18.05 21 SER D N 1
ATOM 2815 C CA . SER D 2 21 ? 4.406 1.184 -24.620 1.00 15.83 21 SER D CA 1
ATOM 2816 C C . SER D 2 21 ? 3.399 1.070 -23.496 1.00 15.33 21 SER D C 1
ATOM 2817 O O . SER D 2 21 ? 3.685 0.508 -22.445 1.00 15.55 21 SER D O 1
ATOM 2820 N N . CYS D 2 22 ? 2.214 1.597 -23.742 1.00 13.13 22 CYS D N 1
ATOM 2821 C CA . CYS D 2 22 ? 1.181 1.567 -22.739 1.00 14.38 22 CYS D CA 1
ATOM 2822 C C . CYS D 2 22 ? -0.088 1.176 -23.496 1.00 15.24 22 CYS D C 1
ATOM 2823 O O . CYS D 2 22 ? -0.646 2.002 -24.198 1.00 15.36 22 CYS D O 1
ATOM 2826 N N . ALA D 2 23 ? -0.529 -0.083 -23.401 1.00 14.87 23 ALA D N 1
ATOM 2827 C CA . ALA D 2 23 ? -1.732 -0.514 -24.155 1.00 17.20 23 ALA D CA 1
ATOM 2828 C C . ALA D 2 23 ? -2.967 -0.263 -23.320 1.00 15.73 23 ALA D C 1
ATOM 2829 O O . ALA D 2 23 ? -2.974 -0.551 -22.125 1.00 17.96 23 ALA D O 1
ATOM 2831 N N . THR D 2 24 ? -3.996 0.308 -23.931 1.00 13.53 24 THR D N 1
ATOM 2832 C CA . THR D 2 24 ? -5.158 0.677 -23.169 1.00 14.69 24 THR D CA 1
ATOM 2833 C C . THR D 2 24 ? -6.415 -0.015 -23.617 1.00 15.73 24 THR D C 1
ATOM 2834 O O . THR D 2 24 ? -6.536 -0.405 -24.761 1.00 20.33 24 THR D O 1
ATOM 2838 N N . SER D 2 25 ? -7.358 -0.156 -22.690 1.00 18.51 25 SER D N 1
ATOM 2839 C CA . SER D 2 25 ? -8.687 -0.656 -23.042 1.00 19.97 25 SER D CA 1
ATOM 2840 C C . SER D 2 25 ? -9.736 -0.220 -22.037 1.00 19.18 25 SER D C 1
ATOM 2841 O O . SER D 2 25 ? -9.415 0.237 -20.953 1.00 20.61 25 SER D O 1
ATOM 2844 N N . GLY D 2 26 ? -11.000 -0.367 -22.406 1.00 15.95 26 GLY D N 1
ATOM 2845 C CA . GLY D 2 26 ? -12.055 -0.135 -21.456 1.00 17.38 26 GLY D CA 1
ATOM 2846 C C . GLY D 2 26 ? -12.610 1.270 -21.471 1.00 18.53 26 GLY D C 1
ATOM 2847 O O . GLY D 2 26 ? -13.442 1.614 -20.645 1.00 20.00 26 GLY D O 1
ATOM 2848 N N . PHE D 2 27 ? -12.129 2.111 -22.374 1.00 17.47 27 PHE D N 1
ATOM 2849 C CA . PHE D 2 27 ? -12.636 3.487 -22.468 1.00 16.61 27 PHE D CA 1
ATOM 2850 C C . PHE D 2 27 ? -12.287 4.030 -23.840 1.00 17.64 27 PHE D C 1
ATOM 2851 O O . PHE D 2 27 ? -11.492 3.424 -24.545 1.00 17.06 27 PHE D O 1
ATOM 2859 N N . THR D 2 28 ? -12.897 5.151 -24.215 1.00 17.28 28 THR D N 1
ATOM 2860 C CA . THR D 2 28 ? -12.614 5.762 -25.509 1.00 15.90 28 THR D CA 1
ATOM 2861 C C . THR D 2 28 ? -11.289 6.504 -25.413 1.00 18.30 28 THR D C 1
ATOM 2862 O O . THR D 2 28 ? -11.212 7.670 -25.010 1.00 16.31 28 THR D O 1
ATOM 2866 N N . PHE D 2 29 ? -10.237 5.775 -25.746 1.00 14.55 29 PHE D N 1
ATOM 2867 C CA . PHE D 2 29 ? -8.865 6.299 -25.766 1.00 16.18 29 PHE D CA 1
ATOM 2868 C C . PHE D 2 29 ? -8.694 7.746 -26.260 1.00 17.57 29 PHE D C 1
ATOM 2869 O O . PHE D 2 29 ? -8.076 8.569 -25.585 1.00 15.02 29 PHE D O 1
ATOM 2877 N N . THR D 2 30 ? -9.193 8.052 -27.460 1.00 11.54 30 THR D N 1
ATOM 2878 C CA . THR D 2 30 ? -8.973 9.391 -28.006 1.00 15.53 30 THR D CA 1
ATOM 2879 C C . THR D 2 30 ? -9.635 10.535 -27.234 1.00 13.04 30 THR D C 1
ATOM 2880 O O . T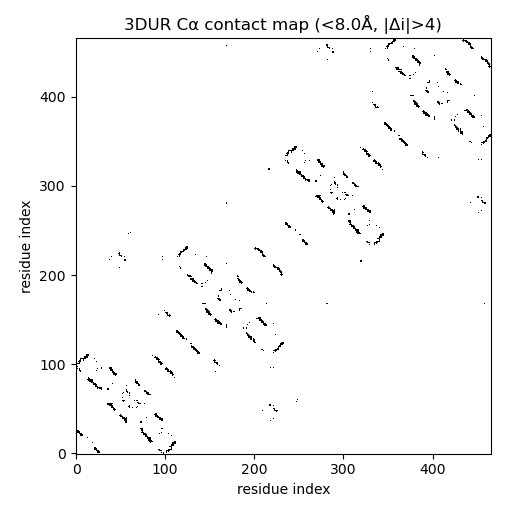HR D 2 30 ? -9.232 11.671 -27.394 1.00 15.11 30 THR D O 1
ATOM 2884 N N . ASP D 2 31 ? -10.645 10.226 -26.431 1.00 14.10 31 ASP D N 1
ATOM 2885 C CA . ASP D 2 31 ? -11.271 11.215 -25.545 1.00 14.33 31 ASP D CA 1
ATOM 2886 C C . ASP D 2 31 ? -10.336 11.750 -24.429 1.00 15.09 31 ASP D C 1
ATOM 2887 O O . ASP D 2 31 ? -10.630 12.778 -23.833 1.00 13.85 31 ASP D O 1
ATOM 2892 N N . TYR D 2 32 ? -9.226 11.065 -24.146 1.00 8.86 32 TYR D N 1
ATOM 2893 C CA . TYR D 2 32 ? -8.437 11.441 -22.959 1.00 15.69 32 TYR D CA 1
ATOM 2894 C C . TYR D 2 32 ? -7.023 11.848 -23.286 1.00 13.69 32 TYR D C 1
ATOM 2895 O O . TYR D 2 32 ? -6.457 11.386 -24.285 1.00 13.11 32 TYR D O 1
ATOM 2904 N N . TYR D 2 33 ? -6.445 12.713 -22.464 1.00 11.10 33 TYR D N 1
ATOM 2905 C CA . TYR D 2 33 ? -5.003 12.898 -22.484 1.00 13.52 33 TYR D CA 1
ATOM 2906 C C . TYR D 2 33 ? -4.371 11.625 -21.900 1.00 12.07 33 TYR D C 1
ATOM 2907 O O . TYR D 2 33 ? -5.043 10.847 -21.186 1.00 13.05 33 TYR D O 1
ATOM 2916 N N . MET D 2 34 ? -3.089 11.427 -22.166 1.00 10.54 34 MET D N 1
ATOM 2917 C CA . MET D 2 34 ? -2.331 10.374 -21.455 1.00 11.81 34 MET D CA 1
ATOM 2918 C C . MET D 2 34 ? -1.036 10.969 -20.931 1.00 11.68 34 MET D C 1
ATOM 2919 O O . MET D 2 34 ? -0.351 11.712 -21.675 1.00 13.44 34 MET D O 1
ATOM 2924 N N . SER D 2 35 ? -0.724 10.704 -19.653 1.00 10.72 35 SER D N 1
ATOM 2925 C CA . SER D 2 35 ? 0.511 11.213 -19.026 1.00 10.82 35 SER D CA 1
ATOM 2926 C C . SER D 2 35 ? 1.494 10.073 -18.736 1.00 11.48 35 SER D C 1
ATOM 2927 O O . SER D 2 35 ? 1.090 8.916 -18.599 1.00 9.58 35 SER D O 1
ATOM 2930 N N . TRP D 2 36 ? 2.761 10.435 -18.654 1.00 7.74 36 TRP D N 1
ATOM 2931 C CA . TRP D 2 36 ? 3.816 9.520 -18.221 1.00 11.14 36 TRP D CA 1
ATOM 2932 C C . TRP D 2 36 ? 4.402 10.129 -16.975 1.00 15.23 36 TRP D C 1
ATOM 2933 O O . TRP D 2 36 ? 4.663 11.343 -16.935 1.00 12.75 36 TRP D O 1
ATOM 2944 N N . VAL D 2 37 ? 4.571 9.268 -15.963 1.00 11.49 37 VAL D N 1
ATOM 2945 C CA . VAL D 2 37 ? 5.078 9.629 -14.641 1.00 10.26 37 VAL D CA 1
ATOM 2946 C C . VAL D 2 37 ? 6.102 8.574 -14.275 1.00 12.36 37 VAL D C 1
ATOM 2947 O O . VAL D 2 37 ? 5.984 7.444 -14.698 1.00 11.68 37 VAL D O 1
ATOM 2951 N N . ARG D 2 38 ? 7.097 8.935 -13.477 1.00 13.00 38 ARG D N 1
ATOM 2952 C CA . ARG D 2 38 ? 8.072 7.940 -13.022 1.00 11.18 38 ARG D CA 1
ATOM 2953 C C . ARG D 2 38 ? 8.367 8.087 -11.525 1.00 12.77 38 ARG D C 1
ATOM 2954 O O . ARG D 2 38 ? 8.163 9.153 -10.927 1.00 12.74 38 ARG D O 1
ATOM 2962 N N . GLN D 2 39 ? 8.813 6.981 -10.938 1.00 14.52 39 GLN D N 1
ATOM 2963 C CA . GLN D 2 39 ? 9.286 6.934 -9.570 1.00 13.65 39 GLN D CA 1
ATOM 2964 C C . GLN D 2 39 ? 10.618 6.220 -9.611 1.00 12.88 39 GLN D C 1
ATOM 2965 O O . GLN D 2 39 ? 10.677 4.998 -9.796 1.00 14.91 39 GLN D O 1
ATOM 2971 N N . PRO D 2 40 ? 11.699 6.981 -9.416 1.00 13.82 40 PRO D N 1
ATOM 2972 C CA . PRO D 2 40 ? 13.044 6.428 -9.245 1.00 16.65 40 PRO D CA 1
ATOM 2973 C C . PRO D 2 40 ? 13.120 5.810 -7.848 1.00 17.63 40 PRO D C 1
ATOM 2974 O O . PRO D 2 40 ? 12.428 6.277 -6.941 1.00 13.62 40 PRO D O 1
ATOM 2978 N N . PRO D 2 41 ? 13.935 4.766 -7.684 1.00 23.84 41 PRO D N 1
ATOM 2979 C CA . PRO D 2 41 ? 14.182 4.167 -6.356 1.00 23.13 41 PRO D CA 1
ATOM 2980 C C . PRO D 2 41 ? 14.486 5.223 -5.286 1.00 21.18 41 PRO D C 1
ATOM 2981 O O . PRO D 2 41 ? 15.335 6.099 -5.457 1.00 16.65 41 PRO D O 1
ATOM 2985 N N . GLY D 2 42 ? 13.749 5.172 -4.188 1.00 23.81 42 GLY D N 1
ATOM 2986 C CA . GLY D 2 42 ? 13.978 6.131 -3.125 1.00 19.31 42 GLY D CA 1
ATOM 2987 C C . GLY D 2 42 ? 13.496 7.551 -3.394 1.00 25.73 42 GLY D C 1
ATOM 2988 O O . GLY D 2 42 ? 13.713 8.426 -2.560 1.00 22.50 42 GLY D O 1
ATOM 2989 N N . LYS D 2 43 ? 12.831 7.809 -4.526 1.00 20.16 43 LYS D N 1
ATOM 2990 C CA . LYS D 2 43 ? 12.502 9.196 -4.869 1.00 16.32 43 LYS D CA 1
ATOM 2991 C C . LYS D 2 43 ? 11.014 9.407 -5.100 1.00 17.10 43 LYS D C 1
ATOM 2992 O O . LYS D 2 43 ? 10.261 8.440 -5.200 1.00 18.60 43 LYS D O 1
ATOM 2998 N N . ALA D 2 44 ? 10.597 10.671 -5.108 1.00 17.27 44 ALA D N 1
ATOM 2999 C CA . ALA D 2 44 ? 9.197 11.096 -5.339 1.00 16.76 44 ALA D CA 1
ATOM 3000 C C . ALA D 2 44 ? 8.723 10.763 -6.747 1.00 18.35 44 ALA D C 1
ATOM 3001 O O . ALA D 2 44 ? 9.548 10.644 -7.647 1.00 18.14 44 ALA D O 1
ATOM 3003 N N . LEU D 2 45 ? 7.408 10.598 -6.934 1.00 15.71 45 LEU D N 1
ATOM 3004 C CA . LEU D 2 45 ? 6.825 10.577 -8.298 1.00 14.31 45 LEU D CA 1
ATOM 3005 C C . LEU D 2 45 ? 7.224 11.856 -9.015 1.00 14.36 45 LEU D C 1
ATOM 3006 O O . LEU D 2 45 ? 7.320 12.890 -8.386 1.00 15.62 45 LEU D O 1
ATOM 3011 N N . GLU D 2 46 ? 7.416 11.796 -10.338 1.00 13.92 46 GLU D N 1
ATOM 3012 C CA . GLU D 2 46 ? 7.804 12.958 -11.138 1.00 16.71 46 GLU D CA 1
ATOM 3013 C C . GLU D 2 46 ? 7.007 12.874 -12.410 1.00 11.53 46 GLU D C 1
ATOM 3014 O O . GLU D 2 46 ? 7.136 11.916 -13.143 1.00 13.90 46 GLU D O 1
ATOM 3020 N N . TRP D 2 47 ? 6.139 13.848 -12.636 1.00 10.50 47 TRP D N 1
ATOM 3021 C CA . TRP D 2 47 ? 5.451 13.983 -13.936 1.00 11.46 47 TRP D CA 1
ATOM 3022 C C . TRP D 2 47 ? 6.410 14.356 -15.099 1.00 14.56 47 TRP D C 1
ATOM 3023 O O . TRP D 2 47 ? 7.208 15.309 -14.995 1.00 15.98 47 TRP D O 1
ATOM 3034 N N . LEU D 2 48 ? 6.368 13.581 -16.192 1.00 10.51 48 LEU D N 1
ATOM 3035 C CA . LEU D 2 48 ? 7.271 13.779 -17.305 1.00 13.97 48 LEU D CA 1
ATOM 3036 C C . LEU D 2 48 ? 6.639 14.493 -18.490 1.00 10.42 48 LEU D C 1
ATOM 3037 O O . LEU D 2 48 ? 7.290 15.307 -19.120 1.00 12.95 48 LEU D O 1
ATOM 3042 N N . GLY D 2 49 ? 5.409 14.140 -18.823 1.00 10.51 49 GLY D N 1
ATOM 3043 C CA . GLY D 2 49 ? 4.746 14.813 -19.944 1.00 11.28 49 GLY D CA 1
ATOM 3044 C C . GLY D 2 49 ? 3.366 14.254 -20.192 1.00 13.03 49 GLY D C 1
ATOM 3045 O O . GLY D 2 49 ? 2.940 13.325 -19.506 1.00 12.61 49 GLY D O 1
ATOM 3046 N N . PHE D 2 50 ? 2.649 14.870 -21.123 1.00 10.45 50 PHE D N 1
ATOM 3047 C CA . PHE D 2 50 ? 1.426 14.306 -21.633 1.00 14.91 50 PHE D CA 1
ATOM 3048 C C . PHE D 2 50 ? 1.248 14.559 -23.096 1.00 11.43 50 PHE D C 1
ATOM 3049 O O . PHE D 2 50 ? 1.926 15.413 -23.735 1.00 11.30 50 PHE D O 1
ATOM 3057 N N . ILE D 2 51 ? 0.308 13.805 -23.627 1.00 9.98 51 ILE D N 1
ATOM 3058 C CA . ILE D 2 51 ? -0.198 14.040 -24.971 1.00 10.76 51 ILE D CA 1
ATOM 3059 C C . ILE D 2 51 ? -1.709 14.283 -24.832 1.00 11.00 51 ILE D C 1
ATOM 3060 O O . ILE D 2 51 ? -2.392 13.544 -24.134 1.00 15.65 51 ILE D O 1
ATOM 3065 N N . ARG D 2 52 ? -2.243 15.321 -25.450 1.00 11.27 52 ARG D N 1
ATOM 3066 C CA . ARG D 2 52 ? -3.657 15.686 -25.227 1.00 14.09 52 ARG D CA 1
ATOM 3067 C C . ARG D 2 52 ? -4.612 14.810 -26.076 1.00 16.12 52 ARG D C 1
ATOM 3068 O O . ARG D 2 52 ? -4.153 13.966 -26.824 1.00 11.99 52 ARG D O 1
ATOM 3076 N N . ASN D 2 53 A -5.932 15.051 -25.973 1.00 15.74 52 ASN D N 1
ATOM 3077 C CA . ASN D 2 53 A -6.929 14.230 -26.661 1.00 14.12 52 ASN D CA 1
ATOM 3078 C C . ASN D 2 53 A -7.182 14.746 -28.073 1.00 13.59 52 ASN D C 1
ATOM 3079 O O . ASN D 2 53 A -6.563 15.689 -28.512 1.00 12.46 52 ASN D O 1
ATOM 3084 N N . LYS D 2 54 B -8.122 14.105 -28.755 1.00 15.64 52 LYS D N 1
ATOM 3085 C CA . LYS D 2 54 B -8.568 14.493 -30.071 1.00 18.49 52 LYS D CA 1
ATOM 3086 C C . LYS D 2 54 B -9.060 15.926 -30.138 1.00 16.86 52 LYS D C 1
ATOM 3087 O O . LYS D 2 54 B -8.705 16.627 -31.087 1.00 16.48 52 LYS D O 1
ATOM 3093 N N . ALA D 2 55 C -9.859 16.358 -29.153 1.00 15.26 52 ALA D N 1
ATOM 3094 C CA . ALA D 2 55 C -10.440 17.722 -29.188 1.00 14.96 52 ALA D CA 1
ATOM 3095 C C . ALA D 2 55 C -9.364 18.813 -29.176 1.00 17.16 52 ALA D C 1
ATOM 3096 O O . ALA D 2 55 C -9.570 19.921 -29.722 1.00 12.87 52 ALA D O 1
ATOM 3098 N N . LYS D 2 56 D -8.223 18.497 -28.539 1.00 14.49 52 LYS D N 1
ATOM 3099 C CA . LYS D 2 56 D -7.071 19.405 -28.524 1.00 15.54 52 LYS D CA 1
ATOM 3100 C C . LYS D 2 56 D -6.033 19.131 -29.637 1.00 14.59 52 LYS D C 1
ATOM 3101 O O . LYS D 2 56 D -5.004 19.818 -29.710 1.00 14.78 52 LYS D O 1
ATOM 3107 N N . GLY D 2 57 E -6.302 18.147 -30.486 1.00 13.51 52 GLY D N 1
ATOM 3108 C CA . GLY D 2 57 E -5.398 17.824 -31.585 1.00 11.21 52 GLY D CA 1
ATOM 3109 C C . GLY D 2 57 E -4.151 17.047 -31.180 1.00 14.73 52 GLY D C 1
ATOM 3110 O O . GLY D 2 57 E -3.128 17.111 -31.885 1.00 16.24 52 GLY D O 1
ATOM 3111 N N . TYR D 2 58 ? -4.204 16.328 -30.051 1.00 14.66 53 TYR D N 1
ATOM 3112 C CA . TYR D 2 58 ? -3.088 15.396 -29.687 1.00 13.12 53 TYR D CA 1
ATOM 3113 C C . TYR D 2 58 ? -1.701 16.039 -29.615 1.00 12.80 53 TYR D C 1
ATOM 3114 O O . TYR D 2 58 ? -0.674 15.389 -29.908 1.00 12.75 53 TYR D O 1
ATOM 3123 N N . THR D 2 59 ? -1.659 17.312 -29.231 1.00 14.90 54 THR D N 1
ATOM 3124 C CA . THR D 2 59 ? -0.379 17.981 -28.976 1.00 12.87 54 THR D CA 1
ATOM 3125 C C . THR D 2 59 ? 0.268 17.505 -27.668 1.00 12.74 54 THR D C 1
ATOM 3126 O O . THR D 2 59 ? -0.388 16.850 -26.858 1.00 11.48 54 THR D O 1
ATOM 3130 N N . THR D 2 60 ? 1.532 17.880 -27.460 1.00 13.33 55 THR D N 1
ATOM 3131 C CA . THR D 2 60 ? 2.343 17.383 -26.327 1.00 14.98 55 THR D CA 1
ATOM 3132 C C . THR D 2 60 ? 2.956 18.490 -25.448 1.00 14.88 55 THR D C 1
ATOM 3133 O O . THR D 2 60 ? 3.184 19.636 -25.924 1.00 15.42 55 THR D O 1
ATOM 3137 N N . GLU D 2 61 ? 3.262 18.142 -24.189 1.00 14.95 56 GLU D N 1
ATOM 3138 C CA . GLU D 2 61 ? 4.002 19.008 -23.258 1.00 14.64 56 GLU D CA 1
ATOM 3139 C C . GLU D 2 61 ? 4.900 18.145 -22.385 1.00 15.07 56 GLU D C 1
ATOM 3140 O O . GLU D 2 61 ? 4.569 16.979 -22.116 1.00 12.46 56 GLU D O 1
ATOM 3146 N N . TYR D 2 62 ? 5.948 18.763 -21.830 1.00 10.75 57 TYR D N 1
ATOM 3147 C CA . TYR D 2 62 ? 6.958 17.998 -21.108 1.00 13.63 57 TYR D CA 1
ATOM 3148 C C . TYR D 2 62 ? 7.435 18.765 -19.893 1.00 13.37 57 TYR D C 1
ATOM 3149 O O . TYR D 2 62 ? 7.379 20.017 -19.874 1.00 16.36 57 TYR D O 1
ATOM 3158 N N . SER D 2 63 ? 7.902 18.005 -18.892 1.00 13.75 58 SER D N 1
ATOM 3159 C CA . SER D 2 63 ? 8.724 18.531 -17.805 1.00 17.36 58 SER D CA 1
ATOM 3160 C C . SER D 2 63 ? 9.993 19.132 -18.403 1.00 18.57 58 SER D C 1
ATOM 3161 O O . SER D 2 63 ? 10.541 18.586 -19.370 1.00 17.58 58 SER D O 1
ATOM 3164 N N . ALA D 2 64 ? 10.492 20.202 -17.782 1.00 18.12 59 ALA D N 1
ATOM 3165 C CA . ALA D 2 64 ? 11.835 20.691 -18.102 1.00 19.12 59 ALA D CA 1
ATOM 3166 C C . ALA D 2 64 ? 12.854 19.550 -17.970 1.00 25.07 59 ALA D C 1
ATOM 3167 O O . ALA D 2 64 ? 13.815 19.474 -18.732 1.00 22.32 59 ALA D O 1
ATOM 3169 N N . SER D 2 65 ? 12.639 18.634 -17.017 1.00 19.49 60 SER D N 1
ATOM 3170 C CA . SER D 2 65 ? 13.612 17.568 -16.806 1.00 18.14 60 SER D CA 1
ATOM 3171 C C . SER D 2 65 ? 13.763 16.581 -18.004 1.00 18.74 60 SER D C 1
ATOM 3172 O O . SER D 2 65 ? 14.767 15.867 -18.096 1.00 21.10 60 SER D O 1
ATOM 3175 N N . VAL D 2 66 ? 12.770 16.507 -18.892 1.00 18.12 61 VAL D N 1
ATOM 3176 C CA . VAL D 2 66 ? 12.900 15.596 -20.043 1.00 19.23 61 VAL D CA 1
ATOM 3177 C C . VAL D 2 66 ? 12.661 16.266 -21.397 1.00 17.18 61 VAL D C 1
ATOM 3178 O O . VAL D 2 66 ? 12.884 15.659 -22.431 1.00 17.12 61 VAL D O 1
ATOM 3182 N N . LYS D 2 67 ? 12.226 17.516 -21.393 1.00 17.30 62 LYS D N 1
ATOM 3183 C CA . LYS D 2 67 ? 11.831 18.139 -22.643 1.00 18.04 62 LYS D CA 1
ATOM 3184 C C . LYS D 2 67 ? 13.075 18.117 -23.505 1.00 23.61 62 LYS D C 1
ATOM 3185 O O . LYS D 2 67 ? 14.179 18.347 -23.021 1.00 19.68 62 LYS D O 1
ATOM 3191 N N . GLY D 2 68 ? 12.911 17.724 -24.759 1.00 18.99 63 GLY D N 1
ATOM 3192 C CA . GLY D 2 68 ? 14.045 17.636 -25.677 1.00 22.42 63 GLY D CA 1
ATOM 3193 C C . GLY D 2 68 ? 14.737 16.290 -25.667 1.00 21.47 63 GLY D C 1
ATOM 3194 O O . GLY D 2 68 ? 15.596 15.995 -26.486 1.00 23.89 63 GLY D O 1
ATOM 3195 N N . ARG D 2 69 ? 14.379 15.449 -24.723 1.00 18.28 64 ARG D N 1
ATOM 3196 C CA . ARG D 2 69 ? 15.056 14.176 -24.612 1.00 15.76 64 ARG D CA 1
ATOM 3197 C C . ARG D 2 69 ? 14.029 13.060 -24.787 1.00 18.43 64 ARG D C 1
ATOM 3198 O O . ARG D 2 69 ? 14.308 12.029 -25.410 1.00 19.79 64 ARG D O 1
ATOM 3206 N N . PHE D 2 70 ? 12.848 13.264 -24.231 1.00 14.10 65 PHE D N 1
ATOM 3207 C CA . PHE D 2 70 ? 11.787 12.250 -24.319 1.00 15.57 65 PHE D CA 1
ATOM 3208 C C . PHE D 2 70 ? 10.722 12.803 -25.238 1.00 16.42 65 PHE D C 1
ATOM 3209 O O . PHE D 2 70 ? 10.521 14.021 -25.282 1.00 14.49 65 PHE D O 1
ATOM 3217 N N . SER D 2 71 ? 9.995 11.905 -25.893 1.00 14.02 66 SER D N 1
ATOM 3218 C CA . SER D 2 71 ? 8.960 12.288 -26.837 1.00 17.01 66 SER D CA 1
ATOM 3219 C C . SER D 2 71 ? 7.757 11.319 -26.676 1.00 16.51 66 SER D C 1
ATOM 3220 O O . SER D 2 71 ? 7.934 10.113 -26.590 1.00 13.79 66 SER D O 1
ATOM 3223 N N . ILE D 2 72 ? 6.543 11.860 -26.636 1.00 11.70 67 ILE D N 1
ATOM 3224 C CA . ILE D 2 72 ? 5.350 11.006 -26.452 1.00 12.15 67 ILE D CA 1
ATOM 3225 C C . ILE D 2 72 ? 4.537 10.968 -27.748 1.00 13.12 67 ILE D C 1
ATOM 3226 O O . ILE D 2 72 ? 4.484 11.976 -28.453 1.00 15.28 67 ILE D O 1
ATOM 3231 N N . SER D 2 73 ? 3.922 9.839 -28.072 1.00 11.42 68 SER D N 1
ATOM 3232 C CA . SER D 2 73 ? 3.095 9.732 -29.286 1.00 9.12 68 SER D CA 1
ATOM 3233 C C . SER D 2 73 ? 2.028 8.702 -28.971 1.00 13.00 68 SER D C 1
ATOM 3234 O O . SER D 2 73 ? 2.105 8.030 -27.971 1.00 11.28 68 SER D O 1
ATOM 3237 N N . ARG D 2 74 ? 1.044 8.570 -29.838 1.00 12.20 69 ARG D N 1
ATOM 3238 C CA . ARG D 2 74 ? 0.036 7.552 -29.625 1.00 11.87 69 ARG D CA 1
ATOM 3239 C C . ARG D 2 74 ? -0.343 6.990 -30.988 1.00 14.49 69 ARG D C 1
ATOM 3240 O O . ARG D 2 74 ? -0.315 7.718 -32.009 1.00 20.76 69 ARG D O 1
ATOM 3248 N N . ASP D 2 75 ? -0.666 5.700 -31.041 1.00 12.28 70 ASP D N 1
ATOM 3249 C CA . ASP D 2 75 ? -1.279 5.119 -32.243 1.00 14.82 70 ASP D CA 1
ATOM 3250 C C . ASP D 2 75 ? -2.748 4.885 -31.927 1.00 14.62 70 ASP D C 1
ATOM 3251 O O . ASP D 2 75 ? -3.077 3.910 -31.269 1.00 14.43 70 ASP D O 1
ATOM 3256 N N . ASN D 2 76 ? -3.626 5.809 -32.344 1.00 14.90 71 ASN D N 1
ATOM 3257 C CA . ASN D 2 76 ? -5.043 5.707 -32.018 1.00 14.01 71 ASN D CA 1
ATOM 3258 C C . ASN D 2 76 ? -5.773 4.526 -32.673 1.00 16.81 71 ASN D C 1
ATOM 3259 O O . ASN D 2 76 ? -6.775 4.046 -32.144 1.00 14.86 71 ASN D O 1
ATOM 3264 N N . SER D 2 77 ? -5.265 4.017 -33.798 1.00 16.85 72 SER D N 1
ATOM 3265 C CA . SER D 2 77 ? -5.867 2.804 -34.357 1.00 15.79 72 SER D CA 1
ATOM 3266 C C . SER D 2 77 ? -5.693 1.565 -33.448 1.00 19.28 72 SER D C 1
ATOM 3267 O O . SER D 2 77 ? -6.426 0.580 -33.595 1.00 21.54 72 SER D O 1
ATOM 3270 N N . GLN D 2 78 ? -4.694 1.600 -32.553 1.00 13.96 73 GLN D N 1
ATOM 3271 C CA . GLN D 2 78 ? -4.418 0.518 -31.624 1.00 16.86 73 GLN D CA 1
ATOM 3272 C C . GLN D 2 78 ? -4.751 0.885 -30.159 1.00 14.90 73 GLN D C 1
ATOM 3273 O O . GLN D 2 78 ? -4.659 0.025 -29.248 1.00 15.45 73 GLN D O 1
ATOM 3279 N N . SER D 2 79 ? -5.115 2.144 -29.916 1.00 13.43 74 SER D N 1
ATOM 3280 C CA . SER D 2 79 ? -5.360 2.555 -28.535 1.00 14.16 74 SER D CA 1
ATOM 3281 C C . SER D 2 79 ? -4.121 2.355 -27.685 1.00 15.01 74 SER D C 1
ATOM 3282 O O . SER D 2 79 ? -4.222 1.934 -26.505 1.00 15.38 74 SER D O 1
ATOM 3285 N N . ILE D 2 80 ? -2.979 2.705 -28.277 1.00 11.49 75 ILE D N 1
ATOM 3286 C CA . ILE D 2 80 ? -1.679 2.515 -27.660 1.00 12.72 75 ILE D CA 1
ATOM 3287 C C . ILE D 2 80 ? -0.925 3.835 -27.492 1.00 12.49 75 ILE D C 1
ATOM 3288 O O . ILE D 2 80 ? -0.927 4.659 -28.386 1.00 11.56 75 ILE D O 1
ATOM 3293 N N . LEU D 2 81 ? -0.305 4.023 -26.328 1.00 12.45 76 LEU D N 1
ATOM 3294 C CA . LEU D 2 81 ? 0.530 5.212 -26.018 1.00 11.04 76 LEU D CA 1
ATOM 3295 C C . LEU D 2 81 ? 2.005 4.817 -25.980 1.00 11.35 76 LEU D C 1
ATOM 3296 O O . LEU D 2 81 ? 2.348 3.697 -25.577 1.00 12.60 76 LEU D O 1
ATOM 3301 N N . TYR D 2 82 ? 2.878 5.725 -26.425 1.00 13.11 77 TYR D N 1
ATOM 3302 C CA . TYR D 2 82 ? 4.319 5.469 -26.400 1.00 12.34 77 TYR D CA 1
ATOM 3303 C C . TYR D 2 82 ? 5.088 6.561 -25.661 1.00 12.12 77 TYR D C 1
ATOM 3304 O O . TYR D 2 82 ? 4.685 7.709 -25.682 1.00 12.44 77 TYR D O 1
ATOM 3313 N N . LEU D 2 83 ? 6.198 6.167 -25.039 1.00 11.57 78 LEU D N 1
ATOM 3314 C CA . LEU D 2 83 ? 7.194 7.116 -24.521 1.00 13.45 78 LEU D CA 1
ATOM 3315 C C . LEU D 2 83 ? 8.525 6.749 -25.201 1.00 16.45 78 LEU D C 1
ATOM 3316 O O . LEU D 2 83 ? 9.063 5.682 -24.957 1.00 14.26 78 LEU D O 1
ATOM 3321 N N . GLN D 2 84 ? 9.009 7.624 -26.086 1.00 16.04 79 GLN D N 1
ATOM 3322 C CA . GLN D 2 84 ? 10.313 7.450 -26.718 1.00 17.56 79 GLN D CA 1
ATOM 3323 C C . GLN D 2 84 ? 11.306 8.118 -25.795 1.00 16.96 79 GLN D C 1
ATOM 3324 O O . GLN D 2 84 ? 11.263 9.333 -25.602 1.00 14.68 79 GLN D O 1
ATOM 3330 N N . MET D 2 85 A 12.203 7.312 -25.231 1.00 16.57 80 MET D N 1
ATOM 3331 C CA . MET D 2 85 A 13.146 7.810 -24.245 1.00 17.76 80 MET D CA 1
ATOM 3332 C C . MET D 2 85 A 14.494 7.912 -24.940 1.00 23.73 80 MET D C 1
ATOM 3333 O O . MET D 2 85 A 14.946 6.934 -25.520 1.00 23.93 80 MET D O 1
ATOM 3338 N N . ASN D 2 86 ? 15.127 9.083 -24.936 1.00 17.70 80 ASN D N 1
ATOM 3339 C CA . ASN D 2 86 ? 16.453 9.168 -25.526 1.00 17.71 80 ASN D CA 1
ATOM 3340 C C . ASN D 2 86 ? 17.448 9.760 -24.576 1.00 19.06 80 ASN D C 1
ATOM 3341 O O . ASN D 2 86 ? 17.079 10.414 -23.599 1.00 18.63 80 ASN D O 1
ATOM 3346 N N . THR D 2 87 ? 18.722 9.523 -24.906 1.00 17.70 81 THR D N 1
ATOM 3347 C CA . THR D 2 87 ? 19.864 10.089 -24.205 1.00 15.33 81 THR D CA 1
ATOM 3348 C C . THR D 2 87 ? 19.766 9.858 -22.691 1.00 18.02 81 THR D C 1
ATOM 3349 O O . THR D 2 87 ? 19.877 10.788 -21.865 1.00 17.82 81 THR D O 1
ATOM 3353 N N . LEU D 2 88 ? 19.534 8.579 -22.362 1.00 14.99 82 LEU D N 1
ATOM 3354 C CA . LEU D 2 88 ? 19.274 8.161 -20.974 1.00 20.28 82 LEU D CA 1
ATOM 3355 C C . LEU D 2 88 ? 20.537 8.219 -20.127 1.00 18.93 82 LEU D C 1
ATOM 3356 O O . LEU D 2 88 ? 21.647 8.015 -20.613 1.00 19.15 82 LEU D O 1
ATOM 3361 N N . ARG D 2 89 ? 20.333 8.507 -18.858 1.00 16.67 83 ARG D N 1
ATOM 3362 C CA . ARG D 2 89 ? 21.424 8.567 -17.900 1.00 18.43 83 ARG D CA 1
ATOM 3363 C C . ARG D 2 89 ? 20.976 7.716 -16.729 1.00 19.67 83 ARG D C 1
ATOM 3364 O O . ARG D 2 89 ? 19.771 7.371 -16.609 1.00 16.77 83 ARG D O 1
ATOM 3372 N N . ALA D 2 90 ? 21.922 7.385 -15.851 1.00 24.23 84 ALA D N 1
ATOM 3373 C CA . ALA D 2 90 ? 21.611 6.663 -14.606 1.00 20.16 84 ALA D CA 1
ATOM 3374 C C . ALA D 2 90 ? 20.402 7.189 -13.832 1.00 21.62 84 ALA D C 1
ATOM 3375 O O . ALA D 2 90 ? 19.608 6.379 -13.305 1.00 21.84 84 ALA D O 1
ATOM 3377 N N . GLU D 2 91 ? 20.287 8.518 -13.711 1.00 18.33 85 GLU D N 1
ATOM 3378 C CA . GLU D 2 91 ? 19.156 9.172 -13.025 1.00 23.20 85 GLU D CA 1
ATOM 3379 C C . GLU D 2 91 ? 17.773 8.895 -13.642 1.00 20.64 85 GLU D C 1
ATOM 3380 O O . GLU D 2 91 ? 16.729 9.114 -12.975 1.00 20.42 85 GLU D O 1
ATOM 3386 N N . ASP D 2 92 ? 17.747 8.437 -14.898 1.00 17.38 86 ASP D N 1
ATOM 3387 C CA . ASP D 2 92 ? 16.478 8.004 -15.516 1.00 14.25 86 ASP D CA 1
ATOM 3388 C C . ASP D 2 92 ? 16.064 6.587 -15.118 1.00 14.23 86 ASP D C 1
ATOM 3389 O O . ASP D 2 92 ? 14.991 6.129 -15.527 1.00 14.74 86 ASP D O 1
ATOM 3394 N N . SER D 2 93 ? 16.871 5.895 -14.297 1.00 13.85 87 SER D N 1
ATOM 3395 C CA . SER D 2 93 ? 16.417 4.584 -13.779 1.00 14.38 87 SER D CA 1
ATOM 3396 C C . SER D 2 93 ? 15.235 4.754 -12.829 1.00 12.39 87 SER D C 1
ATOM 3397 O O . SER D 2 93 ? 15.315 5.502 -11.858 1.00 14.47 87 SER D O 1
ATOM 3400 N N . ALA D 2 94 ? 14.140 4.067 -13.126 1.00 14.20 88 ALA D N 1
ATOM 3401 C CA . ALA D 2 94 ? 12.892 4.293 -12.405 1.00 14.55 88 ALA D CA 1
ATOM 3402 C C . ALA D 2 94 ? 11.810 3.340 -12.898 1.00 14.17 88 ALA D C 1
ATOM 3403 O O . ALA D 2 94 ? 11.967 2.673 -13.919 1.00 12.36 88 ALA D O 1
ATOM 3405 N N . THR D 2 95 ? 10.689 3.314 -12.185 1.00 13.73 89 THR D N 1
ATOM 3406 C CA . THR D 2 95 ? 9.515 2.648 -12.709 1.00 12.93 89 THR D CA 1
ATOM 3407 C C . THR D 2 95 ? 8.655 3.703 -13.443 1.00 11.75 89 THR D C 1
ATOM 3408 O O . THR D 2 95 ? 8.391 4.769 -12.891 1.00 14.75 89 THR D O 1
ATOM 3412 N N . TYR D 2 96 ? 8.310 3.413 -14.683 1.00 12.90 90 TYR D N 1
ATOM 3413 C CA . TYR D 2 96 ? 7.563 4.341 -15.529 1.00 11.51 90 TYR D CA 1
ATOM 3414 C C . TYR D 2 96 ? 6.108 3.963 -15.560 1.00 11.40 90 TYR D C 1
ATOM 3415 O O . TYR D 2 96 ? 5.766 2.805 -15.743 1.00 11.35 90 TYR D O 1
ATOM 3424 N N . TYR D 2 97 ? 5.232 4.943 -15.396 1.00 11.42 91 TYR D N 1
ATOM 3425 C CA . TYR D 2 97 ? 3.790 4.612 -15.397 1.00 12.30 91 TYR D CA 1
ATOM 3426 C C . TYR D 2 97 ? 3.090 5.441 -16.448 1.00 12.37 91 TYR D C 1
ATOM 3427 O O . TYR D 2 97 ? 3.425 6.621 -16.572 1.00 10.88 91 TYR D O 1
ATOM 3436 N N . CYS D 2 98 ? 2.116 4.848 -17.156 1.00 11.29 92 CYS D N 1
ATOM 3437 C CA . CYS D 2 98 ? 1.216 5.675 -17.946 1.00 11.11 92 CYS D CA 1
ATOM 3438 C C . CYS D 2 98 ? -0.060 5.923 -17.141 1.00 10.23 92 CYS D C 1
ATOM 3439 O O . CYS D 2 98 ? -0.473 5.069 -16.313 1.00 12.05 92 CYS D O 1
ATOM 3442 N N . ALA D 2 99 ? -0.705 7.056 -17.414 1.00 9.57 93 ALA D N 1
ATOM 3443 C CA . ALA D 2 99 ? -1.893 7.421 -16.674 1.00 11.16 93 ALA D CA 1
ATOM 3444 C C . ALA D 2 99 ? -2.857 8.216 -17.506 1.00 13.33 93 ALA D C 1
ATOM 3445 O O . ALA D 2 99 ? -2.479 9.130 -18.247 1.00 12.12 93 ALA D O 1
ATOM 3447 N N . ARG D 2 100 ? -4.123 7.837 -17.391 1.00 9.85 94 ARG D N 1
ATOM 3448 C CA . ARG D 2 100 ? -5.158 8.531 -18.106 1.00 14.28 94 ARG D CA 1
ATOM 3449 C C . ARG D 2 100 ? -5.347 9.896 -17.435 1.00 13.53 94 ARG D C 1
ATOM 3450 O O . ARG D 2 100 ? -5.390 10.001 -16.208 1.00 11.15 94 ARG D O 1
ATOM 3458 N N . ASP D 2 101 ? -5.515 10.937 -18.235 1.00 13.89 95 ASP D N 1
ATOM 3459 C CA . ASP D 2 101 ? -5.441 12.288 -17.720 1.00 13.97 95 ASP D CA 1
ATOM 3460 C C . ASP D 2 101 ? -6.366 13.168 -18.571 1.00 14.19 95 ASP D C 1
ATOM 3461 O O . ASP D 2 101 ? -7.059 12.682 -19.490 1.00 12.41 95 ASP D O 1
ATOM 3466 N N . GLY D 2 102 ? -6.437 14.442 -18.245 1.00 11.79 96 GLY D N 1
ATOM 3467 C CA . GLY D 2 102 ? -7.241 15.327 -19.070 1.00 12.77 96 GLY D CA 1
ATOM 3468 C C . GLY D 2 102 ? -7.844 16.491 -18.331 1.00 11.93 96 GLY D C 1
ATOM 3469 O O . GLY D 2 102 ? -7.618 16.610 -17.123 1.00 15.41 96 GLY D O 1
ATOM 3470 N N . TYR D 2 103 ? -8.593 17.330 -19.058 1.00 12.61 97 TYR D N 1
ATOM 3471 C CA . TYR D 2 103 ? -9.262 18.508 -18.484 1.00 12.53 97 TYR D CA 1
ATOM 3472 C C . TYR D 2 103 ? -10.638 18.214 -17.898 1.00 13.99 97 TYR D C 1
ATOM 3473 O O . TYR D 2 103 ? -11.331 19.130 -17.426 1.00 15.08 97 TYR D O 1
ATOM 3482 N N . TYR D 2 104 A -11.061 16.947 -17.898 1.00 11.02 97 TYR D N 1
ATOM 3483 C CA . TYR D 2 104 A -12.326 16.615 -17.239 1.00 14.40 97 TYR D CA 1
ATOM 3484 C C . TYR D 2 104 A -12.202 16.797 -15.709 1.00 13.80 97 TYR D C 1
ATOM 3485 O O . TYR D 2 104 A -13.000 17.542 -15.115 1.00 15.48 97 TYR D O 1
ATOM 3494 N N . ALA D 2 105 ? -11.217 16.127 -15.104 1.00 14.51 98 ALA D N 1
ATOM 3495 C CA . ALA D 2 105 ? -10.924 16.306 -13.663 1.00 16.63 98 ALA D CA 1
ATOM 3496 C C . ALA D 2 105 ? -9.586 16.978 -13.377 1.00 14.37 98 ALA D C 1
ATOM 3497 O O . ALA D 2 105 ? -9.288 17.213 -12.225 1.00 13.63 98 ALA D O 1
ATOM 3499 N N . ASP D 2 106 ? -8.797 17.281 -14.409 1.00 13.49 99 ASP D N 1
ATOM 3500 C CA . ASP D 2 106 ? -7.465 17.866 -14.192 1.00 11.85 99 ASP D CA 1
ATOM 3501 C C . ASP D 2 106 ? -6.698 16.967 -13.212 1.00 13.07 99 ASP D C 1
ATOM 3502 O O . ASP D 2 106 ? -6.032 17.431 -12.266 1.00 15.02 99 ASP D O 1
ATOM 3507 N N . ALA D 2 107 ? -6.823 15.667 -13.445 1.00 14.32 100 ALA D N 1
ATOM 3508 C CA . ALA D 2 107 ? -6.261 14.681 -12.536 1.00 11.76 100 ALA D CA 1
ATOM 3509 C C . ALA D 2 107 ? -6.032 13.403 -13.306 1.00 9.49 100 ALA D C 1
ATOM 3510 O O . ALA D 2 107 ? -6.757 13.111 -14.270 1.00 12.25 100 ALA D O 1
ATOM 3512 N N . MET D 2 108 C -5.083 12.594 -12.831 1.00 13.07 100 MET D N 1
ATOM 3513 C CA . MET D 2 108 C -4.777 11.305 -13.428 1.00 9.15 100 MET D CA 1
ATOM 3514 C C . MET D 2 108 C -5.544 10.200 -12.696 1.00 11.70 100 MET D C 1
ATOM 3515 O O . MET D 2 108 C -5.169 9.827 -11.599 1.00 10.59 100 MET D O 1
ATOM 3520 N N . ASP D 2 109 D -6.595 9.683 -13.323 1.00 11.93 100 ASP D N 1
ATOM 3521 C CA . ASP D 2 109 D -7.582 8.855 -12.620 1.00 14.01 100 ASP D CA 1
ATOM 3522 C C . ASP D 2 109 D -7.376 7.340 -12.675 1.00 14.44 100 ASP D C 1
ATOM 3523 O O . ASP D 2 109 D -7.900 6.589 -11.817 1.00 15.47 100 ASP D O 1
ATOM 3528 N N . TYR D 2 110 E -6.583 6.894 -13.640 1.00 12.54 100 TYR D N 1
ATOM 3529 C CA . TYR D 2 110 E -6.269 5.473 -13.822 1.00 14.66 100 TYR D CA 1
ATOM 3530 C C . TYR D 2 110 E -4.833 5.369 -14.251 1.00 16.15 100 TYR D C 1
ATOM 3531 O O . TYR D 2 110 E -4.365 6.118 -15.145 1.00 13.08 100 TYR D O 1
ATOM 3540 N N . TRP D 2 111 ? -4.150 4.411 -13.645 1.00 14.35 101 TRP D N 1
ATOM 3541 C CA . TRP D 2 111 ? -2.716 4.247 -13.792 1.00 15.42 101 TRP D CA 1
ATOM 3542 C C . TRP D 2 111 ? -2.432 2.780 -14.137 1.00 14.42 101 TRP D C 1
ATOM 3543 O O . TRP D 2 111 ? -3.071 1.888 -13.587 1.00 14.57 101 TRP D O 1
ATOM 3554 N N . GLY D 2 112 ? -1.432 2.529 -14.977 1.00 10.78 102 GLY D N 1
ATOM 3555 C CA . GLY D 2 112 ? -0.964 1.166 -15.185 1.00 15.60 102 GLY D CA 1
ATOM 3556 C C . GLY D 2 112 ? -0.149 0.626 -14.027 1.00 16.88 102 GLY D C 1
ATOM 3557 O O . GLY D 2 112 ? 0.171 1.333 -13.069 1.00 15.51 102 GLY D O 1
ATOM 3558 N N . GLN D 2 113 ? 0.271 -0.627 -14.158 1.00 16.34 103 GLN D N 1
ATOM 3559 C CA . GLN D 2 113 ? 1.091 -1.288 -13.143 1.00 19.52 103 GLN D CA 1
ATOM 3560 C C . GLN D 2 113 ? 2.582 -0.835 -13.147 1.00 17.69 103 GLN D C 1
ATOM 3561 O O . GLN D 2 113 ? 3.302 -1.029 -12.143 1.00 16.86 103 GLN D O 1
ATOM 3567 N N . GLY D 2 114 ? 3.032 -0.214 -14.251 1.00 14.27 104 GLY D N 1
ATOM 3568 C CA . GLY D 2 114 ? 4.367 0.355 -14.360 1.00 12.67 104 GLY D CA 1
ATOM 3569 C C . GLY D 2 114 ? 5.302 -0.593 -15.123 1.00 15.22 104 GLY D C 1
ATOM 3570 O O . GLY D 2 114 ? 5.022 -1.798 -15.170 1.00 15.56 104 GLY D O 1
ATOM 3571 N N . THR D 2 115 ? 6.329 -0.053 -15.792 1.00 16.07 105 THR D N 1
ATOM 3572 C CA . THR D 2 115 ? 7.476 -0.882 -16.226 1.00 16.50 105 THR D CA 1
ATOM 3573 C C . THR D 2 115 ? 8.731 -0.295 -15.716 1.00 15.88 105 THR D C 1
ATOM 3574 O O . THR D 2 115 ? 8.896 0.926 -15.770 1.00 16.16 105 THR D O 1
ATOM 3578 N N . SER D 2 116 ? 9.660 -1.168 -15.326 1.00 18.36 106 SER D N 1
ATOM 3579 C CA . SER D 2 116 ? 10.940 -0.749 -14.742 1.00 16.36 106 SER D CA 1
ATOM 3580 C C . SER D 2 116 ? 12.065 -0.519 -15.791 1.00 12.69 106 SER D C 1
ATOM 3581 O O . SER D 2 116 ? 12.240 -1.310 -16.716 1.00 18.24 106 SER D O 1
ATOM 3584 N N . VAL D 2 117 ? 12.837 0.541 -15.645 1.00 15.67 107 VAL D N 1
ATOM 3585 C CA . VAL D 2 117 ? 13.910 0.849 -16.609 1.00 14.65 107 VAL D CA 1
ATOM 3586 C C . VAL D 2 117 ? 15.184 1.083 -15.801 1.00 16.23 107 VAL D C 1
ATOM 3587 O O . VAL D 2 117 ? 15.169 1.860 -14.859 1.00 13.61 107 VAL D O 1
ATOM 3591 N N . THR D 2 118 ? 16.256 0.360 -16.125 1.00 16.21 108 THR D N 1
ATOM 3592 C CA . THR D 2 118 ? 17.524 0.547 -15.443 1.00 16.80 108 THR D CA 1
ATOM 3593 C C . THR D 2 118 ? 18.549 1.026 -16.453 1.00 17.62 108 THR D C 1
ATOM 3594 O O . THR D 2 118 ? 18.760 0.361 -17.451 1.00 18.76 108 THR D O 1
ATOM 3598 N N . VAL D 2 119 ? 19.189 2.164 -16.202 1.00 18.91 109 VAL D N 1
ATOM 3599 C CA . VAL D 2 119 ? 20.175 2.660 -17.138 1.00 12.94 109 VAL D CA 1
ATOM 3600 C C . VAL D 2 119 ? 21.578 2.375 -16.593 1.00 20.76 109 VAL D C 1
ATOM 3601 O O . VAL D 2 119 ? 21.977 2.956 -15.579 1.00 18.69 109 VAL D O 1
ATOM 3605 N N . SER D 2 120 ? 22.322 1.484 -17.235 1.00 19.20 110 SER D N 1
ATOM 3606 C CA . SER D 2 120 ? 23.568 0.995 -16.626 1.00 23.67 110 SER D CA 1
ATOM 3607 C C . SER D 2 120 ? 24.470 0.407 -17.689 1.00 24.03 110 SER D C 1
ATOM 3608 O O . SER D 2 120 ? 24.009 -0.344 -18.554 1.00 23.48 110 SER D O 1
ATOM 3611 N N . SER D 2 121 ? 25.743 0.780 -17.664 1.00 26.83 111 SER D N 1
ATOM 3612 C CA . SER D 2 121 ? 26.656 0.244 -18.661 1.00 27.15 111 SER D CA 1
ATOM 3613 C C . SER D 2 121 ? 27.333 -1.055 -18.190 1.00 28.46 111 SER D C 1
ATOM 3614 O O . SER D 2 121 ? 27.509 -1.266 -16.976 1.00 24.32 111 SER D O 1
#

Radius of gyration: 25.23 Å; Cα contacts (8 Å, |Δi|>4): 1256; chains: 4; bounding box: 47×77×70 Å

Organism: Mus musculus (NCBI:txid10090)

B-factor: mean 17.77, std 5.96, range [6.11, 51.73]

CATH classification: 2.60.40.10

Secondary structure (DSSP, 8-state):
---EEEE-SEEEE-TT-EEEEEEEESS--EETTTTEE-EEEEEE-TTS--EEEEETTTEEPTT--TTEEEEEETTEEEEEEES--GGG-EEEEEEE-SSS-EE---EEEEE-/--EEEEE---EE-TT--EEEEEEEESS-GGGSEEEEEEE-TTS--EEEEEE--GGGTT-EEE-TTTBTTEEEEEETTTTEEEEEESS--GGG-EEEEEEEE-TTTSS--EE---EEEEE--/---EEEE-SEEEE-TT-EEEEEEEESS--EETTTTEE-EEEEEE-TTS--EEEEETTTEEPTT--TTEEEEEETTEEEEEEES--GGG-EEEEEEE-SSS-EE---EEEEE-/--EEEEE--EEE-TT--EEEEEEEESS-GGGSEEEEEEE-TTS--EEEEEE--GGGTS-EEE-TTTTTTEEEEEETTTTEEEEEE-S--GGG-EEEEEEEE-TTTTS--EE---EEEEE--